Protein AF-K9FTN6-F1 (afdb_monomer_lite)

Organism: Penicillium digitatum (strain PHI26 / CECT 20796) (NCBI:txid1170229)

Foldseek 3Di:
DDDADEFEDEQADDALVVLLVRLVVLLVCVVVRNAAYEYDHDLLHHDCLRNLVSLVSSVVSQHAYEYAACLAPNNADPVNRVSVVSSVHQAYEACFNHDPVSVVVCLVSLHEYEHAQQCCAVVVSDPDHSLRRCCLVCLPGNHQYDHDNFPCVVSVADSVNSLVSCCVNNVDDPLSSVVSVVSNVVSDSDDPVVPQDADDVVVLVVLLVVLLVQLVPDPDLLSNLVSCCVRLVDVLCPPQVPDDQQNPLVSLVNSVVSSVVSQCVNQVPDPPPDDPPDDRCGPLNVSLVVCCVPPVDNDDDPCQACPDVVVNHSNRHDSNVVSVVVSVVRPDHPVRVSVVSVVVVVVVVVVVVVCCVVPNDCPPPCPVVPCPPDDDDDDDDDDDDDDDDDDDDTDTDGDD

Secondary structure (DSSP, 8-state):
----EEEEEETTT--HHHHHHHHHHHHHTGGGTEEEEEEES-TTSS-GGGGHHHHHHHHHTT-EEEEEE--SGGG--HHHHHHHHHT--SEEEE--S--HHHHHHHHHHT-EEEE-HHHHHHTTSSSSSGGGSTHHHHTTSSS-EEE--SSHHHH---HHHHHHHHHHHHT--HHHHHHHHHHHHTT-SS-GGG-S----HHHHHHHHHHHHHHHHT--SHHHHHHHHHHIIIIIIHHHT-S--GGGHHHHHHHHHHHHHHHHHHHH-SS-SS--TT-----HHHHHHHHHHHHH------HHHHHS-GGGTS-----THHHHHHHHHH--S-HHHHHHHHHHHHHHHHHHHHHHHHHH---TT-TTSTT----PPPP----------------------

pLDDT: mean 81.54, std 20.32, range [20.41, 98.19]

Radius of gyration: 27.64 Å; chains: 1; bounding box: 69×56×75 Å

InterPro domains:
  IPR001365 Adenosine deaminase domain [PF00962] (6-201)
  IPR032466 Metal-dependent hydrolase [SSF51556] (3-202)

Sequence (400 aa):
MSVFLILAIDRGSMTAAEADEIVNPAVKNKARGVVGVDICGNPTKGNISIYKESFAKAKANGLGITLHFAETAASASVSELSTLLSFQPDRLGHVIHVPDEIKKEIARRQLGLELCISCNVHSKLIDGGFMDHHFGYWRHDDCPIALCTDDVGFFCSPVSNEYLLAAQHFGLSRTDLLDMCNKSADTIFANAEEERFIIDQTQIDEHIEELSRQLLSCESVFAWVQAWNSYFGRFFANNFAKPAICFGRDHIDMANSTLSRIERTLFNKASDSASPSDEISGVTDHLRTVIADRFDIQDLPDGFFYYPIELGGMGLLNPFIRLLAIRESIKQTPRKLLHKASLKDEKEYEAAKERFKKRGADVSSQFWSKWNGESMPFIHVSGRVHPLSGNIQSLSCGCV

Structure (mmCIF, N/CA/C/O backbone):
data_AF-K9FTN6-F1
#
_entry.id   AF-K9FTN6-F1
#
loop_
_atom_site.group_PDB
_atom_site.id
_atom_site.type_symbol
_atom_site.label_atom_id
_atom_site.label_alt_id
_atom_site.label_comp_id
_atom_site.label_asym_id
_atom_site.label_entity_id
_atom_site.label_seq_id
_atom_site.pdbx_PDB_ins_code
_atom_site.Cartn_x
_atom_site.Cartn_y
_atom_site.Cartn_z
_atom_site.occupancy
_atom_site.B_iso_or_equiv
_atom_site.auth_seq_id
_atom_site.auth_comp_id
_atom_site.auth_asym_id
_atom_site.auth_atom_id
_atom_site.pdbx_PDB_model_num
ATOM 1 N N . MET A 1 1 ? 0.176 -3.685 -9.129 1.00 51.28 1 MET A N 1
ATOM 2 C CA . MET A 1 1 ? -0.034 -2.971 -7.868 1.00 51.28 1 MET A CA 1
ATOM 3 C C . MET A 1 1 ? -0.375 -1.541 -8.213 1.00 51.28 1 MET A C 1
ATOM 5 O O . MET A 1 1 ? 0.474 -0.858 -8.768 1.00 51.28 1 MET A O 1
ATOM 9 N N . SER A 1 2 ? -1.630 -1.153 -8.009 1.00 63.19 2 SER A N 1
ATOM 10 C CA . SER A 1 2 ? -1.982 0.266 -7.979 1.00 63.19 2 SER A CA 1
ATOM 11 C C . SER A 1 2 ? -1.418 0.840 -6.682 1.00 63.19 2 SER A C 1
ATOM 13 O O . SER A 1 2 ? -1.405 0.143 -5.667 1.00 63.19 2 SER A O 1
ATOM 15 N N . VAL A 1 3 ? -0.874 2.049 -6.742 1.00 74.56 3 VAL A N 1
ATOM 16 C CA . VAL A 1 3 ? -0.285 2.727 -5.587 1.00 74.56 3 VAL A CA 1
ATOM 17 C C . VAL A 1 3 ? -0.956 4.077 -5.480 1.00 74.56 3 VAL A C 1
ATOM 19 O O . VAL A 1 3 ? -1.026 4.816 -6.460 1.00 74.56 3 VAL A O 1
ATOM 22 N N . PHE A 1 4 ? -1.425 4.381 -4.281 1.00 85.44 4 PHE A N 1
ATOM 23 C CA . PHE A 1 4 ? -2.006 5.664 -3.945 1.00 85.44 4 PHE A CA 1
ATOM 24 C C . PHE A 1 4 ? -1.250 6.262 -2.770 1.00 85.44 4 PHE A C 1
ATOM 26 O O . PHE A 1 4 ? -0.547 5.571 -2.032 1.00 85.44 4 PHE A O 1
ATOM 33 N N . LEU A 1 5 ? -1.363 7.574 -2.640 1.00 89.38 5 LEU A N 1
ATOM 34 C CA . LEU A 1 5 ? -0.628 8.359 -1.671 1.00 89.38 5 LEU A CA 1
ATOM 35 C C . LEU A 1 5 ? -1.596 8.966 -0.663 1.00 89.38 5 LEU A C 1
ATOM 37 O O . LEU A 1 5 ? -2.644 9.511 -1.022 1.00 89.38 5 LEU A O 1
ATOM 41 N N . ILE A 1 6 ? -1.197 8.904 0.599 1.00 95.38 6 ILE A N 1
ATOM 42 C CA . ILE A 1 6 ? -1.797 9.646 1.701 1.00 95.38 6 ILE A CA 1
ATOM 43 C C . ILE A 1 6 ? -0.724 10.622 2.175 1.00 95.38 6 ILE A C 1
ATOM 45 O O . ILE A 1 6 ? 0.410 10.215 2.424 1.00 95.38 6 ILE A O 1
ATOM 49 N N . LEU A 1 7 ? -1.047 11.914 2.229 1.00 94.19 7 LEU A N 1
ATOM 50 C CA . LEU A 1 7 ? -0.100 12.920 2.712 1.00 94.19 7 LEU A CA 1
ATOM 51 C C . LEU A 1 7 ? -0.317 13.163 4.205 1.00 94.19 7 LEU A C 1
ATOM 53 O O . LEU A 1 7 ? -1.430 13.473 4.626 1.00 94.19 7 LEU A O 1
ATOM 57 N N . ALA A 1 8 ? 0.744 13.031 4.994 1.00 95.19 8 ALA A N 1
ATOM 58 C CA . ALA A 1 8 ? 0.667 13.118 6.445 1.00 95.19 8 ALA A CA 1
ATOM 59 C C . ALA A 1 8 ? 1.061 14.505 6.969 1.00 95.19 8 ALA A C 1
ATOM 61 O O . ALA A 1 8 ? 2.037 15.108 6.519 1.00 95.19 8 ALA A O 1
ATOM 62 N N . ILE A 1 9 ? 0.299 14.989 7.948 1.00 95.38 9 ILE A N 1
ATOM 63 C CA . ILE A 1 9 ? 0.619 16.156 8.770 1.00 95.38 9 ILE A CA 1
ATOM 64 C C . ILE A 1 9 ? 1.370 15.659 10.009 1.00 95.38 9 ILE A C 1
ATOM 66 O O . ILE A 1 9 ? 0.854 14.823 10.752 1.00 95.38 9 ILE A O 1
ATOM 70 N N . ASP A 1 10 ? 2.563 16.196 10.268 1.00 94.19 10 ASP A N 1
ATOM 71 C CA . ASP A 1 10 ? 3.301 15.917 11.504 1.00 94.19 10 ASP A CA 1
ATOM 72 C C . ASP A 1 10 ? 2.796 16.824 12.629 1.00 94.19 10 ASP A C 1
ATOM 74 O O . ASP A 1 10 ? 3.107 18.019 12.698 1.00 94.19 10 ASP A O 1
ATOM 78 N N . ARG A 1 11 ? 2.048 16.234 13.566 1.00 92.38 11 ARG A N 1
ATOM 79 C CA . ARG A 1 11 ? 1.480 16.967 14.702 1.00 92.38 11 ARG A CA 1
ATOM 80 C C . ARG A 1 11 ? 2.534 17.593 15.614 1.00 92.38 11 ARG A C 1
ATOM 82 O O . ARG A 1 11 ? 2.215 18.537 16.333 1.00 92.38 11 ARG A O 1
ATOM 89 N N . GLY A 1 12 ? 3.749 17.047 15.642 1.00 88.88 12 GLY A N 1
ATOM 90 C CA . GLY A 1 12 ? 4.794 17.417 16.589 1.00 88.88 12 GLY A CA 1
ATOM 91 C C . GLY A 1 12 ? 5.606 18.646 16.191 1.00 88.88 12 GLY A C 1
ATOM 92 O O . GLY A 1 12 ? 6.279 19.209 17.060 1.00 88.88 12 GLY A O 1
ATOM 93 N N . SER A 1 13 ? 5.557 19.046 14.919 1.00 88.12 13 SER A N 1
ATOM 94 C CA . SER A 1 13 ? 6.405 20.107 14.366 1.00 88.12 13 SER A CA 1
ATOM 95 C C . SER A 1 13 ? 5.655 21.158 13.545 1.00 88.12 13 SER A C 1
ATOM 97 O O . SER A 1 13 ? 6.119 22.295 13.497 1.00 88.12 13 SER A O 1
ATOM 99 N N . MET A 1 14 ? 4.505 20.819 12.952 1.00 93.69 14 MET A N 1
ATOM 100 C CA . MET A 1 14 ? 3.803 21.706 12.024 1.00 93.69 14 MET A CA 1
ATOM 101 C C . MET A 1 14 ? 2.863 22.702 12.719 1.00 93.69 14 MET A C 1
ATOM 103 O O . MET A 1 14 ? 2.289 22.465 13.780 1.00 93.69 14 MET A O 1
ATOM 107 N N . THR A 1 15 ? 2.679 23.846 12.077 1.00 95.44 15 THR A N 1
ATOM 108 C CA . THR A 1 15 ? 1.639 24.836 12.361 1.00 95.44 15 THR A CA 1
ATOM 109 C C . THR A 1 15 ? 0.389 24.567 11.518 1.00 95.44 15 THR A C 1
ATOM 111 O O . THR A 1 15 ? 0.406 23.779 10.574 1.00 95.44 15 THR A O 1
ATOM 114 N N . ALA A 1 16 ? -0.717 25.262 11.809 1.00 94.31 16 ALA A N 1
ATOM 115 C CA . ALA A 1 16 ? -1.930 25.169 10.989 1.00 94.31 16 ALA A CA 1
ATOM 116 C C . ALA A 1 16 ? -1.698 25.595 9.524 1.00 94.31 16 ALA A C 1
ATOM 118 O O . ALA A 1 16 ? -2.276 25.013 8.612 1.00 94.31 16 ALA A O 1
ATOM 119 N N . ALA A 1 17 ? -0.829 26.586 9.289 1.00 95.31 17 ALA A N 1
ATOM 120 C CA . ALA A 1 17 ? -0.497 27.030 7.937 1.00 95.31 17 ALA A CA 1
ATOM 121 C C . ALA A 1 17 ? 0.311 25.968 7.170 1.00 95.31 17 ALA A C 1
ATOM 123 O O . ALA A 1 17 ? 0.010 25.695 6.014 1.00 95.31 17 ALA A O 1
ATOM 124 N N . GLU A 1 18 ? 1.278 25.320 7.824 1.00 94.31 18 GLU A N 1
ATOM 125 C CA . GLU A 1 18 ? 2.057 24.227 7.221 1.00 94.31 18 GLU A CA 1
ATOM 126 C C . GLU A 1 18 ? 1.191 22.985 6.958 1.00 94.31 18 GLU A C 1
ATOM 128 O O . GLU A 1 18 ? 1.340 22.333 5.929 1.00 94.31 18 GLU A O 1
ATOM 133 N N . ALA A 1 19 ? 0.212 22.691 7.820 1.00 95.19 19 ALA A N 1
ATOM 134 C CA . ALA A 1 19 ? -0.772 21.643 7.548 1.00 95.19 19 ALA A CA 1
ATOM 135 C C . ALA A 1 19 ? -1.597 21.938 6.280 1.00 95.19 19 ALA A C 1
ATOM 137 O O . ALA A 1 19 ? -1.846 21.044 5.467 1.00 95.19 19 ALA A O 1
ATOM 138 N N . ASP A 1 20 ? -1.964 23.199 6.047 1.00 94.69 20 ASP A N 1
ATOM 139 C CA . ASP A 1 20 ? -2.604 23.623 4.800 1.00 94.69 20 ASP A CA 1
ATOM 140 C C . ASP A 1 20 ? -1.671 23.486 3.584 1.00 94.69 20 ASP A C 1
ATOM 142 O O . ASP A 1 20 ? -2.143 23.183 2.484 1.00 94.69 20 ASP A O 1
ATOM 146 N N . GLU A 1 21 ? -0.357 23.647 3.758 1.00 93.62 21 GLU A N 1
ATOM 147 C CA . GLU A 1 21 ? 0.644 23.352 2.723 1.00 93.62 21 GLU A CA 1
ATOM 148 C C . GLU A 1 21 ? 0.759 21.855 2.398 1.00 93.62 21 GLU A C 1
ATOM 150 O O . GLU A 1 21 ? 1.258 21.521 1.327 1.00 93.62 21 GLU A O 1
ATOM 155 N N . ILE A 1 22 ? 0.227 20.960 3.237 1.00 94.56 22 ILE A N 1
ATOM 156 C CA . ILE A 1 22 ? 0.065 19.530 2.931 1.00 94.56 22 ILE A CA 1
ATOM 157 C C . ILE A 1 22 ? -1.286 19.258 2.254 1.00 94.56 22 ILE A C 1
ATOM 159 O O . ILE A 1 22 ? -1.354 18.607 1.205 1.00 94.56 22 ILE A O 1
ATOM 163 N N . VAL A 1 23 ? -2.375 19.803 2.804 1.00 96.19 23 VAL A N 1
ATOM 164 C CA . VAL A 1 23 ? -3.737 19.567 2.293 1.00 96.19 23 VAL A CA 1
ATOM 165 C C . VAL A 1 23 ? -3.938 20.170 0.900 1.00 96.19 23 VAL A C 1
ATOM 167 O O . VAL A 1 23 ? -4.566 19.549 0.041 1.00 96.19 23 VAL A O 1
ATOM 170 N N . ASN A 1 24 ? -3.395 21.360 0.627 1.00 93.81 24 ASN A N 1
ATOM 171 C CA . ASN A 1 24 ? -3.546 22.022 -0.672 1.00 93.81 24 ASN A CA 1
ATOM 172 C C . ASN A 1 24 ? -2.962 21.186 -1.831 1.00 93.81 24 ASN A C 1
ATOM 174 O O . ASN A 1 24 ? -3.680 20.934 -2.807 1.00 93.81 24 ASN A O 1
ATOM 178 N N . PRO A 1 25 ? -1.704 20.703 -1.759 1.00 88.94 25 PRO A N 1
ATOM 179 C CA . PRO A 1 25 ? -1.186 19.731 -2.711 1.00 88.94 25 PRO A CA 1
ATOM 180 C C . PRO A 1 25 ? -1.985 18.434 -2.758 1.00 88.94 25 PRO A C 1
ATOM 182 O O . PRO A 1 25 ? -2.166 17.924 -3.863 1.00 88.94 25 PRO A O 1
ATOM 185 N N . ALA A 1 26 ? -2.479 17.915 -1.628 1.00 93.12 26 ALA A N 1
ATOM 186 C CA . ALA A 1 26 ? -3.271 16.685 -1.628 1.00 93.12 26 ALA A CA 1
ATOM 187 C C . ALA A 1 26 ? -4.508 16.822 -2.528 1.00 93.12 26 ALA A C 1
ATOM 189 O O . ALA A 1 26 ? -4.722 16.018 -3.435 1.00 93.12 26 ALA A O 1
ATOM 190 N N . VAL A 1 27 ? -5.257 17.916 -2.357 1.00 94.00 27 VAL A N 1
ATOM 191 C CA . VAL A 1 27 ? -6.435 18.234 -3.178 1.00 94.00 27 VAL A CA 1
ATOM 192 C C . VAL A 1 27 ? -6.052 18.416 -4.648 1.00 94.00 27 VAL A C 1
ATOM 194 O O . VAL A 1 27 ? -6.706 17.872 -5.537 1.00 94.00 27 VAL A O 1
ATOM 197 N N . LYS A 1 28 ? -4.966 19.147 -4.925 1.00 93.25 28 LYS A N 1
ATOM 198 C CA . LYS A 1 28 ? -4.510 19.410 -6.299 1.00 93.25 28 LYS A CA 1
ATOM 199 C C . LYS A 1 28 ? -4.055 18.143 -7.033 1.00 93.25 28 LYS A C 1
ATOM 201 O O . LYS A 1 28 ? -4.175 18.074 -8.253 1.00 93.25 28 LYS A O 1
ATOM 206 N N . ASN A 1 29 ? -3.516 17.157 -6.316 1.00 88.81 29 ASN A N 1
ATOM 207 C CA . ASN A 1 29 ? -2.906 15.960 -6.899 1.00 88.81 29 ASN A CA 1
ATOM 208 C C . ASN A 1 29 ? -3.794 14.706 -6.802 1.00 88.81 29 ASN A C 1
ATOM 210 O O . ASN A 1 29 ? -3.292 13.604 -7.014 1.00 88.81 29 ASN A O 1
ATOM 214 N N . LYS A 1 30 ? -5.109 14.845 -6.571 1.00 88.00 30 LYS A N 1
ATOM 215 C CA . LYS A 1 30 ? -6.045 13.703 -6.576 1.00 88.00 30 LYS A CA 1
ATOM 216 C C . LYS A 1 30 ? -5.959 12.854 -7.845 1.00 88.00 30 LYS A C 1
ATOM 218 O O . LYS A 1 30 ? -5.815 11.641 -7.774 1.00 88.00 30 LYS A O 1
ATOM 223 N N . ALA A 1 31 ? -5.927 13.505 -9.008 1.00 81.19 31 ALA A N 1
ATOM 224 C CA . ALA A 1 31 ? -5.791 12.836 -10.306 1.00 81.19 31 ALA A CA 1
ATOM 225 C C . ALA A 1 31 ? -4.431 12.133 -10.514 1.00 81.19 31 ALA A C 1
ATOM 227 O O . ALA A 1 31 ? -4.246 11.431 -11.501 1.00 81.19 31 ALA A O 1
ATOM 228 N N . ARG A 1 32 ? -3.465 12.337 -9.611 1.00 79.56 32 ARG A N 1
ATOM 229 C CA . ARG A 1 32 ? -2.140 11.696 -9.618 1.00 79.56 32 ARG A CA 1
ATOM 230 C C . ARG A 1 32 ? -2.011 10.633 -8.523 1.00 79.56 32 ARG A C 1
ATOM 232 O O . ARG A 1 32 ? -0.898 10.266 -8.164 1.00 79.56 32 ARG A O 1
ATOM 239 N N . GLY A 1 33 ? -3.139 10.171 -7.982 1.00 82.12 33 GLY A N 1
ATOM 240 C CA . GLY A 1 33 ? -3.191 9.089 -7.006 1.00 82.12 33 GLY A CA 1
ATOM 241 C C . GLY A 1 33 ? -3.122 9.530 -5.544 1.00 82.12 33 GLY A C 1
ATOM 242 O O . GLY A 1 33 ? -2.939 8.673 -4.688 1.00 82.12 33 GLY A O 1
ATOM 243 N N . VAL A 1 34 ? -3.268 10.822 -5.216 1.00 89.44 34 VAL A N 1
ATOM 244 C CA . VAL A 1 34 ? -3.444 11.233 -3.809 1.00 89.44 34 VAL A CA 1
ATOM 245 C C . VAL A 1 34 ? -4.895 11.013 -3.389 1.00 89.44 34 VAL A C 1
ATOM 247 O O . VAL A 1 34 ? -5.805 11.629 -3.940 1.00 89.44 34 VAL A O 1
ATOM 250 N N . VAL A 1 35 ? -5.113 10.147 -2.404 1.00 94.50 35 VAL A N 1
ATOM 251 C CA . VAL A 1 35 ? -6.460 9.693 -2.010 1.00 94.50 35 VAL A CA 1
ATOM 252 C C . VAL A 1 35 ? -6.869 10.142 -0.616 1.00 94.50 35 VAL A C 1
ATOM 254 O O . VAL A 1 35 ? -8.056 10.142 -0.296 1.00 94.50 35 VAL A O 1
ATOM 257 N N . GLY A 1 36 ? -5.919 10.576 0.210 1.00 96.12 36 GLY A N 1
ATOM 258 C CA . GLY A 1 36 ? -6.229 10.967 1.575 1.00 96.12 36 GLY A CA 1
ATOM 259 C C . GLY A 1 36 ? -5.170 11.813 2.255 1.00 96.12 36 GLY A C 1
ATOM 260 O O . GLY A 1 36 ? -4.120 12.129 1.688 1.00 96.12 36 GLY A O 1
ATOM 261 N N . VAL A 1 37 ? -5.481 12.161 3.497 1.00 97.69 37 VAL A N 1
ATOM 262 C CA . VAL A 1 37 ? -4.580 12.831 4.433 1.00 97.69 37 VAL A CA 1
ATOM 263 C C . VAL A 1 37 ? -4.549 12.092 5.767 1.00 97.69 37 VAL A C 1
ATOM 265 O O . VAL A 1 37 ? -5.541 11.475 6.161 1.00 97.69 37 VAL A O 1
ATOM 268 N N . ASP A 1 38 ? -3.406 12.169 6.439 1.00 97.88 38 ASP A N 1
ATOM 269 C CA . ASP A 1 38 ? -3.154 11.562 7.749 1.00 97.88 38 ASP A CA 1
ATOM 270 C C . ASP A 1 38 ? -2.677 12.613 8.762 1.00 97.88 38 ASP A C 1
ATOM 272 O O . ASP A 1 38 ? -2.173 13.673 8.381 1.00 97.88 38 ASP A O 1
ATOM 276 N N . ILE A 1 39 ? -2.814 12.315 10.054 1.00 94.62 39 ILE A N 1
ATOM 277 C CA . ILE A 1 39 ? -2.031 12.950 11.115 1.00 94.62 39 ILE A CA 1
ATOM 278 C C . ILE A 1 39 ? -1.146 11.896 11.781 1.00 94.62 39 ILE A C 1
ATOM 280 O O . ILE A 1 39 ? -1.644 10.911 12.323 1.00 94.62 39 ILE A O 1
ATOM 284 N N . CYS A 1 40 ? 0.161 12.135 11.776 1.00 90.69 40 CYS A N 1
ATOM 285 C CA . CYS A 1 40 ? 1.160 11.268 12.394 1.00 90.69 40 CYS A CA 1
ATOM 286 C C . CYS A 1 40 ? 2.133 12.102 13.246 1.00 90.69 40 CYS A C 1
ATOM 288 O O . CYS A 1 40 ? 1.850 13.255 13.588 1.00 90.69 40 CYS A O 1
ATOM 290 N N . GLY A 1 41 ? 3.285 11.530 13.597 1.00 87.62 41 GLY A N 1
ATOM 291 C CA . GLY A 1 41 ? 4.322 12.180 14.398 1.00 87.62 41 GLY A CA 1
ATOM 292 C C . GLY A 1 41 ? 4.186 11.866 15.885 1.00 87.62 41 GLY A C 1
ATOM 293 O O . GLY A 1 41 ? 3.449 10.973 16.281 1.00 87.62 41 GLY A O 1
ATOM 294 N N . ASN A 1 42 ? 4.921 12.578 16.745 1.00 88.12 42 ASN A N 1
ATOM 295 C CA . ASN A 1 42 ? 4.949 12.241 18.173 1.00 88.12 42 ASN A CA 1
ATOM 296 C C . ASN A 1 42 ? 3.578 12.515 18.838 1.00 88.12 42 ASN A C 1
ATOM 298 O O . ASN A 1 42 ? 3.214 13.688 18.988 1.00 88.12 42 ASN A O 1
ATOM 302 N N . PRO A 1 43 ? 2.863 11.483 19.331 1.00 87.50 43 PRO A N 1
ATOM 303 C CA . PRO A 1 43 ? 1.494 11.622 19.830 1.00 87.50 43 PRO A CA 1
ATOM 304 C C . PRO A 1 43 ? 1.401 12.400 21.152 1.00 87.50 43 PRO A C 1
ATOM 306 O O . PRO A 1 43 ? 0.317 12.789 21.569 1.00 87.50 43 PRO A O 1
ATOM 309 N N . THR A 1 44 ? 2.533 12.682 21.806 1.00 87.44 44 THR A N 1
ATOM 310 C CA . THR A 1 44 ? 2.606 13.506 23.028 1.00 87.44 44 THR A CA 1
ATOM 311 C C . THR A 1 44 ? 2.857 14.991 22.751 1.00 87.44 44 THR A C 1
ATOM 313 O O . THR A 1 44 ? 2.956 15.790 23.684 1.00 87.44 44 THR A O 1
ATOM 316 N N . LYS A 1 45 ? 2.997 15.376 21.476 1.00 87.94 45 LYS A N 1
ATOM 317 C CA . LYS A 1 45 ? 3.290 16.748 21.053 1.00 87.94 45 LYS A CA 1
ATOM 318 C C . LYS A 1 45 ? 2.169 17.343 20.206 1.00 87.94 45 LYS A C 1
ATOM 320 O O . LYS A 1 45 ? 1.360 16.638 19.600 1.00 87.94 45 LYS A O 1
ATOM 325 N N . GLY A 1 46 ? 2.192 18.673 20.146 1.00 85.94 46 GLY A N 1
ATOM 326 C CA . GLY A 1 46 ? 1.298 19.475 19.320 1.00 85.94 46 GLY A CA 1
ATOM 327 C C . GLY A 1 46 ? -0.092 19.659 19.915 1.00 85.94 46 GLY A C 1
ATOM 328 O O . GLY A 1 46 ? -0.578 18.845 20.696 1.00 85.94 46 GLY A O 1
ATOM 329 N N . ASN A 1 47 ? -0.747 20.747 19.517 1.00 91.62 47 ASN A N 1
ATOM 330 C CA . ASN A 1 47 ? -2.168 20.944 19.766 1.00 91.62 47 ASN A CA 1
ATOM 331 C C . ASN A 1 47 ? -2.937 20.569 18.499 1.00 91.62 47 ASN A C 1
ATOM 333 O O . ASN A 1 47 ? -3.035 21.376 17.580 1.00 91.62 47 ASN A O 1
ATOM 337 N N . ILE A 1 48 ? -3.518 19.372 18.465 1.00 94.50 48 ILE A N 1
ATOM 338 C CA . ILE A 1 48 ? -4.223 18.869 17.279 1.00 94.50 48 ILE A CA 1
ATOM 339 C C . ILE A 1 48 ? -5.412 19.736 16.844 1.00 94.50 48 ILE A C 1
ATOM 341 O O . ILE A 1 48 ? -5.775 19.724 15.671 1.00 94.50 48 ILE A O 1
ATOM 345 N N . SER A 1 49 ? -6.015 20.512 17.756 1.00 95.62 49 SER A N 1
ATOM 346 C CA . SER A 1 49 ? -7.205 21.318 17.447 1.00 95.62 49 SER A CA 1
ATOM 347 C C . SER A 1 49 ? -6.944 22.379 16.376 1.00 95.62 49 SER A C 1
ATOM 349 O O . SER A 1 49 ? -7.880 22.798 15.698 1.00 95.62 49 SER A O 1
ATOM 351 N N . ILE A 1 50 ? -5.678 22.763 16.173 1.00 96.62 50 ILE A N 1
ATOM 352 C CA . ILE A 1 50 ? -5.283 23.738 15.153 1.00 96.62 50 ILE A CA 1
ATOM 353 C C . ILE A 1 50 ? -5.464 23.203 13.725 1.00 96.62 50 ILE A C 1
ATOM 355 O O . ILE A 1 50 ? -5.598 23.997 12.802 1.00 96.62 50 ILE A O 1
ATOM 359 N N . TYR A 1 51 ? -5.508 21.878 13.537 1.00 96.94 51 TYR A N 1
ATOM 360 C CA . TYR A 1 51 ? -5.633 21.241 12.219 1.00 96.94 51 TYR A CA 1
ATOM 361 C C . TYR A 1 51 ? -7.086 21.023 11.782 1.00 96.94 51 TYR A C 1
ATOM 363 O O . TYR A 1 51 ? -7.333 20.505 10.693 1.00 96.94 51 TYR A O 1
ATOM 371 N N . LYS A 1 52 ? -8.063 21.411 12.614 1.00 96.44 52 LYS A N 1
ATOM 372 C CA . LYS A 1 52 ? -9.491 21.176 12.360 1.00 96.44 52 LYS A CA 1
ATOM 373 C C . LYS A 1 52 ? -9.939 21.695 10.994 1.00 96.44 52 LYS A C 1
ATOM 375 O O . LYS A 1 52 ? -10.624 20.984 10.265 1.00 96.44 52 LYS A O 1
ATOM 380 N N . GLU A 1 53 ? -9.539 22.916 10.649 1.00 97.56 53 GLU A N 1
ATOM 381 C CA . GLU A 1 53 ? -9.918 23.542 9.379 1.00 97.56 53 GLU A CA 1
ATOM 382 C C . GLU A 1 53 ? -9.233 22.862 8.185 1.00 97.56 53 GLU A C 1
ATOM 384 O O . GLU A 1 53 ? -9.864 22.653 7.148 1.00 97.56 53 GLU A O 1
ATOM 389 N N . SER A 1 54 ? -7.981 22.425 8.346 1.00 97.62 54 SER A N 1
ATOM 390 C CA . SER A 1 54 ? -7.236 21.692 7.317 1.00 97.62 54 SER A CA 1
ATOM 391 C C . SER A 1 54 ? -7.888 20.336 7.009 1.00 97.62 54 SER A C 1
ATOM 393 O O . SER A 1 54 ? -8.108 20.006 5.842 1.00 97.62 54 SER A O 1
ATOM 395 N N . PHE A 1 55 ? -8.303 19.578 8.030 1.00 98.06 55 PHE A N 1
ATOM 396 C CA . PHE A 1 55 ? -9.050 18.327 7.831 1.00 98.06 55 PHE A CA 1
ATOM 397 C C . PHE A 1 55 ? -10.469 18.558 7.294 1.00 98.06 55 PHE A C 1
ATOM 399 O O . PHE A 1 55 ? -10.912 17.828 6.405 1.00 98.06 55 PHE A O 1
ATOM 406 N N . ALA A 1 56 ? -11.169 19.604 7.748 1.00 97.88 56 ALA A N 1
ATOM 407 C CA . ALA A 1 56 ? -12.472 19.977 7.194 1.00 97.88 56 ALA A CA 1
ATOM 408 C C . ALA A 1 56 ? -12.376 20.293 5.692 1.00 97.88 56 ALA A C 1
ATOM 410 O O . ALA A 1 56 ? -13.201 19.839 4.896 1.00 97.88 56 ALA A O 1
ATOM 411 N N . LYS A 1 57 ? -11.323 21.008 5.285 1.00 98.00 57 LYS A N 1
ATOM 412 C CA . LYS A 1 57 ? -11.009 21.295 3.884 1.00 98.00 57 LYS A CA 1
ATOM 413 C C . LYS A 1 57 ? -10.697 20.032 3.086 1.00 98.00 57 LYS A C 1
ATOM 415 O O . LYS A 1 57 ? -11.197 19.900 1.968 1.00 98.00 57 LYS A O 1
ATOM 420 N N . ALA A 1 58 ? -9.913 19.104 3.638 1.00 97.44 58 ALA A N 1
ATOM 421 C CA . ALA A 1 58 ? -9.632 17.821 2.994 1.00 97.44 58 ALA A CA 1
ATOM 422 C C . ALA A 1 58 ? -10.929 17.033 2.736 1.00 97.44 58 ALA A C 1
ATOM 424 O O . ALA A 1 58 ? -11.192 16.637 1.596 1.00 97.44 58 ALA A O 1
ATOM 425 N N . LYS A 1 59 ? -11.797 16.917 3.753 1.00 96.44 59 LYS A N 1
ATOM 426 C CA . LYS A 1 59 ? -13.100 16.242 3.638 1.00 96.44 59 LYS A CA 1
ATOM 427 C C . LYS A 1 59 ? -14.007 16.909 2.605 1.00 96.44 59 LYS A C 1
ATOM 429 O O . LYS A 1 59 ? -14.587 16.228 1.765 1.00 96.44 59 LYS A O 1
ATOM 434 N N . ALA A 1 60 ? -14.090 18.242 2.617 1.00 97.50 60 ALA A N 1
ATOM 435 C CA . ALA A 1 60 ? -14.904 19.008 1.670 1.00 97.50 60 ALA A CA 1
ATOM 436 C C . ALA A 1 60 ? -14.473 18.814 0.203 1.00 97.50 60 ALA A C 1
ATOM 438 O O . ALA A 1 60 ? -15.282 18.990 -0.704 1.00 97.50 60 ALA A O 1
ATOM 439 N N . ASN A 1 61 ? -13.218 18.419 -0.034 1.00 96.75 61 ASN A N 1
ATOM 440 C CA . ASN A 1 61 ? -12.682 18.101 -1.360 1.00 96.75 61 ASN A CA 1
ATOM 441 C C . ASN A 1 61 ? -12.665 16.588 -1.661 1.00 96.75 61 ASN A C 1
ATOM 443 O O . ASN A 1 61 ? -12.073 16.148 -2.654 1.00 96.75 61 ASN A O 1
ATOM 447 N N . GLY A 1 62 ? -13.322 15.779 -0.824 1.00 94.88 62 GLY A N 1
ATOM 448 C CA . GLY A 1 62 ? -13.473 14.338 -1.011 1.00 94.88 62 GLY A CA 1
ATOM 449 C C . GLY A 1 62 ? -12.155 13.571 -0.932 1.00 94.88 62 GLY A C 1
ATOM 450 O O . GLY A 1 62 ? -11.935 12.690 -1.760 1.00 94.88 62 GLY A O 1
ATOM 451 N N . LEU A 1 63 ? -11.252 13.971 -0.033 1.00 96.00 63 LEU A N 1
ATOM 452 C CA . LEU A 1 63 ? -10.115 13.152 0.396 1.00 96.00 63 LEU A CA 1
ATOM 453 C C . LEU A 1 63 ? -10.537 12.288 1.590 1.00 96.00 63 LEU A C 1
ATOM 455 O O . LEU A 1 63 ? -11.268 12.767 2.461 1.00 96.00 63 LEU A O 1
ATOM 459 N N . GLY A 1 64 ? -10.051 11.047 1.637 1.00 96.94 64 GLY A N 1
ATOM 460 C CA . GLY A 1 64 ? -10.172 10.197 2.818 1.00 96.94 64 GLY A CA 1
ATOM 461 C C . GLY A 1 64 ? -9.318 10.722 3.972 1.00 96.94 64 GLY A C 1
ATOM 462 O O . GLY A 1 64 ? -8.275 11.347 3.757 1.00 96.94 64 GLY A O 1
ATOM 463 N N . ILE A 1 65 ? -9.765 10.487 5.201 1.00 98.12 65 ILE A N 1
ATOM 464 C CA . ILE A 1 65 ? -9.052 10.892 6.414 1.00 98.12 65 ILE A CA 1
ATOM 465 C C . ILE A 1 65 ? -8.735 9.647 7.235 1.00 98.12 65 ILE A C 1
ATOM 467 O O . ILE A 1 65 ? -9.644 8.946 7.682 1.00 98.12 65 ILE A O 1
ATOM 471 N N . THR A 1 66 ? -7.450 9.402 7.470 1.00 98.19 66 THR A N 1
ATOM 472 C CA . THR A 1 66 ? -6.980 8.474 8.507 1.00 98.19 66 THR A CA 1
ATOM 473 C C . THR A 1 66 ? -6.269 9.270 9.597 1.00 98.19 66 THR A C 1
ATOM 475 O O . THR A 1 66 ? -5.818 10.381 9.333 1.00 98.19 66 THR A O 1
ATOM 478 N N . LEU A 1 67 ? -6.261 8.790 10.838 1.00 97.62 67 LEU A N 1
ATOM 479 C CA . LEU A 1 67 ? -5.618 9.493 11.952 1.00 97.62 67 LEU A CA 1
ATOM 480 C C . LEU A 1 67 ? -4.920 8.488 12.865 1.00 97.62 67 LEU A C 1
ATOM 482 O O . LEU A 1 67 ? -5.567 7.544 13.325 1.00 97.62 67 LEU A O 1
ATOM 486 N N . HIS A 1 68 ? -3.660 8.735 13.224 1.00 95.94 68 HIS A N 1
ATOM 487 C CA . HIS A 1 68 ? -3.039 8.026 14.342 1.00 95.94 68 HIS A CA 1
ATOM 488 C C . HIS A 1 68 ? -3.789 8.347 15.643 1.00 95.94 68 HIS A C 1
ATOM 490 O O . HIS A 1 68 ? -4.030 9.514 15.976 1.00 95.94 68 HIS A O 1
ATOM 496 N N . PHE A 1 69 ? -4.212 7.308 16.368 1.00 95.81 69 PHE A N 1
ATOM 497 C CA . PHE A 1 69 ? -5.220 7.448 17.414 1.00 95.81 69 PHE A CA 1
ATOM 498 C C . PHE A 1 69 ? -4.895 6.594 18.643 1.00 95.81 69 PHE A C 1
ATOM 500 O O . PHE A 1 69 ? -4.843 5.368 18.574 1.00 95.81 69 PHE A O 1
ATOM 507 N N . ALA A 1 70 ? -4.729 7.248 19.798 1.00 95.06 70 ALA A N 1
ATOM 508 C CA . ALA A 1 70 ? -4.465 6.600 21.088 1.00 95.06 70 ALA A CA 1
ATOM 509 C C . ALA A 1 70 ? -3.286 5.595 21.071 1.00 95.06 70 ALA A C 1
ATOM 511 O O . ALA A 1 70 ? -3.366 4.529 21.683 1.00 95.06 70 ALA A O 1
ATOM 512 N N . GLU A 1 71 ? -2.187 5.927 20.386 1.00 91.88 71 GLU A N 1
ATOM 513 C CA . GLU A 1 71 ? -0.977 5.086 20.298 1.00 91.88 71 GLU A CA 1
ATOM 514 C C . GLU A 1 71 ? -0.334 4.820 21.662 1.00 91.88 71 GLU A C 1
ATOM 516 O O . GLU A 1 71 ? 0.181 3.740 21.933 1.00 91.88 71 GLU A O 1
ATOM 521 N N . THR A 1 72 ? -0.374 5.817 22.545 1.00 90.69 72 THR A N 1
ATOM 522 C CA . THR A 1 72 ? 0.198 5.748 23.891 1.00 90.69 72 THR A CA 1
ATOM 523 C C . THR A 1 72 ? -0.836 6.148 24.934 1.00 90.69 72 THR A C 1
ATOM 525 O O . THR A 1 72 ? -1.750 6.931 24.652 1.00 90.69 72 THR A O 1
ATOM 528 N N . ALA A 1 73 ? -0.645 5.700 26.176 1.00 90.12 73 ALA A N 1
ATOM 529 C CA . ALA A 1 73 ? -1.472 6.128 27.304 1.00 90.12 73 ALA A CA 1
ATOM 530 C C . ALA A 1 73 ? -1.485 7.662 27.488 1.00 90.12 73 ALA A C 1
ATOM 532 O O . ALA A 1 73 ? -2.494 8.230 27.896 1.00 90.12 73 ALA A O 1
ATOM 533 N N . ALA A 1 74 ? -0.394 8.356 27.141 1.00 88.06 74 ALA A N 1
ATOM 534 C CA . ALA A 1 74 ? -0.315 9.817 27.224 1.00 88.06 74 ALA A CA 1
ATOM 535 C C . ALA A 1 74 ? -1.199 10.530 26.182 1.00 88.06 74 ALA A C 1
ATOM 537 O O . ALA A 1 74 ? -1.718 11.609 26.455 1.00 88.06 74 ALA A O 1
ATOM 538 N N . SER A 1 75 ? -1.411 9.914 25.017 1.00 87.00 75 SER A N 1
ATOM 539 C CA . SER A 1 75 ? -2.288 10.420 23.946 1.00 87.00 75 SER A CA 1
ATOM 540 C C . SER A 1 75 ? -3.748 9.961 24.059 1.00 87.00 75 SER A C 1
ATOM 542 O O . SER A 1 75 ? -4.575 10.281 23.212 1.00 87.00 75 SER A O 1
ATOM 544 N N . ALA A 1 76 ? -4.093 9.203 25.103 1.00 91.25 76 ALA A N 1
ATOM 545 C CA . ALA A 1 76 ? -5.409 8.586 25.280 1.00 91.25 76 ALA A CA 1
ATOM 546 C C . ALA A 1 76 ? -6.447 9.485 25.984 1.00 91.25 76 ALA A C 1
ATOM 548 O O . ALA A 1 76 ? -7.454 8.998 26.501 1.00 91.25 76 ALA A O 1
ATOM 549 N N . SER A 1 77 ? -6.216 10.801 26.057 1.00 94.06 77 SER A N 1
ATOM 550 C CA . SER A 1 77 ? -7.142 11.693 26.762 1.00 94.06 77 SER A CA 1
ATOM 551 C C . SER A 1 77 ? -8.468 11.835 26.004 1.00 94.06 77 SER A C 1
ATOM 553 O O . SER A 1 77 ? -8.487 12.097 24.803 1.00 94.06 77 SER A O 1
ATOM 555 N N . VAL A 1 78 ? -9.598 11.733 26.711 1.00 93.94 78 VAL A N 1
ATOM 556 C CA . VAL A 1 78 ? -10.945 11.837 26.111 1.00 93.94 78 VAL A CA 1
ATOM 557 C C . VAL A 1 78 ? -11.125 13.138 25.320 1.00 93.94 78 VAL A C 1
ATOM 559 O O . VAL A 1 78 ? -11.752 13.127 24.264 1.00 93.94 78 VAL A O 1
ATOM 562 N N . SER A 1 79 ? -10.550 14.249 25.792 1.00 93.94 79 SER A N 1
ATOM 563 C CA . SER A 1 79 ? -10.598 15.550 25.108 1.00 93.94 79 SER A CA 1
ATOM 564 C C . SER A 1 79 ? -9.882 15.523 23.752 1.00 93.94 79 SER A C 1
ATOM 566 O O . SER A 1 79 ? -10.432 15.971 22.741 1.00 93.94 79 SER A O 1
ATOM 568 N N . GLU A 1 80 ? -8.674 14.955 23.709 1.00 93.94 80 GLU A N 1
ATOM 569 C CA . GLU A 1 80 ? -7.898 14.833 22.475 1.00 93.94 80 GLU A CA 1
ATOM 570 C C . GLU A 1 80 ? -8.583 13.886 21.487 1.00 93.94 80 GLU A C 1
ATOM 572 O O . GLU A 1 80 ? -8.831 14.256 20.341 1.00 93.94 80 GLU A O 1
ATOM 577 N N . LEU A 1 81 ? -8.988 12.703 21.951 1.00 96.50 81 LEU A N 1
ATOM 578 C CA . LEU A 1 81 ? -9.658 11.708 21.116 1.00 96.50 81 LEU A CA 1
ATOM 579 C C .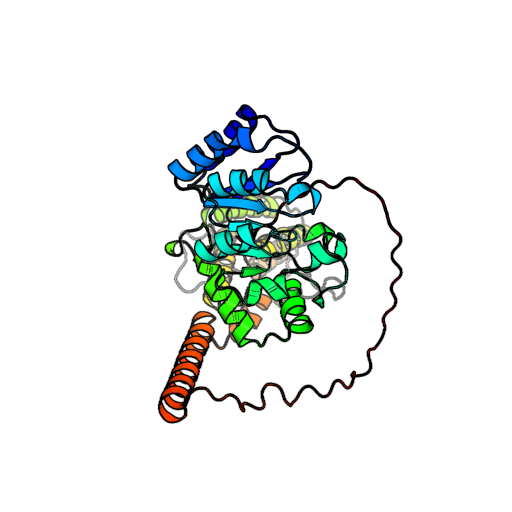 LEU A 1 81 ? -11.002 12.221 20.577 1.00 96.50 81 LEU A C 1
ATOM 581 O O . LEU A 1 81 ? -11.316 12.020 19.407 1.00 96.50 81 LEU A O 1
ATOM 585 N N . SER A 1 82 ? -11.765 12.964 21.385 1.00 96.50 82 SER A N 1
ATOM 586 C CA . SER A 1 82 ? -12.994 13.629 20.925 1.00 96.50 82 SER A CA 1
ATOM 587 C C . SER A 1 82 ? -12.707 14.697 19.869 1.00 96.50 82 SER A C 1
ATOM 589 O O . SER A 1 82 ? -13.482 14.858 18.926 1.00 96.50 82 SER A O 1
ATOM 591 N N . THR A 1 83 ? -11.584 15.410 19.994 1.00 96.56 83 THR A N 1
ATOM 592 C CA . THR A 1 83 ? -11.148 16.395 18.998 1.00 96.56 83 THR A CA 1
ATOM 593 C C . THR A 1 83 ? -10.775 15.710 17.682 1.00 96.56 83 THR A C 1
ATOM 595 O O . THR A 1 83 ? -11.286 16.121 16.643 1.00 96.56 83 THR A O 1
ATOM 598 N N . LEU A 1 84 ? -9.993 14.625 17.710 1.00 97.12 84 LEU A N 1
ATOM 599 C CA . LEU A 1 84 ? -9.679 13.822 16.517 1.00 97.12 84 LEU A CA 1
ATOM 600 C C . LEU A 1 84 ? -10.949 13.270 15.856 1.00 97.12 84 LEU A C 1
ATOM 602 O O . LEU A 1 84 ? -11.151 13.434 14.656 1.00 97.12 84 LEU A O 1
ATOM 606 N N . LEU A 1 85 ? -11.870 12.697 16.638 1.00 97.56 85 LEU A N 1
ATOM 607 C CA . LEU A 1 85 ? -13.153 12.209 16.119 1.00 97.56 85 LEU A CA 1
ATOM 608 C C . LEU A 1 85 ? -14.033 13.329 15.542 1.00 97.56 85 LEU A C 1
ATOM 610 O O . LEU A 1 85 ? -14.897 13.052 14.704 1.00 97.56 85 LEU A O 1
ATOM 614 N N . SER A 1 86 ? -13.841 14.585 15.959 1.00 97.12 86 SER A N 1
ATOM 615 C CA . SER A 1 86 ? -14.550 15.737 15.387 1.00 97.12 86 SER A CA 1
ATOM 616 C C . SER A 1 86 ? -14.104 16.070 13.959 1.00 97.12 86 SER A C 1
ATOM 618 O O . SER A 1 86 ? -14.850 16.726 13.234 1.00 97.12 86 SER A O 1
ATOM 620 N N . PHE A 1 87 ? -12.938 15.575 13.527 1.00 97.50 87 PHE A N 1
ATOM 621 C CA . PHE A 1 87 ? -12.446 15.724 12.152 1.00 97.50 87 PHE A CA 1
ATOM 622 C C . PHE A 1 87 ? -13.145 14.776 11.169 1.00 97.50 87 PHE A C 1
ATOM 624 O O . PHE A 1 87 ? -12.907 14.861 9.970 1.00 97.50 87 PHE A O 1
ATOM 631 N N . GLN A 1 88 ? -14.045 13.917 11.665 1.00 97.06 88 GLN A N 1
ATOM 632 C CA . GLN A 1 88 ? -14.791 12.931 10.877 1.00 97.06 88 GLN A CA 1
ATOM 633 C C . GLN A 1 88 ? -13.866 11.988 10.079 1.00 97.06 88 GLN A C 1
ATOM 635 O O . GLN A 1 88 ? -13.993 11.906 8.849 1.00 97.06 88 GLN A O 1
ATOM 640 N N . PRO A 1 89 ? -12.933 11.292 10.765 1.00 97.88 89 PRO A N 1
ATOM 641 C CA . PRO A 1 89 ? -12.065 10.315 10.120 1.00 97.88 89 PRO A CA 1
ATOM 642 C C . PRO A 1 89 ? -12.871 9.166 9.516 1.00 97.88 89 PRO A C 1
ATOM 644 O O . PRO A 1 89 ? -13.945 8.829 10.011 1.00 97.88 89 PRO A O 1
ATOM 647 N N . ASP A 1 90 ? -12.320 8.570 8.466 1.00 97.38 90 ASP A N 1
ATOM 648 C CA . ASP A 1 90 ? -12.814 7.348 7.830 1.00 97.38 90 ASP A CA 1
ATOM 649 C C . ASP A 1 90 ? -12.105 6.112 8.410 1.00 97.38 90 ASP A C 1
ATOM 651 O O . ASP A 1 90 ? -12.712 5.050 8.568 1.00 97.38 90 ASP A O 1
ATOM 655 N N . ARG A 1 91 ? -10.825 6.268 8.781 1.00 98.19 91 ARG A N 1
ATOM 656 C CA . ARG A 1 91 ? -10.007 5.231 9.419 1.00 98.19 91 ARG A CA 1
ATOM 657 C C . ARG A 1 91 ? -9.226 5.758 10.621 1.00 98.19 91 ARG A C 1
ATOM 659 O O . ARG A 1 91 ? -9.017 6.963 10.754 1.00 98.19 91 ARG A O 1
ATOM 666 N N . LEU A 1 92 ? -8.813 4.852 11.501 1.00 98.06 92 LEU A N 1
ATOM 667 C CA . LEU A 1 92 ? -7.992 5.132 12.676 1.00 98.06 92 LEU A CA 1
ATOM 668 C C . LEU A 1 92 ? -6.799 4.174 12.741 1.00 98.06 92 LEU A C 1
ATOM 670 O O . LEU A 1 92 ? -6.969 2.957 12.663 1.00 98.06 92 LEU A O 1
ATOM 674 N N . GLY A 1 93 ? -5.613 4.741 12.945 1.00 96.75 93 GLY A N 1
ATOM 675 C CA . GLY A 1 93 ? -4.357 4.026 13.139 1.00 96.75 93 GLY A CA 1
ATOM 676 C C . GLY A 1 93 ? -4.107 3.648 14.594 1.00 96.75 93 GLY A C 1
ATOM 677 O O . GLY A 1 93 ? -4.355 4.440 15.508 1.00 96.75 93 GLY A O 1
ATOM 678 N N . HIS A 1 94 ? -3.565 2.448 14.793 1.00 94.88 94 HIS A N 1
ATOM 679 C CA . HIS A 1 94 ? -3.166 1.841 16.065 1.00 94.88 94 HIS A CA 1
ATOM 680 C C . HIS A 1 94 ? -4.298 1.542 17.053 1.00 94.88 94 HIS A C 1
ATOM 682 O O . HIS A 1 94 ? -4.476 0.384 17.395 1.00 94.88 94 HIS A O 1
ATOM 688 N N . VAL A 1 95 ? -5.042 2.539 17.548 1.00 96.00 95 VAL A N 1
ATOM 689 C CA . VAL A 1 95 ? -6.162 2.373 18.506 1.00 96.00 95 VAL A CA 1
ATOM 690 C C . VAL A 1 95 ? -5.844 1.482 19.722 1.00 96.00 95 VAL A C 1
ATOM 692 O O . VAL A 1 95 ? -6.631 0.615 20.118 1.00 96.00 95 VAL A O 1
ATOM 695 N N . ILE A 1 96 ? -4.689 1.735 20.347 1.00 95.31 96 ILE A N 1
ATOM 696 C CA . ILE A 1 96 ? -4.125 0.905 21.424 1.00 95.31 96 ILE A CA 1
ATOM 697 C C . ILE A 1 96 ? -4.777 1.205 22.775 1.00 95.31 96 ILE A C 1
ATOM 699 O O . ILE A 1 96 ? -5.397 0.339 23.391 1.00 95.31 96 ILE A O 1
ATOM 703 N N . HIS A 1 97 ? -4.646 2.448 23.239 1.00 95.44 97 HIS A N 1
ATOM 704 C CA . HIS A 1 97 ? -5.033 2.885 24.582 1.00 95.44 97 HIS A CA 1
ATOM 705 C C . HIS A 1 97 ? -6.387 3.603 24.562 1.00 95.44 97 HIS A C 1
ATOM 707 O O . HIS A 1 97 ? -6.534 4.687 25.110 1.00 95.44 97 HIS A O 1
ATOM 713 N N . VAL A 1 98 ? -7.390 3.044 23.881 1.00 95.88 98 VAL A N 1
ATOM 714 C CA . VAL A 1 98 ? -8.695 3.710 23.717 1.00 95.88 98 VAL A CA 1
ATOM 715 C C . VAL A 1 98 ? -9.574 3.529 24.972 1.00 95.88 98 VAL A C 1
ATOM 717 O O . VAL A 1 98 ? -9.805 2.389 25.379 1.00 95.88 98 VAL A O 1
ATOM 720 N N . PRO A 1 99 ? -10.123 4.603 25.574 1.00 94.81 99 PRO A N 1
ATOM 721 C CA . PRO A 1 99 ? -11.118 4.501 26.650 1.00 94.81 99 PRO A CA 1
ATOM 722 C C . PRO A 1 99 ? -12.437 3.864 26.182 1.00 94.81 99 PRO A C 1
ATOM 724 O O . PRO A 1 99 ? -12.837 4.030 25.029 1.00 94.81 99 PRO A O 1
ATOM 727 N N . ASP A 1 100 ? -13.158 3.176 27.067 1.00 92.44 100 ASP A N 1
ATOM 728 C CA . ASP A 1 100 ? -14.348 2.390 26.697 1.00 92.44 100 ASP A CA 1
ATOM 729 C C . ASP A 1 100 ? -15.493 3.227 26.103 1.00 92.44 100 ASP A C 1
ATOM 731 O O . ASP A 1 100 ? -16.202 2.774 25.201 1.00 92.44 100 ASP A O 1
ATOM 735 N N . GLU A 1 101 ? -15.677 4.461 26.563 1.00 93.19 101 GLU A N 1
ATOM 736 C CA . GLU A 1 101 ? -16.644 5.398 25.992 1.00 93.19 101 GLU A CA 1
ATOM 737 C C . GLU A 1 101 ? -16.291 5.799 24.554 1.00 93.19 101 GLU A C 1
ATOM 739 O O . GLU A 1 101 ? -17.185 5.934 23.718 1.00 93.19 101 GLU A O 1
ATOM 744 N N . ILE A 1 102 ? -14.998 5.915 24.239 1.00 96.56 102 ILE A N 1
ATOM 745 C CA . ILE A 1 102 ? -14.517 6.224 22.891 1.00 96.56 102 ILE A CA 1
ATOM 746 C C . ILE A 1 102 ? -14.611 4.983 21.999 1.00 96.56 102 ILE A C 1
ATOM 748 O O . ILE A 1 102 ? -15.019 5.104 20.846 1.00 96.56 102 ILE A O 1
ATOM 752 N N . LYS A 1 103 ? -14.335 3.781 22.528 1.00 95.31 103 LYS A N 1
ATOM 753 C CA . LYS A 1 103 ? -14.504 2.523 21.778 1.00 95.31 103 LYS A CA 1
ATOM 754 C C . LYS A 1 103 ? -15.927 2.355 21.253 1.00 95.31 103 LYS A C 1
ATOM 756 O O . LYS A 1 103 ? -16.119 2.048 20.079 1.00 95.31 103 LYS A O 1
ATOM 761 N N . LYS A 1 104 ? -16.926 2.627 22.099 1.00 93.38 104 LYS A N 1
ATOM 762 C CA . LYS A 1 104 ? -18.345 2.582 21.708 1.00 93.38 104 LYS A CA 1
ATOM 763 C C . LYS A 1 104 ? -18.655 3.545 20.568 1.00 93.38 104 LYS A C 1
ATOM 765 O O . LYS A 1 104 ? -19.428 3.201 19.681 1.00 93.38 104 LYS A O 1
ATOM 770 N N . GLU A 1 105 ? -18.058 4.733 20.581 1.00 95.12 105 GLU A N 1
ATOM 771 C CA . GLU A 1 105 ? -18.256 5.718 19.520 1.00 95.12 105 GLU A CA 1
ATOM 772 C C . GLU A 1 105 ? -17.584 5.300 18.205 1.00 95.12 105 GLU A C 1
ATOM 774 O O . GLU A 1 105 ? -18.186 5.461 17.144 1.00 95.12 105 GLU A O 1
ATOM 779 N N . ILE A 1 106 ? -16.385 4.714 18.267 1.00 96.69 106 ILE A N 1
ATOM 780 C CA . ILE A 1 106 ? -15.690 4.140 17.103 1.00 96.69 106 ILE A CA 1
ATOM 781 C C . ILE A 1 106 ? -16.542 3.030 16.473 1.00 96.69 106 ILE A C 1
ATOM 783 O O . ILE A 1 106 ? -16.826 3.085 15.277 1.00 96.69 106 ILE A O 1
ATOM 787 N N . ALA A 1 107 ? -17.019 2.081 17.286 1.00 94.31 107 ALA A N 1
ATOM 788 C CA . ALA A 1 107 ? -17.868 0.981 16.830 1.00 94.31 107 ALA A CA 1
ATOM 789 C C . ALA A 1 107 ? -19.202 1.472 16.253 1.00 94.31 107 ALA A C 1
ATOM 791 O O . ALA A 1 107 ? -19.622 1.025 15.190 1.00 94.31 107 ALA A O 1
ATOM 792 N N . ARG A 1 108 ? -19.847 2.457 16.896 1.00 94.62 108 ARG A N 1
ATOM 793 C CA . ARG A 1 108 ? -21.094 3.069 16.402 1.00 94.62 108 ARG A CA 1
ATOM 794 C C . ARG A 1 108 ? -20.924 3.707 15.021 1.00 94.62 108 ARG A C 1
ATOM 796 O O . ARG A 1 108 ? -21.878 3.738 14.248 1.00 94.62 108 ARG A O 1
ATOM 803 N N . ARG A 1 109 ? -19.744 4.260 14.734 1.00 94.38 109 ARG A N 1
ATOM 804 C CA . ARG A 1 109 ? -19.408 4.870 13.439 1.00 94.38 109 ARG A CA 1
ATOM 805 C C . ARG A 1 109 ? -18.883 3.866 12.410 1.00 94.38 109 ARG A C 1
ATOM 807 O O . ARG A 1 109 ? -18.741 4.263 11.261 1.00 94.38 109 ARG A O 1
ATOM 814 N N . GLN A 1 110 ? -18.598 2.624 12.814 1.00 93.56 110 GLN A N 1
ATOM 815 C CA . GLN A 1 110 ? -17.983 1.584 11.980 1.00 93.56 110 GLN A CA 1
ATOM 816 C C . GLN A 1 110 ? -16.708 2.072 11.268 1.00 93.56 110 GLN A C 1
ATOM 818 O O . GLN A 1 110 ? -16.522 1.850 10.074 1.00 93.56 110 GLN A O 1
ATOM 823 N N . LEU A 1 111 ? -15.834 2.773 12.000 1.00 95.94 111 LEU A N 1
ATOM 824 C CA . LEU A 1 111 ? -14.574 3.273 11.438 1.00 95.94 111 LEU A CA 1
ATOM 825 C C . LEU A 1 111 ? -13.633 2.115 11.086 1.00 95.94 111 LEU A C 1
ATOM 827 O O . LEU A 1 111 ? -13.549 1.136 11.831 1.00 95.94 111 LEU A O 1
ATOM 831 N N . GLY A 1 112 ? -12.888 2.257 9.987 1.00 97.19 112 GLY A N 1
ATOM 832 C CA . GLY A 1 112 ? -11.833 1.308 9.636 1.00 97.19 112 GLY A CA 1
ATOM 833 C C . GLY A 1 112 ? -10.662 1.391 10.614 1.00 97.19 112 GLY A C 1
ATOM 834 O O . GLY A 1 112 ? -10.230 2.486 10.967 1.00 97.19 112 GLY A O 1
ATOM 835 N N . LEU A 1 113 ? -10.142 0.250 11.056 1.00 97.88 113 LEU A N 1
ATOM 836 C CA . LEU A 1 113 ? -9.046 0.176 12.022 1.00 97.88 113 LEU A CA 1
ATOM 837 C C . LEU A 1 113 ? -7.790 -0.390 11.363 1.00 97.88 113 LEU A C 1
ATOM 839 O O . LEU A 1 113 ? -7.785 -1.527 10.893 1.00 97.88 113 LEU A O 1
ATOM 843 N N . GLU A 1 114 ? -6.721 0.396 11.362 1.00 97.69 114 GLU A N 1
ATOM 844 C CA . GLU A 1 114 ? -5.402 0.014 10.861 1.00 97.69 114 GLU A CA 1
ATOM 845 C C . GLU A 1 114 ? -4.564 -0.500 12.045 1.00 97.69 114 GLU A C 1
ATOM 847 O O . GLU A 1 114 ? -4.093 0.280 12.877 1.00 97.69 114 GLU A O 1
ATOM 852 N N . LEU A 1 115 ? -4.426 -1.825 12.169 1.00 96.81 115 LEU A N 1
ATOM 853 C CA . LEU A 1 115 ? -3.781 -2.467 13.320 1.00 96.81 115 LEU A CA 1
ATOM 854 C C . LEU A 1 115 ? -2.411 -3.049 12.954 1.00 96.81 115 LEU A C 1
ATOM 856 O O . LEU A 1 115 ? -2.295 -3.855 12.032 1.00 96.81 115 LEU A O 1
ATOM 860 N N . CYS A 1 116 ? -1.390 -2.696 13.736 1.00 94.50 116 CYS A N 1
ATOM 861 C CA . CYS A 1 116 ? 0.015 -3.007 13.453 1.00 94.50 116 CYS A CA 1
ATOM 862 C C . CYS A 1 116 ? 0.598 -3.950 14.521 1.00 94.50 116 CYS A C 1
ATOM 864 O O . CYS A 1 116 ? 1.225 -3.503 15.483 1.00 94.50 116 CYS A O 1
ATOM 866 N N . ILE A 1 117 ? 0.372 -5.263 14.389 1.00 94.75 117 ILE A N 1
ATOM 867 C CA . ILE A 1 117 ? 0.639 -6.241 15.461 1.00 94.75 117 ILE A CA 1
ATOM 868 C C . ILE A 1 117 ? 2.118 -6.272 15.850 1.00 94.75 117 ILE A C 1
ATOM 870 O O . ILE A 1 117 ? 2.454 -6.115 17.028 1.00 94.75 117 ILE A O 1
ATOM 874 N N . SER A 1 118 ? 3.009 -6.491 14.880 1.00 92.00 118 SER A N 1
ATOM 875 C CA . SER A 1 118 ? 4.439 -6.627 15.169 1.00 92.00 118 SER A CA 1
ATOM 876 C C . SER A 1 118 ? 5.065 -5.322 15.653 1.00 92.00 118 SER A C 1
ATOM 878 O O . SER A 1 118 ? 5.811 -5.348 16.634 1.00 92.00 118 SER A O 1
ATOM 880 N N . CYS A 1 119 ? 4.714 -4.190 15.033 1.00 90.06 119 CYS A N 1
ATOM 881 C CA . CYS A 1 119 ? 5.151 -2.858 15.454 1.00 90.06 119 CYS A CA 1
ATOM 882 C C . CYS A 1 119 ? 4.796 -2.606 16.924 1.00 90.06 119 CYS A C 1
ATOM 884 O O . CYS A 1 119 ? 5.677 -2.322 17.737 1.00 90.06 119 CYS A O 1
ATOM 886 N N . ASN A 1 120 ? 3.527 -2.797 17.295 1.00 92.50 120 ASN A N 1
ATOM 887 C CA . ASN A 1 120 ? 3.039 -2.477 18.634 1.00 92.50 120 ASN A CA 1
ATOM 888 C C . ASN A 1 120 ? 3.739 -3.306 19.726 1.00 92.50 120 ASN A C 1
ATOM 890 O O . ASN A 1 120 ? 4.072 -2.777 20.790 1.00 92.50 120 ASN A O 1
ATOM 894 N N . VAL A 1 121 ? 4.008 -4.588 19.453 1.00 91.31 121 VAL A N 1
ATOM 895 C CA . VAL A 1 121 ? 4.719 -5.488 20.377 1.00 91.31 121 VAL A CA 1
ATOM 896 C C . VAL A 1 121 ? 6.208 -5.147 20.452 1.00 91.31 121 VAL A C 1
ATOM 898 O O . VAL A 1 121 ? 6.754 -4.980 21.542 1.00 91.31 121 VAL A O 1
ATOM 901 N N . HIS A 1 122 ? 6.887 -5.020 19.311 1.00 88.88 122 HIS A N 1
ATOM 902 C CA . HIS A 1 122 ? 8.334 -4.790 19.278 1.00 88.88 122 HIS A CA 1
ATOM 903 C C . HIS A 1 122 ? 8.723 -3.403 19.809 1.00 88.88 122 HIS A C 1
ATOM 905 O O . HIS A 1 122 ? 9.742 -3.274 20.491 1.00 88.88 122 HIS A O 1
ATOM 911 N N . SER A 1 123 ? 7.889 -2.392 19.564 1.00 85.50 123 SER A N 1
ATOM 912 C CA . SER A 1 123 ? 8.059 -1.026 20.076 1.00 85.50 123 SER A CA 1
ATOM 913 C C . SER A 1 123 ? 7.612 -0.852 21.525 1.00 85.50 123 SER A C 1
ATOM 915 O O . SER A 1 123 ? 7.784 0.232 22.079 1.00 85.50 123 SER A O 1
ATOM 917 N N . LYS A 1 124 ? 7.062 -1.900 22.158 1.00 89.50 124 LYS A N 1
ATOM 918 C CA . LYS A 1 124 ? 6.524 -1.858 23.528 1.00 89.50 124 LYS A CA 1
ATOM 919 C C . LYS A 1 124 ? 5.451 -0.778 23.712 1.00 89.50 124 LYS A C 1
ATOM 921 O O . LYS A 1 124 ? 5.405 -0.109 24.741 1.00 89.50 124 LYS A O 1
ATOM 926 N N . LEU A 1 125 ? 4.605 -0.597 22.697 1.00 86.94 125 LEU A N 1
ATOM 927 C CA . LEU A 1 125 ? 3.427 0.271 22.793 1.00 86.94 125 LEU A CA 1
ATOM 928 C C . LEU A 1 125 ? 2.295 -0.397 23.586 1.00 86.94 125 LEU A C 1
ATOM 930 O O . LEU A 1 125 ? 1.414 0.285 24.113 1.00 86.94 125 LEU A O 1
ATOM 934 N N . ILE A 1 126 ? 2.345 -1.726 23.694 1.00 91.25 126 ILE A N 1
ATOM 935 C CA . ILE A 1 126 ? 1.528 -2.529 24.600 1.00 91.25 126 ILE A CA 1
ATOM 936 C C . ILE A 1 126 ? 2.395 -3.192 25.669 1.00 91.25 126 ILE A C 1
ATOM 938 O O . ILE A 1 126 ? 3.586 -3.439 25.459 1.00 91.25 126 ILE A O 1
ATOM 942 N N . ASP A 1 127 ? 1.762 -3.543 26.782 1.0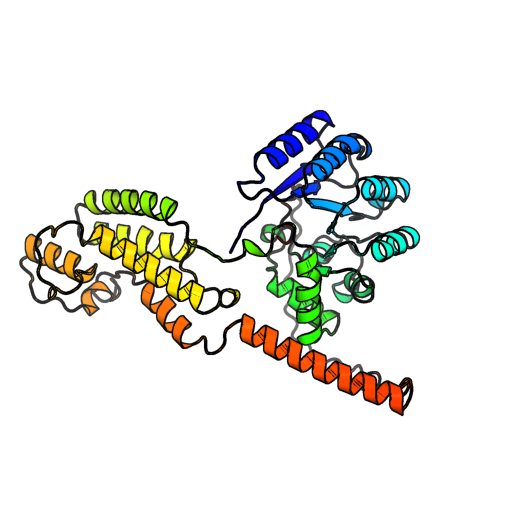0 88.44 127 ASP A N 1
ATOM 943 C CA . ASP A 1 127 ? 2.333 -4.463 27.755 1.00 88.44 127 ASP A CA 1
ATOM 944 C C . ASP A 1 127 ? 2.101 -5.910 27.295 1.00 88.44 127 ASP A C 1
ATOM 946 O O . ASP A 1 127 ? 1.012 -6.258 26.841 1.00 88.44 127 ASP A O 1
ATOM 950 N N . GLY A 1 128 ? 3.116 -6.765 27.435 1.00 92.00 128 GLY A N 1
ATOM 951 C CA . GLY A 1 128 ? 3.010 -8.191 27.118 1.00 92.00 128 GLY A CA 1
ATOM 952 C C . GLY A 1 128 ? 3.488 -8.571 25.713 1.00 92.00 128 GLY A C 1
ATOM 953 O O . GLY A 1 128 ? 4.425 -7.980 25.174 1.00 92.00 128 GLY A O 1
ATOM 954 N N . GLY A 1 129 ? 2.915 -9.646 25.172 1.00 93.94 129 GLY A N 1
ATOM 955 C CA . GLY A 1 129 ? 3.283 -10.236 23.884 1.00 93.94 129 GLY A CA 1
ATOM 956 C C . GLY A 1 129 ? 2.168 -10.153 22.841 1.00 93.94 129 GLY A C 1
ATOM 957 O O . GLY A 1 129 ? 1.187 -9.433 22.991 1.00 93.94 129 GLY A O 1
ATOM 958 N N . PHE A 1 130 ? 2.290 -10.936 21.766 1.00 94.38 130 PHE A N 1
ATOM 959 C CA . PHE A 1 130 ? 1.327 -10.916 20.657 1.00 94.38 130 PHE A CA 1
ATOM 960 C C . PHE A 1 130 ? -0.120 -11.224 21.069 1.00 94.38 130 PHE A C 1
ATOM 962 O O . PHE A 1 130 ? -1.038 -10.669 20.476 1.00 94.38 130 PHE A O 1
ATOM 969 N N . MET A 1 131 ? -0.335 -12.080 22.074 1.00 95.12 131 MET A N 1
ATOM 970 C CA . MET A 1 131 ? -1.682 -12.427 22.557 1.00 95.12 131 MET A CA 1
ATOM 971 C C . MET A 1 131 ? -2.347 -11.304 23.362 1.00 95.12 131 MET A C 1
ATOM 973 O O . MET A 1 131 ? -3.571 -11.288 23.468 1.00 95.12 131 MET A O 1
ATOM 977 N N . ASP A 1 132 ? -1.562 -10.361 23.885 1.00 95.19 132 ASP A N 1
ATOM 978 C CA . ASP A 1 132 ? -2.046 -9.207 24.651 1.00 95.19 132 ASP A CA 1
ATOM 979 C C . ASP A 1 132 ? -2.416 -8.024 23.736 1.00 95.19 132 ASP A C 1
ATOM 981 O O . ASP A 1 132 ? -2.889 -6.980 24.186 1.00 95.19 132 ASP A O 1
ATOM 985 N N . HIS A 1 133 ? -2.218 -8.173 22.423 1.00 97.19 133 HIS A N 1
ATOM 986 C CA . HIS A 1 133 ? -2.504 -7.131 21.449 1.00 97.19 133 HIS A CA 1
ATOM 987 C C . HIS A 1 133 ? -4.010 -6.819 21.371 1.00 97.19 133 HIS A C 1
ATOM 989 O O . HIS A 1 133 ? -4.849 -7.719 21.281 1.00 97.19 133 HIS A O 1
ATOM 995 N N . HIS A 1 134 ? -4.363 -5.530 21.293 1.00 95.69 134 HIS A N 1
ATOM 996 C CA . HIS A 1 134 ? -5.751 -5.031 21.239 1.00 95.69 134 HIS A CA 1
ATOM 997 C C . HI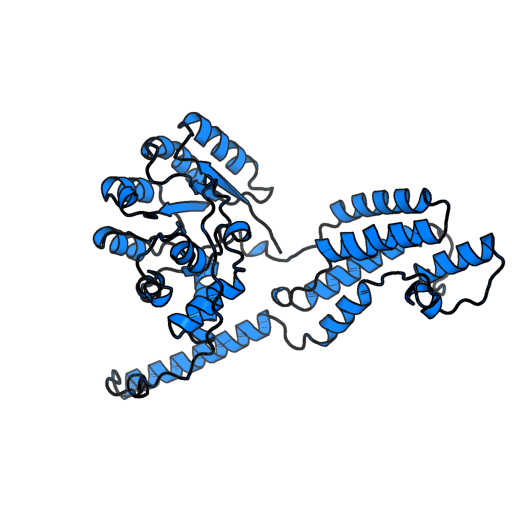S A 1 134 ? -6.551 -5.524 20.020 1.00 95.69 134 HIS A C 1
ATOM 999 O O . HIS A 1 134 ? -7.773 -5.404 20.005 1.00 95.69 134 HIS A O 1
ATOM 1005 N N . PHE A 1 135 ? -5.898 -6.145 19.032 1.00 96.56 135 PHE A N 1
ATOM 1006 C CA . PHE A 1 135 ? -6.567 -6.937 17.989 1.00 96.56 135 PHE A CA 1
ATOM 1007 C C . PHE A 1 135 ? -7.524 -7.973 18.596 1.00 96.56 135 PHE A C 1
ATOM 1009 O O . PHE A 1 135 ? -8.634 -8.146 18.099 1.00 96.56 135 PHE A O 1
ATOM 1016 N N . GLY A 1 136 ? -7.128 -8.629 19.693 1.00 93.50 136 GLY A N 1
ATOM 1017 C CA . GLY A 1 136 ? -7.960 -9.621 20.374 1.00 93.50 136 GLY A CA 1
ATOM 1018 C C . GLY A 1 136 ? -9.293 -9.060 20.861 1.00 93.50 136 GLY A C 1
ATOM 1019 O O . GLY A 1 136 ? -10.283 -9.783 20.869 1.00 93.50 136 GLY A O 1
ATOM 1020 N N . TYR A 1 137 ? -9.322 -7.773 21.208 1.00 92.31 137 TYR A N 1
ATOM 1021 C CA . TYR A 1 137 ? -10.537 -7.040 21.541 1.00 92.31 137 TYR A CA 1
ATOM 1022 C C . TYR A 1 137 ? -11.284 -6.609 20.268 1.00 92.31 137 TYR A C 1
ATOM 1024 O O . TYR A 1 137 ? -12.417 -7.031 20.048 1.00 92.31 137 TYR A O 1
ATOM 1032 N N . TRP A 1 138 ? -10.630 -5.837 19.392 1.00 95.00 138 TRP A N 1
ATOM 1033 C CA . TRP A 1 138 ? -11.283 -5.196 18.245 1.00 95.00 138 TRP A CA 1
ATOM 1034 C C . TRP A 1 138 ? -11.860 -6.176 17.226 1.00 95.00 138 TRP A C 1
ATOM 1036 O O . TRP A 1 138 ? -12.870 -5.872 16.605 1.00 95.00 138 TRP A O 1
ATOM 1046 N N . ARG A 1 139 ? -11.279 -7.374 17.073 1.00 91.25 139 ARG A N 1
ATOM 1047 C CA . ARG A 1 139 ? -11.780 -8.394 16.132 1.00 91.25 139 ARG A CA 1
ATOM 1048 C C . ARG A 1 139 ? -13.200 -8.884 16.436 1.00 91.25 139 ARG A C 1
ATOM 1050 O O . ARG A 1 139 ? -13.787 -9.586 15.617 1.00 91.25 139 ARG A O 1
ATOM 1057 N N . HIS A 1 140 ? -13.691 -8.630 17.648 1.00 86.31 140 HIS A N 1
ATOM 1058 C CA . HIS A 1 140 ? -15.031 -9.007 18.085 1.00 86.31 140 HIS A CA 1
ATOM 1059 C C . HIS A 1 140 ? -16.049 -7.873 17.926 1.00 86.31 140 HIS A C 1
ATOM 1061 O O . HIS A 1 140 ? -17.248 -8.139 18.003 1.00 86.31 140 HIS A O 1
ATOM 1067 N N . ASP A 1 141 ? -15.583 -6.648 17.683 1.00 83.44 141 ASP A N 1
ATOM 1068 C CA . ASP A 1 141 ? -16.426 -5.521 17.307 1.00 83.44 141 ASP A CA 1
ATOM 1069 C C . ASP A 1 141 ? -16.716 -5.549 15.795 1.00 83.44 141 ASP A C 1
ATOM 1071 O O . ASP A 1 141 ? -16.037 -6.215 15.014 1.00 83.44 141 ASP A O 1
ATOM 1075 N N . ASP A 1 142 ? -17.742 -4.812 15.366 1.00 82.56 142 ASP A N 1
ATOM 1076 C CA . ASP A 1 142 ? -18.173 -4.764 13.958 1.00 82.56 142 ASP A CA 1
ATOM 1077 C C . ASP A 1 142 ? -17.366 -3.765 13.103 1.00 82.56 142 ASP A C 1
ATOM 1079 O O . ASP A 1 142 ? -17.763 -3.403 11.997 1.00 82.56 142 ASP A O 1
ATOM 1083 N N . CYS A 1 143 ? -16.227 -3.292 13.613 1.00 92.56 143 CYS A N 1
ATOM 1084 C CA . CYS A 1 143 ? -15.331 -2.420 12.863 1.00 92.56 143 CYS A CA 1
ATOM 1085 C C . CYS A 1 143 ? -14.556 -3.225 11.805 1.00 92.56 143 CYS A C 1
ATOM 1087 O O . CYS A 1 143 ? -13.999 -4.281 12.126 1.00 92.56 143 CYS A O 1
ATOM 1089 N N . PRO A 1 144 ? -14.432 -2.728 10.564 1.00 94.69 144 PRO A N 1
ATOM 1090 C CA . PRO A 1 144 ? -13.499 -3.300 9.603 1.00 94.69 144 PRO A CA 1
ATOM 1091 C C . PRO A 1 144 ? -12.052 -3.151 10.094 1.00 94.69 144 PRO A C 1
ATOM 1093 O O . PRO A 1 144 ? -11.649 -2.070 10.515 1.00 94.69 144 PRO A O 1
ATOM 1096 N N . ILE A 1 145 ? -11.258 -4.221 10.019 1.00 96.44 145 ILE A N 1
ATOM 1097 C CA . ILE A 1 145 ? -9.853 -4.226 10.455 1.00 96.44 145 ILE A CA 1
ATOM 1098 C C . ILE A 1 145 ? -8.946 -4.533 9.268 1.00 96.44 145 ILE A C 1
ATOM 1100 O O . ILE A 1 145 ? -9.081 -5.584 8.643 1.00 96.44 145 ILE A O 1
ATOM 1104 N N . ALA A 1 146 ? -7.980 -3.655 9.019 1.00 96.06 146 ALA A N 1
ATOM 1105 C CA . ALA A 1 146 ? -6.848 -3.893 8.135 1.00 96.06 146 ALA A CA 1
ATOM 1106 C C . ALA A 1 146 ? -5.589 -4.130 8.982 1.00 96.06 146 ALA A C 1
ATOM 1108 O O . ALA A 1 146 ? -5.241 -3.308 9.829 1.00 96.06 146 ALA A O 1
ATOM 1109 N N . LEU A 1 147 ? -4.897 -5.253 8.765 1.00 95.94 147 LEU A N 1
ATOM 1110 C CA . LEU A 1 147 ? -3.587 -5.478 9.381 1.00 95.94 147 LEU A CA 1
ATOM 1111 C C . LEU A 1 147 ? -2.496 -4.812 8.540 1.00 95.94 147 LEU A C 1
ATOM 1113 O O . LEU A 1 147 ? -2.293 -5.187 7.382 1.00 95.94 147 LEU A O 1
ATOM 1117 N N . CYS A 1 148 ? -1.793 -3.861 9.148 1.00 93.75 148 CYS A N 1
ATOM 1118 C CA . CYS A 1 148 ? -0.789 -3.016 8.511 1.00 93.75 148 CYS A CA 1
ATOM 1119 C C . CYS A 1 148 ? 0.611 -3.335 9.049 1.00 93.75 148 CYS A C 1
ATOM 1121 O O . CYS A 1 148 ? 0.772 -3.768 10.188 1.00 93.75 148 CYS A O 1
ATOM 1123 N N . THR A 1 149 ? 1.644 -3.103 8.238 1.00 88.81 149 THR A N 1
ATOM 1124 C CA . THR A 1 149 ? 3.041 -3.280 8.676 1.00 88.81 149 THR A CA 1
ATOM 1125 C C . THR A 1 149 ? 3.570 -2.109 9.483 1.00 88.81 149 THR A C 1
ATOM 1127 O O . THR A 1 149 ? 4.581 -2.268 10.162 1.00 88.81 149 THR A O 1
ATOM 1130 N N . ASP A 1 150 ? 2.936 -0.942 9.344 1.00 88.69 150 ASP A N 1
ATOM 1131 C CA . ASP A 1 150 ? 3.508 0.337 9.753 1.00 88.69 150 ASP A CA 1
ATOM 1132 C C . ASP A 1 150 ? 4.881 0.526 9.072 1.00 88.69 150 ASP A C 1
ATOM 1134 O O . ASP A 1 150 ? 4.980 0.390 7.847 1.00 88.69 150 ASP A O 1
ATOM 1138 N N . ASP A 1 151 ? 5.968 0.703 9.823 1.00 80.94 151 ASP A N 1
ATOM 1139 C CA . ASP A 1 151 ? 7.327 0.812 9.289 1.00 80.94 151 ASP A CA 1
ATOM 1140 C C . ASP A 1 151 ? 7.982 -0.554 8.966 1.00 80.94 151 ASP A C 1
ATOM 1142 O O . ASP A 1 151 ? 8.848 -1.059 9.695 1.00 80.94 151 ASP A O 1
ATOM 1146 N N . VAL A 1 152 ? 7.653 -1.153 7.812 1.00 73.56 152 VAL A N 1
ATOM 1147 C CA . VAL A 1 152 ? 8.221 -2.457 7.386 1.00 73.56 152 VAL A CA 1
ATOM 1148 C C . VAL A 1 152 ? 9.758 -2.484 7.353 1.00 73.56 152 VAL A C 1
ATOM 1150 O O . VAL A 1 152 ? 10.363 -3.521 7.623 1.00 73.56 152 VAL A O 1
ATOM 1153 N N . GLY A 1 153 ? 10.404 -1.355 7.043 1.00 64.06 153 GLY A N 1
ATOM 1154 C CA . GLY A 1 153 ? 11.865 -1.248 6.996 1.00 64.06 153 GLY A CA 1
ATOM 1155 C C . GLY A 1 153 ? 12.535 -1.326 8.370 1.00 64.06 153 GLY A C 1
ATOM 1156 O O . GLY A 1 153 ? 13.680 -1.764 8.458 1.00 64.06 153 GLY A O 1
ATOM 1157 N N . PHE A 1 154 ? 11.827 -0.936 9.432 1.00 66.88 154 PHE A N 1
ATOM 1158 C CA . PHE A 1 154 ? 12.340 -0.954 10.801 1.00 66.88 154 PHE A CA 1
ATOM 1159 C C . PHE A 1 154 ? 11.982 -2.259 11.519 1.00 66.88 154 PHE A C 1
ATOM 1161 O O . PHE A 1 154 ? 12.835 -2.873 12.160 1.00 66.88 154 PHE A O 1
ATOM 1168 N N . PHE A 1 155 ? 10.740 -2.728 11.365 1.00 70.50 155 PHE A N 1
ATOM 1169 C CA . PHE A 1 155 ? 10.260 -3.942 12.034 1.00 70.50 155 PHE A CA 1
ATOM 1170 C C . PHE A 1 155 ? 10.551 -5.230 11.264 1.00 70.50 155 PHE A C 1
ATOM 1172 O O . PHE A 1 155 ? 10.392 -6.319 11.818 1.00 70.50 155 PHE A O 1
ATOM 1179 N N . CYS A 1 156 ? 10.978 -5.124 10.000 1.00 75.56 156 CYS A N 1
ATOM 1180 C CA . CYS A 1 156 ? 11.280 -6.252 9.116 1.00 75.56 156 CYS A CA 1
ATOM 1181 C C . CYS A 1 156 ? 10.133 -7.277 9.025 1.00 75.56 156 CYS A C 1
ATOM 1183 O O . CYS A 1 156 ? 10.372 -8.469 8.821 1.00 75.56 156 CYS A O 1
ATOM 1185 N N . SER A 1 157 ? 8.887 -6.815 9.174 1.00 74.50 157 SER A N 1
ATOM 1186 C CA . SER A 1 157 ? 7.694 -7.657 9.176 1.00 74.50 157 SER A CA 1
ATOM 1187 C C . SER A 1 157 ? 6.835 -7.358 7.944 1.00 74.50 157 SER A C 1
ATOM 1189 O O . SER A 1 157 ? 6.204 -6.304 7.882 1.00 74.50 157 SER A O 1
ATOM 1191 N N . PRO A 1 158 ? 6.825 -8.228 6.916 1.00 80.19 158 PRO A N 1
ATOM 1192 C CA . PRO A 1 158 ? 5.963 -8.031 5.754 1.00 80.19 158 PRO A CA 1
ATOM 1193 C C . PRO A 1 158 ? 4.491 -8.237 6.134 1.00 80.19 158 PRO A C 1
ATOM 1195 O O . PRO A 1 158 ? 4.190 -8.987 7.058 1.00 80.19 158 PRO A O 1
ATOM 1198 N N . VAL A 1 159 ? 3.556 -7.681 5.355 1.00 85.81 159 VAL A N 1
ATOM 1199 C CA . VAL A 1 159 ? 2.107 -7.799 5.631 1.00 85.81 159 VAL A CA 1
ATOM 1200 C C . VAL A 1 159 ? 1.643 -9.252 5.805 1.00 85.81 159 VAL A C 1
ATOM 1202 O O . VAL A 1 159 ? 0.824 -9.552 6.664 1.00 85.81 159 VAL A O 1
ATOM 1205 N N . SER A 1 160 ? 2.227 -10.200 5.064 1.00 83.69 160 SER A N 1
ATOM 1206 C CA . SER A 1 160 ? 1.930 -11.629 5.225 1.00 83.69 160 SER A CA 1
ATOM 1207 C C . SER A 1 160 ? 2.250 -12.158 6.627 1.00 83.69 160 SER A C 1
ATOM 1209 O O . SER A 1 160 ? 1.586 -13.080 7.093 1.00 83.69 160 SER A O 1
ATOM 1211 N N . ASN A 1 161 ? 3.266 -11.596 7.286 1.00 88.38 161 ASN A N 1
ATOM 1212 C CA . ASN A 1 161 ? 3.629 -11.942 8.652 1.00 88.38 161 ASN A CA 1
ATOM 1213 C C . ASN A 1 161 ? 2.641 -11.350 9.666 1.00 88.38 161 ASN A C 1
ATOM 1215 O O . ASN A 1 161 ? 2.288 -12.045 10.607 1.00 88.38 161 ASN A O 1
ATOM 1219 N N . GLU A 1 162 ? 2.106 -10.145 9.445 1.00 92.69 162 GLU A N 1
ATOM 1220 C CA . GLU A 1 162 ? 1.059 -9.575 10.316 1.00 92.69 162 GLU A CA 1
ATOM 1221 C C . GLU A 1 162 ? -0.185 -10.473 10.362 1.00 92.69 162 GLU A C 1
ATOM 1223 O O . GLU A 1 162 ? -0.678 -10.825 11.435 1.00 92.69 162 GLU A O 1
ATOM 1228 N N . TYR A 1 163 ? -0.638 -10.941 9.196 1.00 92.50 163 TYR A N 1
ATOM 1229 C CA . TYR A 1 163 ? -1.748 -11.895 9.098 1.00 92.50 163 TYR A CA 1
ATOM 1230 C C . TYR A 1 163 ? -1.408 -13.263 9.705 1.00 92.50 163 TYR A C 1
ATOM 1232 O O . TYR A 1 163 ? -2.274 -13.903 10.304 1.00 92.50 163 TYR A O 1
ATOM 1240 N N . LEU A 1 164 ? -0.156 -13.720 9.578 1.00 89.69 164 LEU A N 1
ATOM 1241 C CA . LEU A 1 164 ? 0.305 -14.954 10.214 1.00 89.69 164 LEU A CA 1
ATOM 1242 C C . LEU A 1 164 ? 0.278 -14.839 11.743 1.00 89.69 164 LEU A C 1
ATOM 1244 O O . LEU A 1 164 ? -0.240 -15.740 12.399 1.00 89.69 164 LEU A O 1
ATOM 1248 N N . LEU A 1 165 ? 0.785 -13.735 12.297 1.00 92.56 165 LEU A N 1
ATOM 1249 C CA . LEU A 1 165 ? 0.772 -13.453 13.733 1.00 92.56 165 LEU A CA 1
ATOM 1250 C C . LEU A 1 165 ? -0.664 -13.408 14.260 1.00 92.56 165 LEU A C 1
ATOM 1252 O O . LEU A 1 165 ? -0.968 -14.054 15.263 1.00 92.56 165 LEU A O 1
ATOM 1256 N N . ALA A 1 166 ? -1.567 -12.727 13.549 1.00 94.75 166 ALA A N 1
ATOM 1257 C CA . ALA A 1 166 ? -2.982 -12.704 13.902 1.00 94.75 166 ALA A CA 1
ATOM 1258 C C . ALA A 1 166 ? -3.581 -14.122 13.938 1.00 94.75 166 ALA A C 1
ATOM 1260 O O . ALA A 1 166 ? -4.227 -14.511 14.912 1.00 94.75 166 ALA A O 1
ATOM 1261 N N . ALA A 1 167 ? -3.320 -14.931 12.909 1.00 93.88 167 ALA A N 1
ATOM 1262 C CA . ALA A 1 167 ? -3.831 -16.294 12.833 1.00 93.88 167 ALA A CA 1
ATOM 1263 C C . ALA A 1 167 ? -3.287 -17.203 13.940 1.00 93.88 167 ALA A C 1
ATOM 1265 O O . ALA A 1 167 ? -4.052 -17.934 14.569 1.00 93.88 167 ALA A O 1
ATOM 1266 N N . GLN A 1 168 ? -1.981 -17.136 14.201 1.00 92.62 168 GLN A N 1
ATOM 1267 C CA . GLN A 1 168 ? -1.305 -17.971 15.192 1.00 92.62 168 GLN A CA 1
ATOM 1268 C C . GLN A 1 168 ? -1.708 -17.619 16.624 1.00 92.62 168 GLN A C 1
ATOM 1270 O O . GLN A 1 168 ? -1.982 -18.518 17.416 1.00 92.62 168 GLN A O 1
ATOM 1275 N N . HIS A 1 169 ? -1.755 -16.328 16.957 1.00 94.62 169 HIS A N 1
ATOM 1276 C CA . HIS A 1 169 ? -1.946 -15.880 18.337 1.00 94.62 169 HIS A CA 1
ATOM 1277 C C . HIS A 1 169 ? -3.417 -15.704 18.730 1.00 94.62 169 HIS A C 1
ATOM 1279 O O . HIS A 1 169 ? -3.732 -15.794 19.914 1.00 94.62 169 HIS A O 1
ATOM 1285 N N . PHE A 1 170 ? -4.324 -15.532 17.762 1.00 95.25 170 PHE A N 1
ATOM 1286 C CA . PHE A 1 170 ? -5.764 -15.365 18.014 1.00 95.25 170 PHE A CA 1
ATOM 1287 C C . PHE A 1 170 ? -6.628 -16.499 17.446 1.00 95.25 170 PHE A C 1
ATOM 1289 O O . PHE A 1 170 ? -7.859 -16.417 17.477 1.00 95.25 170 PHE A O 1
ATOM 1296 N N . GLY A 1 171 ? -5.997 -17.566 16.944 1.00 92.81 171 GLY A N 1
ATOM 1297 C CA . GLY A 1 171 ? -6.676 -18.776 16.480 1.00 92.81 171 GLY A CA 1
ATOM 1298 C C . GLY A 1 171 ? -7.581 -18.550 15.269 1.00 92.81 171 GLY A C 1
ATOM 1299 O O . GLY A 1 171 ? -8.639 -19.172 15.185 1.00 92.81 171 GLY A O 1
ATOM 1300 N N . LEU A 1 172 ? -7.201 -17.645 14.361 1.00 91.19 172 LEU A N 1
ATOM 1301 C CA . LEU A 1 172 ? -7.999 -17.341 13.170 1.00 91.19 172 LEU A CA 1
ATOM 1302 C C . LEU A 1 172 ? -7.848 -18.445 12.127 1.00 91.19 172 LEU A C 1
ATOM 1304 O O . LEU A 1 172 ? -6.743 -18.872 11.783 1.00 91.19 172 LEU A O 1
ATOM 1308 N N . SER A 1 173 ? -8.976 -18.878 11.581 1.00 88.88 173 SER A N 1
ATOM 1309 C CA . SER A 1 173 ? -9.014 -19.745 10.417 1.00 88.88 173 SER A CA 1
ATOM 1310 C C . SER A 1 173 ? -8.726 -18.957 9.138 1.00 88.88 173 SER A C 1
ATOM 1312 O O . SER A 1 173 ? -8.783 -17.730 9.083 1.00 88.88 173 SER A O 1
ATOM 1314 N N . ARG A 1 174 ? -8.473 -19.681 8.044 1.00 83.19 174 ARG A N 1
ATOM 1315 C CA . ARG A 1 174 ? -8.339 -19.066 6.717 1.00 83.19 174 ARG A CA 1
ATOM 1316 C C . ARG A 1 174 ? -9.598 -18.297 6.297 1.00 83.19 174 ARG A C 1
ATOM 1318 O O . ARG A 1 174 ? -9.466 -17.340 5.547 1.00 83.19 174 ARG A O 1
ATOM 1325 N N . THR A 1 175 ? -10.784 -18.741 6.715 1.00 84.44 175 THR A N 1
ATOM 1326 C CA . THR A 1 175 ? -12.040 -18.047 6.401 1.00 84.44 175 THR A CA 1
ATOM 1327 C C . THR A 1 175 ? -12.091 -16.709 7.131 1.00 84.44 175 THR A C 1
ATOM 1329 O O . THR A 1 175 ? -12.244 -15.692 6.470 1.00 84.44 175 THR A O 1
ATOM 1332 N N . ASP A 1 176 ? -11.785 -16.693 8.432 1.00 88.19 176 ASP A N 1
ATOM 1333 C CA . ASP A 1 176 ? -11.768 -15.459 9.235 1.00 88.19 176 ASP A CA 1
ATOM 1334 C C . ASP A 1 176 ? -10.826 -14.399 8.641 1.00 88.19 176 ASP A C 1
ATOM 1336 O O . ASP A 1 176 ? -11.174 -13.224 8.553 1.00 88.19 176 ASP A O 1
ATOM 1340 N N . LEU A 1 177 ? -9.637 -14.815 8.181 1.00 88.00 177 LEU A N 1
ATOM 1341 C CA . LEU A 1 177 ? -8.690 -13.905 7.530 1.00 88.00 177 LEU A CA 1
ATOM 1342 C C . LEU A 1 177 ? -9.238 -13.331 6.216 1.00 88.00 177 LEU A C 1
ATOM 1344 O O . LEU A 1 177 ? -9.019 -12.159 5.930 1.00 88.00 177 LEU A O 1
ATOM 1348 N N . LEU A 1 178 ? -9.921 -14.147 5.406 1.00 84.38 178 LEU A N 1
ATOM 1349 C CA . LEU A 1 178 ? -10.500 -13.694 4.139 1.00 84.38 178 LEU A CA 1
ATOM 1350 C C . LEU A 1 178 ? -11.665 -12.734 4.372 1.00 84.38 178 LEU A C 1
ATOM 1352 O O . LEU A 1 178 ? -11.760 -11.731 3.671 1.00 84.38 178 LEU A O 1
ATOM 1356 N N . ASP A 1 179 ? -12.513 -13.015 5.357 1.00 84.88 179 ASP A N 1
ATOM 1357 C CA . ASP A 1 179 ? -13.641 -12.153 5.705 1.00 84.88 179 ASP A CA 1
ATOM 1358 C C . ASP A 1 179 ? -13.155 -10.814 6.246 1.00 84.88 179 ASP A C 1
ATOM 1360 O O . ASP A 1 179 ? -13.668 -9.769 5.853 1.00 84.88 179 ASP A O 1
ATOM 1364 N N . MET A 1 180 ? -12.108 -10.826 7.074 1.00 91.00 180 MET A N 1
ATOM 1365 C CA . MET A 1 180 ? -11.444 -9.610 7.532 1.00 91.00 180 MET A CA 1
ATOM 1366 C C . MET A 1 180 ? -10.889 -8.795 6.354 1.00 91.00 180 MET A C 1
ATOM 1368 O O . MET A 1 180 ? -11.175 -7.603 6.264 1.00 91.00 180 MET A O 1
ATOM 1372 N N . CYS A 1 181 ? -10.180 -9.429 5.406 1.00 87.75 181 CYS A N 1
ATOM 1373 C CA . CYS A 1 181 ? -9.710 -8.745 4.196 1.00 87.75 181 CYS A CA 1
ATOM 1374 C C . CYS A 1 181 ? -10.869 -8.140 3.390 1.00 87.75 181 CYS A C 1
ATOM 1376 O O . CYS A 1 181 ? -10.790 -6.981 2.990 1.00 87.75 181 CYS A O 1
ATOM 1378 N N . ASN A 1 182 ? -11.945 -8.900 3.167 1.00 83.88 182 ASN A N 1
ATOM 1379 C CA . ASN A 1 182 ? -13.102 -8.431 2.404 1.00 83.88 182 ASN A CA 1
ATOM 1380 C C . ASN A 1 182 ? -13.774 -7.233 3.084 1.00 83.88 182 ASN A C 1
ATOM 1382 O O . ASN A 1 182 ? -14.053 -6.249 2.414 1.00 83.88 182 ASN A O 1
ATOM 1386 N N . LYS A 1 183 ? -13.971 -7.281 4.408 1.00 87.12 183 LYS A N 1
ATOM 1387 C CA . LYS A 1 183 ? -14.519 -6.152 5.175 1.00 87.12 183 LYS A CA 1
ATOM 1388 C C . LYS A 1 183 ? -13.619 -4.922 5.098 1.00 87.12 183 LYS A C 1
ATOM 1390 O O . LYS A 1 183 ? -14.108 -3.809 4.962 1.00 87.12 183 LYS A O 1
ATOM 1395 N N . SER A 1 184 ? -12.301 -5.108 5.180 1.00 89.94 184 SER A N 1
ATOM 1396 C CA . SER A 1 184 ? -11.358 -3.986 5.109 1.00 89.94 184 SER A CA 1
ATOM 1397 C C . SER A 1 184 ? -11.331 -3.296 3.742 1.00 89.94 184 SER A C 1
ATOM 1399 O O . SER A 1 184 ? -10.987 -2.117 3.678 1.00 89.94 184 SER A O 1
ATOM 1401 N N . ALA A 1 185 ? -11.740 -3.980 2.666 1.00 85.94 185 ALA A N 1
ATOM 1402 C CA . ALA A 1 185 ? -11.781 -3.402 1.324 1.00 85.94 185 ALA A CA 1
ATOM 1403 C C . ALA A 1 185 ? -12.724 -2.190 1.235 1.00 85.94 185 ALA A C 1
ATOM 1405 O O . ALA A 1 185 ? -12.408 -1.227 0.546 1.00 85.94 185 ALA A O 1
ATOM 1406 N N . ASP A 1 186 ? -13.813 -2.180 2.011 1.00 83.56 186 ASP A N 1
ATOM 1407 C CA . ASP A 1 186 ? -14.760 -1.057 2.065 1.00 83.56 186 ASP A CA 1
ATOM 1408 C C . ASP A 1 186 ? -14.153 0.215 2.692 1.00 83.56 186 ASP A C 1
ATOM 1410 O O . ASP A 1 186 ? -14.751 1.287 2.643 1.00 83.56 186 ASP A O 1
ATOM 1414 N N . THR A 1 187 ? -12.958 0.111 3.284 1.00 90.06 187 THR A N 1
ATOM 1415 C CA . THR A 1 187 ? -12.250 1.235 3.916 1.00 90.06 187 THR A CA 1
ATOM 1416 C C . THR A 1 187 ? -11.152 1.840 3.036 1.00 90.06 187 THR A C 1
ATOM 1418 O O . THR A 1 187 ? -10.514 2.820 3.431 1.00 90.06 187 THR A O 1
ATOM 1421 N N . ILE A 1 188 ? -10.923 1.282 1.844 1.00 90.69 188 ILE A N 1
ATOM 1422 C CA . ILE A 1 188 ? -9.953 1.785 0.865 1.00 90.69 188 ILE A CA 1
ATOM 1423 C C . ILE A 1 188 ? -10.402 3.162 0.353 1.00 90.69 188 ILE A C 1
ATOM 1425 O O . ILE A 1 188 ? -11.578 3.394 0.085 1.00 90.69 188 ILE A O 1
ATOM 1429 N N . PHE A 1 189 ? -9.463 4.106 0.225 1.00 91.81 189 PHE A N 1
ATOM 1430 C CA . PHE A 1 189 ? -9.771 5.468 -0.251 1.00 91.81 189 PHE A CA 1
ATOM 1431 C C . PHE A 1 189 ? -9.767 5.597 -1.781 1.00 91.81 189 PHE A C 1
ATOM 1433 O O . PHE A 1 189 ? -10.206 6.617 -2.314 1.00 91.81 189 PHE A O 1
ATOM 1440 N N . ALA A 1 190 ? -9.246 4.596 -2.490 1.00 82.25 190 ALA A N 1
ATOM 1441 C CA . ALA A 1 190 ? -9.272 4.531 -3.944 1.00 82.25 190 ALA A CA 1
ATOM 1442 C C . ALA A 1 190 ? -10.632 4.038 -4.469 1.00 82.25 190 ALA A C 1
ATOM 1444 O O . ALA A 1 190 ? -11.328 3.268 -3.813 1.00 82.25 190 ALA A O 1
ATOM 1445 N N . ASN A 1 191 ? -11.006 4.461 -5.679 1.00 67.25 191 ASN A N 1
ATOM 1446 C CA . ASN A 1 191 ? -12.217 3.967 -6.332 1.00 67.25 191 ASN A CA 1
ATOM 1447 C C . ASN A 1 191 ? -11.981 2.570 -6.921 1.00 67.25 191 ASN A C 1
ATOM 1449 O O . ASN A 1 191 ? -11.109 2.394 -7.773 1.00 67.25 191 ASN A O 1
ATOM 1453 N N . ALA A 1 192 ? -12.848 1.619 -6.560 1.00 52.78 192 ALA A N 1
ATOM 1454 C CA . ALA A 1 192 ? -12.778 0.225 -7.004 1.00 52.78 192 ALA A CA 1
ATOM 1455 C C . ALA A 1 192 ? -12.800 0.028 -8.537 1.00 52.78 192 ALA A C 1
ATOM 1457 O O . ALA A 1 192 ? -12.339 -0.991 -9.054 1.00 52.78 192 ALA A O 1
ATOM 1458 N N . GLU A 1 193 ? -13.323 0.997 -9.297 1.00 49.91 193 GLU A N 1
ATOM 1459 C CA . GLU A 1 193 ? -13.382 0.918 -10.764 1.00 49.91 193 GLU A CA 1
ATOM 1460 C C . GLU A 1 193 ? -12.017 1.124 -11.451 1.00 49.91 193 GLU A C 1
ATOM 1462 O O . GLU A 1 193 ? -11.841 0.696 -12.592 1.00 49.91 193 GLU A O 1
ATOM 1467 N N . GLU A 1 194 ? -11.027 1.705 -10.764 1.00 51.03 194 GLU A N 1
ATOM 1468 C CA . GLU A 1 194 ? -9.676 1.947 -11.302 1.00 51.03 194 GLU A CA 1
ATOM 1469 C C . GLU A 1 194 ? -8.705 0.765 -11.056 1.00 51.03 194 GLU A C 1
ATOM 1471 O O . GLU A 1 194 ? -7.539 0.794 -11.453 1.00 51.03 194 GLU A O 1
ATOM 1476 N N . GLU A 1 195 ? -9.168 -0.320 -10.425 1.00 57.22 195 GLU A N 1
ATOM 1477 C CA . GLU A 1 195 ? -8.331 -1.360 -9.804 1.00 57.22 195 GLU A CA 1
ATOM 1478 C C . GLU A 1 195 ? -7.854 -2.484 -10.738 1.00 57.22 195 GLU A C 1
ATOM 1480 O O . GLU A 1 195 ? -7.794 -3.664 -10.373 1.00 57.22 195 GLU A O 1
ATOM 1485 N N . ARG A 1 196 ? -7.448 -2.153 -11.965 1.00 61.84 196 ARG A N 1
ATOM 1486 C CA . ARG A 1 196 ? -6.639 -3.085 -12.758 1.00 61.84 196 ARG A CA 1
ATOM 1487 C C . ARG A 1 196 ? -5.201 -2.606 -12.736 1.00 61.84 196 ARG A C 1
ATOM 1489 O O . ARG A 1 196 ? -4.911 -1.497 -13.164 1.00 61.84 196 ARG A O 1
ATOM 1496 N N . PHE A 1 197 ? -4.277 -3.465 -12.299 1.00 71.00 197 PHE A N 1
ATOM 1497 C CA . PHE A 1 197 ? -2.869 -3.204 -12.574 1.00 71.00 197 PHE A CA 1
ATOM 1498 C C . PHE A 1 197 ? -2.683 -3.124 -14.087 1.00 71.00 197 PHE A C 1
ATOM 1500 O O . PHE A 1 197 ? -2.933 -4.107 -14.786 1.00 71.00 197 PHE A O 1
ATOM 1507 N N . ILE A 1 198 ? -2.263 -1.959 -14.563 1.00 80.38 198 ILE A N 1
ATOM 1508 C CA . ILE A 1 198 ? -1.963 -1.691 -15.962 1.00 80.38 198 ILE A CA 1
ATOM 1509 C C . ILE A 1 198 ? -0.519 -1.209 -16.018 1.00 80.38 198 ILE A C 1
ATOM 1511 O O . ILE A 1 198 ? -0.110 -0.348 -15.242 1.00 80.38 198 ILE A O 1
ATOM 1515 N N . ILE A 1 199 ? 0.262 -1.785 -16.926 1.00 83.44 199 ILE A N 1
ATOM 1516 C CA . ILE A 1 199 ? 1.611 -1.304 -17.204 1.00 83.44 199 ILE A CA 1
ATOM 1517 C C . ILE A 1 199 ? 1.478 -0.029 -18.037 1.00 83.44 199 ILE A C 1
ATOM 1519 O O . ILE A 1 199 ? 0.947 -0.085 -19.150 1.00 83.44 199 ILE A O 1
ATOM 1523 N N . ASP A 1 200 ? 1.957 1.094 -17.505 1.00 85.12 200 ASP A N 1
ATOM 1524 C CA . ASP A 1 200 ? 1.949 2.389 -18.188 1.00 85.12 200 ASP A CA 1
ATOM 1525 C C . ASP A 1 200 ? 2.822 2.333 -19.444 1.00 85.12 200 ASP A C 1
ATOM 1527 O O . ASP A 1 200 ? 4.049 2.312 -19.373 1.00 85.12 200 ASP A O 1
ATOM 1531 N N . GLN A 1 201 ? 2.183 2.288 -20.612 1.00 88.25 201 GLN A N 1
ATOM 1532 C CA . GLN A 1 201 ? 2.899 2.145 -21.876 1.00 88.25 201 GLN A CA 1
ATOM 1533 C C . GLN A 1 201 ? 3.698 3.399 -22.247 1.00 88.25 201 GLN A C 1
ATOM 1535 O O . GLN A 1 201 ? 4.710 3.252 -22.924 1.00 88.25 201 GLN A O 1
ATOM 1540 N N . THR A 1 202 ? 3.308 4.580 -21.758 1.00 87.06 202 THR A N 1
ATOM 1541 C CA . THR A 1 202 ? 4.007 5.845 -22.037 1.00 87.06 202 THR A CA 1
ATOM 1542 C C . THR A 1 202 ? 5.371 5.857 -21.356 1.00 87.06 202 THR A C 1
ATOM 1544 O O . THR A 1 202 ? 6.382 6.118 -21.999 1.00 87.06 202 THR A O 1
ATOM 1547 N N . GLN A 1 203 ? 5.425 5.468 -20.077 1.00 88.38 203 GLN A N 1
ATOM 1548 C CA . GLN A 1 203 ? 6.698 5.313 -19.359 1.00 88.38 203 GLN A CA 1
ATOM 1549 C C . GLN A 1 203 ? 7.578 4.222 -19.985 1.00 88.38 203 GLN A C 1
ATOM 1551 O O . GLN A 1 203 ? 8.800 4.345 -20.031 1.00 88.38 203 GLN A O 1
ATOM 1556 N N . ILE A 1 204 ? 6.972 3.145 -20.498 1.00 92.44 204 ILE A N 1
ATOM 1557 C CA . ILE A 1 204 ? 7.727 2.116 -21.220 1.00 92.44 204 ILE A CA 1
ATOM 1558 C C . ILE A 1 204 ? 8.368 2.687 -22.488 1.00 92.44 204 ILE A C 1
ATOM 1560 O O . ILE A 1 204 ? 9.503 2.324 -22.780 1.00 92.44 204 ILE A O 1
ATOM 1564 N N . ASP A 1 205 ? 7.694 3.576 -23.216 1.00 91.44 205 ASP A N 1
ATOM 1565 C CA . ASP A 1 205 ? 8.246 4.181 -24.432 1.00 91.44 205 ASP A CA 1
ATOM 1566 C C . ASP A 1 205 ? 9.509 5.005 -24.132 1.00 91.44 205 ASP A C 1
ATOM 1568 O O . ASP A 1 205 ? 10.533 4.814 -24.792 1.00 91.44 205 ASP A O 1
ATOM 1572 N N . GLU A 1 206 ? 9.494 5.815 -23.068 1.00 92.69 206 GLU A N 1
ATOM 1573 C CA . GLU A 1 206 ? 10.669 6.569 -22.600 1.00 92.69 206 GLU A CA 1
ATOM 1574 C C . GLU A 1 206 ? 11.853 5.639 -22.272 1.00 92.69 206 GLU A C 1
ATOM 1576 O O . GLU A 1 206 ? 12.998 5.874 -22.677 1.00 92.69 206 GLU A O 1
ATOM 1581 N N . HIS A 1 207 ? 11.577 4.525 -21.592 1.00 94.00 207 HIS A N 1
ATOM 1582 C CA . HIS A 1 207 ? 12.596 3.541 -21.236 1.00 94.00 207 HIS A CA 1
ATOM 1583 C C . HIS A 1 207 ? 13.081 2.696 -22.425 1.00 94.00 207 HIS A C 1
ATOM 1585 O O . HIS A 1 207 ? 14.231 2.253 -22.429 1.00 94.00 207 HIS A O 1
ATOM 1591 N N . ILE A 1 208 ? 12.256 2.478 -23.457 1.00 93.31 208 ILE A N 1
ATOM 1592 C CA . ILE A 1 208 ? 12.697 1.851 -24.714 1.00 93.31 208 ILE A CA 1
ATOM 1593 C C . ILE A 1 208 ? 13.737 2.742 -25.400 1.00 93.31 208 ILE A C 1
ATOM 1595 O O . ILE A 1 208 ? 14.758 2.238 -25.876 1.00 93.31 208 ILE A O 1
ATOM 1599 N N . GLU A 1 209 ? 13.511 4.056 -25.452 1.00 92.94 209 GLU A N 1
ATOM 1600 C CA . GLU A 1 209 ? 14.466 5.000 -26.041 1.00 92.94 209 GLU A CA 1
ATOM 1601 C C . GLU A 1 209 ? 15.780 5.063 -25.260 1.00 92.94 209 GLU A C 1
ATOM 1603 O O . GLU A 1 209 ? 16.860 5.146 -25.852 1.00 92.94 209 GLU A O 1
ATOM 1608 N N . GLU A 1 210 ? 15.712 5.013 -23.930 1.00 94.12 210 GLU A N 1
ATOM 1609 C CA . GLU A 1 210 ? 16.901 4.938 -23.085 1.00 94.12 210 GLU A CA 1
ATOM 1610 C C . GLU A 1 210 ? 17.685 3.643 -23.327 1.00 94.12 210 GLU A C 1
ATOM 1612 O O . GLU A 1 210 ? 18.884 3.701 -23.613 1.00 94.12 210 GLU A O 1
ATOM 1617 N N . LEU A 1 211 ? 17.011 2.489 -23.290 1.00 94.25 211 LEU A N 1
ATOM 1618 C CA . LEU A 1 211 ? 17.634 1.196 -23.561 1.00 94.25 211 LEU A CA 1
ATOM 1619 C C . LEU A 1 211 ? 18.276 1.176 -24.952 1.00 94.25 211 LEU A C 1
ATOM 1621 O O . LEU A 1 211 ? 19.436 0.797 -25.092 1.00 94.25 211 LEU A O 1
ATOM 1625 N N . SER A 1 212 ? 17.566 1.659 -25.974 1.00 93.88 212 SER A N 1
ATOM 1626 C CA . SER A 1 212 ? 18.093 1.754 -27.337 1.00 93.88 212 SER A CA 1
ATOM 1627 C C . SER A 1 212 ? 19.394 2.562 -27.394 1.00 93.88 212 SER A C 1
ATOM 1629 O O . SER A 1 212 ? 20.329 2.147 -28.077 1.00 93.88 212 SER A O 1
ATOM 1631 N N . ARG A 1 213 ? 19.488 3.687 -26.673 1.00 94.06 213 ARG A N 1
ATOM 1632 C CA . ARG A 1 213 ? 20.715 4.501 -26.611 1.00 94.06 213 ARG A CA 1
ATOM 1633 C C . ARG A 1 213 ? 21.863 3.766 -25.919 1.00 94.06 213 ARG A C 1
ATOM 1635 O O . ARG A 1 213 ? 22.980 3.797 -26.427 1.00 94.06 213 ARG A O 1
ATOM 1642 N N . GLN A 1 214 ? 21.593 3.082 -24.807 1.00 94.62 214 GLN A N 1
ATOM 1643 C CA . GLN A 1 214 ? 22.613 2.315 -24.081 1.00 94.62 214 GLN A CA 1
ATOM 1644 C C . GLN A 1 214 ? 23.178 1.169 -24.931 1.00 94.62 214 GLN A C 1
ATOM 1646 O O . GLN A 1 214 ? 24.395 0.977 -24.986 1.00 94.62 214 GLN A O 1
ATOM 1651 N N . LEU A 1 215 ? 22.311 0.444 -25.646 1.00 94.00 215 LEU A N 1
ATOM 1652 C CA . LEU A 1 215 ? 22.729 -0.642 -26.535 1.00 94.00 215 LEU A CA 1
ATOM 1653 C C . LEU A 1 215 ? 23.588 -0.123 -27.698 1.00 94.00 215 LEU A C 1
ATOM 1655 O O . LEU A 1 215 ? 24.613 -0.726 -28.006 1.00 94.00 215 LEU A O 1
ATOM 1659 N N . LEU A 1 216 ? 23.229 1.021 -28.296 1.00 92.19 216 LEU A N 1
ATOM 1660 C CA . LEU A 1 216 ? 23.997 1.642 -29.385 1.00 92.19 216 LEU A CA 1
ATOM 1661 C C . LEU A 1 216 ? 25.376 2.161 -28.949 1.00 92.19 216 LEU A C 1
ATOM 1663 O O . LEU A 1 216 ? 26.287 2.213 -29.770 1.00 92.19 216 LEU A O 1
ATOM 1667 N N . SER A 1 217 ? 25.552 2.530 -27.677 1.00 93.94 217 SER A N 1
ATOM 1668 C CA . SER A 1 217 ? 26.857 2.965 -27.154 1.00 93.94 217 SER A CA 1
ATOM 1669 C C . SER A 1 217 ? 27.819 1.819 -26.823 1.00 93.94 217 SER A C 1
ATOM 1671 O O . SER A 1 217 ? 28.963 2.068 -26.449 1.00 93.94 217 SER A O 1
ATOM 1673 N N . CYS A 1 218 ? 27.377 0.563 -26.913 1.00 94.38 218 CYS A N 1
ATOM 1674 C CA . CYS A 1 218 ? 28.207 -0.578 -26.547 1.00 94.38 218 CYS A CA 1
ATOM 1675 C C . CYS A 1 218 ? 29.225 -0.908 -27.648 1.00 94.38 218 CYS A C 1
ATOM 1677 O O . CYS A 1 218 ? 28.869 -1.308 -28.753 1.00 94.38 218 CYS A O 1
ATOM 1679 N N . GLU A 1 219 ? 30.514 -0.831 -27.321 1.00 92.38 219 GLU A N 1
ATOM 1680 C CA . GLU A 1 219 ? 31.592 -1.126 -28.276 1.00 92.38 219 GLU A CA 1
ATOM 1681 C C . GLU A 1 219 ? 31.897 -2.628 -28.405 1.00 92.38 219 GLU A C 1
ATOM 1683 O O . GLU A 1 219 ? 32.491 -3.067 -29.394 1.00 92.38 219 GLU A O 1
ATOM 1688 N N . SER A 1 220 ? 31.469 -3.446 -27.437 1.00 94.31 220 SER A N 1
ATOM 1689 C CA . SER A 1 220 ? 31.703 -4.894 -27.407 1.00 94.31 220 SER A CA 1
ATOM 1690 C C . SER A 1 220 ? 30.416 -5.689 -27.196 1.00 94.31 220 SER A C 1
ATOM 1692 O O . SER A 1 220 ? 29.469 -5.211 -26.574 1.00 94.31 220 SER A O 1
ATOM 1694 N N . VAL A 1 221 ? 30.417 -6.941 -27.667 1.00 93.19 221 VAL A N 1
ATOM 1695 C CA . VAL A 1 221 ? 29.291 -7.875 -27.492 1.00 93.19 221 VAL A CA 1
ATOM 1696 C C . VAL A 1 221 ? 29.018 -8.130 -26.006 1.00 93.19 221 VAL A C 1
ATOM 1698 O O . VAL A 1 221 ? 27.870 -8.119 -25.580 1.00 93.19 221 VAL A O 1
ATOM 1701 N N . PHE A 1 222 ? 30.059 -8.272 -25.180 1.00 93.69 222 PHE A N 1
ATOM 1702 C CA . PHE A 1 222 ? 29.889 -8.462 -23.737 1.00 93.69 222 PHE A CA 1
ATOM 1703 C C . PHE A 1 222 ? 29.323 -7.223 -23.036 1.00 93.69 222 PHE A C 1
ATOM 1705 O O . PHE A 1 222 ? 28.454 -7.367 -22.179 1.00 93.69 222 PHE A O 1
ATOM 1712 N N . ALA A 1 223 ? 29.761 -6.014 -23.411 1.00 95.12 223 ALA A N 1
ATOM 1713 C CA . ALA A 1 223 ? 29.172 -4.780 -22.885 1.00 95.12 223 ALA A CA 1
ATOM 1714 C C . ALA A 1 223 ? 27.689 -4.671 -23.270 1.00 95.12 223 ALA A C 1
ATOM 1716 O O . ALA A 1 223 ? 26.858 -4.334 -22.427 1.00 95.12 223 ALA A O 1
ATOM 1717 N N . TRP A 1 224 ? 27.349 -5.054 -24.504 1.00 95.94 224 TRP A N 1
ATOM 1718 C CA . TRP A 1 224 ? 25.969 -5.108 -24.980 1.00 95.94 224 TRP A CA 1
ATOM 1719 C C . TRP A 1 224 ? 25.123 -6.081 -24.147 1.00 95.94 224 TRP A C 1
ATOM 1721 O O . TRP A 1 224 ? 24.067 -5.706 -23.638 1.00 95.94 224 TRP A O 1
ATOM 1731 N N . VAL A 1 225 ? 25.610 -7.310 -23.922 1.00 96.12 225 VAL A N 1
ATOM 1732 C CA . VAL A 1 225 ? 24.912 -8.319 -23.103 1.00 96.12 225 VAL A CA 1
ATOM 1733 C C . VAL A 1 225 ? 24.758 -7.8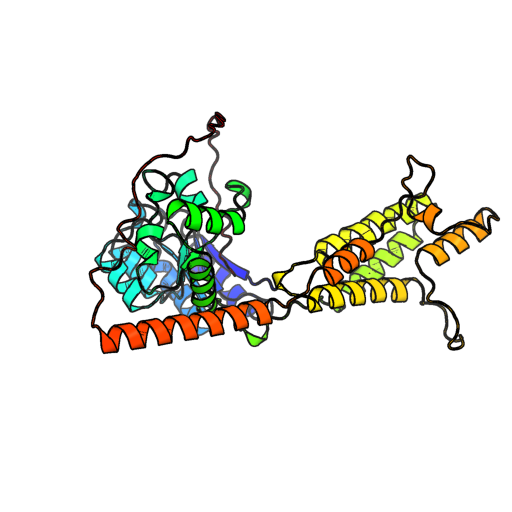48 -21.655 1.00 96.12 225 VAL A C 1
ATOM 1735 O O . VAL A 1 225 ? 23.711 -8.055 -21.043 1.00 96.12 225 VAL A O 1
ATOM 1738 N N . GLN A 1 226 ? 25.757 -7.163 -21.095 1.00 95.19 226 GLN A N 1
ATOM 1739 C CA . GLN A 1 226 ? 25.657 -6.578 -19.757 1.00 95.19 226 GLN A CA 1
ATOM 1740 C C . GLN A 1 226 ? 24.603 -5.468 -19.680 1.00 95.19 226 GLN A C 1
ATOM 1742 O O . GLN A 1 226 ? 23.812 -5.467 -18.733 1.00 95.19 226 GLN A O 1
ATOM 1747 N N . ALA A 1 227 ? 24.552 -4.567 -20.665 1.00 95.31 227 ALA A N 1
ATOM 1748 C CA . ALA A 1 227 ? 23.536 -3.520 -20.749 1.00 95.31 227 ALA A CA 1
ATOM 1749 C C . ALA A 1 227 ? 22.128 -4.126 -20.862 1.00 95.31 227 ALA A C 1
ATOM 1751 O O . ALA A 1 227 ? 21.243 -3.788 -20.072 1.00 95.31 227 ALA A O 1
ATOM 1752 N N . TRP A 1 228 ? 21.949 -5.112 -21.748 1.00 95.62 228 TRP A N 1
ATOM 1753 C CA . TRP A 1 228 ? 20.709 -5.878 -21.871 1.00 95.62 228 TRP A CA 1
ATOM 1754 C C . TRP A 1 228 ? 20.297 -6.530 -20.547 1.00 95.62 228 TRP A C 1
ATOM 1756 O O . TRP A 1 228 ? 19.171 -6.368 -20.078 1.00 95.62 228 TRP A O 1
ATOM 1766 N N . ASN A 1 229 ? 21.218 -7.238 -19.895 1.00 95.56 229 ASN A N 1
ATOM 1767 C CA . ASN A 1 229 ? 20.952 -7.926 -18.637 1.00 95.56 229 ASN A CA 1
ATOM 1768 C C . ASN A 1 229 ? 20.599 -6.959 -17.506 1.00 95.56 229 ASN A C 1
ATOM 1770 O O . ASN A 1 229 ? 19.737 -7.265 -16.682 1.00 95.56 229 ASN A O 1
ATOM 1774 N N . SER A 1 230 ? 21.267 -5.808 -17.445 1.00 93.62 230 SER A N 1
ATOM 1775 C CA . SER A 1 230 ? 20.992 -4.769 -16.454 1.00 93.62 230 SER A CA 1
ATOM 1776 C C . SER A 1 230 ? 19.605 -4.164 -16.658 1.00 93.62 230 SER A C 1
ATOM 1778 O O . SER A 1 230 ? 18.814 -4.067 -15.719 1.00 93.62 230 SER A O 1
ATOM 1780 N N . TYR A 1 231 ? 19.275 -3.819 -17.898 1.00 92.38 231 TYR A N 1
ATOM 1781 C CA . TYR A 1 231 ? 18.082 -3.044 -18.189 1.00 92.38 231 TYR A CA 1
ATOM 1782 C C . TYR A 1 231 ? 16.879 -3.942 -18.518 1.00 92.38 231 TYR A C 1
ATOM 1784 O O . TYR A 1 231 ? 15.906 -4.010 -17.768 1.00 92.38 231 TYR A O 1
ATOM 1792 N N . PHE A 1 232 ? 16.955 -4.721 -19.595 1.00 91.44 232 PHE A N 1
ATOM 1793 C CA . PHE A 1 232 ? 15.867 -5.611 -19.995 1.00 91.44 232 PHE A CA 1
ATOM 1794 C C . PHE A 1 232 ? 15.686 -6.772 -19.010 1.00 91.44 232 PHE A C 1
ATOM 1796 O O . PHE A 1 232 ? 14.587 -7.022 -18.513 1.00 91.44 232 PHE A O 1
ATOM 1803 N N . GLY A 1 233 ? 16.787 -7.446 -18.665 1.00 88.31 233 GLY A N 1
ATOM 1804 C CA . GLY A 1 233 ? 16.766 -8.621 -17.793 1.00 88.31 233 GLY A CA 1
ATOM 1805 C C . GLY A 1 233 ? 16.428 -8.324 -16.329 1.00 88.31 233 GLY A C 1
ATOM 1806 O O . GLY A 1 233 ? 15.846 -9.178 -15.660 1.00 88.31 233 GLY A O 1
ATOM 1807 N N . ARG A 1 234 ? 16.780 -7.136 -15.811 1.00 90.19 234 ARG A N 1
ATOM 1808 C CA . ARG A 1 234 ? 16.589 -6.783 -14.392 1.00 90.19 234 ARG A CA 1
ATOM 1809 C C . ARG A 1 234 ? 15.709 -5.559 -14.188 1.00 90.19 234 ARG A C 1
ATOM 1811 O O . ARG A 1 234 ? 14.763 -5.681 -13.421 1.00 90.19 234 ARG A O 1
ATOM 1818 N N . PHE A 1 235 ? 15.969 -4.411 -14.816 1.00 91.88 235 PHE A N 1
ATOM 1819 C CA . PHE A 1 235 ? 15.159 -3.204 -14.590 1.00 91.88 235 PHE A CA 1
ATOM 1820 C C . PHE A 1 235 ? 13.685 -3.423 -14.969 1.00 91.88 235 PHE A C 1
ATOM 1822 O O . PHE A 1 235 ? 12.820 -3.327 -14.098 1.00 91.88 235 PHE A O 1
ATOM 1829 N N . PHE A 1 236 ? 13.376 -3.816 -16.206 1.00 90.44 236 PHE A N 1
ATOM 1830 C CA . PHE A 1 236 ? 11.984 -4.079 -16.601 1.00 90.44 236 PHE A CA 1
ATOM 1831 C C . PHE A 1 236 ? 11.368 -5.246 -15.822 1.00 90.44 236 PHE A C 1
ATOM 1833 O O . PHE A 1 236 ? 10.255 -5.143 -15.293 1.00 90.44 236 PHE A O 1
ATOM 1840 N N . ALA A 1 237 ? 12.130 -6.332 -15.666 1.00 86.19 237 ALA A N 1
ATOM 1841 C CA . ALA A 1 237 ? 11.681 -7.502 -14.924 1.00 86.19 237 ALA A CA 1
ATOM 1842 C C . ALA A 1 237 ? 11.333 -7.186 -13.460 1.00 86.19 237 ALA A C 1
ATOM 1844 O O . ALA A 1 237 ? 10.355 -7.712 -12.933 1.00 86.19 237 ALA A O 1
ATOM 1845 N N . ASN A 1 238 ? 12.105 -6.320 -12.799 1.00 85.19 238 ASN A N 1
ATOM 1846 C CA . ASN A 1 238 ? 11.894 -5.968 -11.399 1.00 85.19 238 ASN A CA 1
ATOM 1847 C C . ASN A 1 238 ? 10.774 -4.957 -11.182 1.00 85.19 238 ASN A C 1
ATOM 1849 O O . ASN A 1 238 ? 10.140 -5.031 -10.129 1.00 85.19 238 ASN A O 1
ATOM 1853 N N . ASN A 1 239 ? 10.552 -4.047 -12.133 1.00 84.00 239 ASN A N 1
ATOM 1854 C CA . ASN A 1 239 ? 9.582 -2.965 -11.984 1.00 84.00 239 ASN A CA 1
ATOM 1855 C C . ASN A 1 239 ? 8.155 -3.397 -12.334 1.00 84.00 239 ASN A C 1
ATOM 1857 O O . ASN A 1 239 ? 7.235 -3.091 -11.583 1.00 84.00 239 ASN A O 1
ATOM 1861 N N . PHE A 1 240 ? 7.952 -4.148 -13.423 1.00 82.50 240 PHE A N 1
ATOM 1862 C CA . PHE A 1 240 ? 6.595 -4.540 -13.833 1.00 82.50 240 PHE A CA 1
ATOM 1863 C C . PHE A 1 240 ? 6.416 -6.034 -14.117 1.00 82.50 240 PHE A C 1
ATOM 1865 O O . PHE A 1 240 ? 5.292 -6.531 -14.053 1.00 82.50 240 PHE A O 1
ATOM 1872 N N . ALA A 1 241 ? 7.493 -6.776 -14.399 1.00 80.75 241 ALA A N 1
ATOM 1873 C CA . ALA A 1 241 ? 7.411 -8.180 -14.813 1.00 80.75 241 ALA A CA 1
ATOM 1874 C C . ALA A 1 241 ? 7.634 -9.190 -13.669 1.00 80.75 241 ALA A C 1
ATOM 1876 O O . ALA A 1 241 ? 7.927 -10.360 -13.913 1.00 80.75 241 ALA A O 1
ATOM 1877 N N . LYS A 1 242 ? 7.472 -8.781 -12.403 1.00 81.50 242 LYS A N 1
ATOM 1878 C CA . LYS A 1 242 ? 7.411 -9.718 -11.269 1.00 81.50 242 LYS A CA 1
ATOM 1879 C C . LYS A 1 242 ? 6.005 -10.318 -11.182 1.00 81.50 242 LYS A C 1
ATOM 1881 O O . LYS A 1 242 ? 5.043 -9.574 -10.976 1.00 81.50 242 LYS A O 1
ATOM 1886 N N . PRO A 1 243 ? 5.846 -11.648 -11.308 1.00 76.00 243 PRO A N 1
ATOM 1887 C CA . PRO A 1 243 ? 4.536 -12.268 -11.182 1.00 76.00 243 PRO A CA 1
ATOM 1888 C C . PRO A 1 243 ? 3.972 -12.081 -9.781 1.00 76.00 243 PRO A C 1
ATOM 1890 O O . PRO A 1 243 ? 4.613 -12.434 -8.792 1.00 76.00 243 PRO A O 1
ATOM 1893 N N . ALA A 1 244 ? 2.749 -11.575 -9.715 1.00 71.88 244 ALA A N 1
ATOM 1894 C CA . ALA A 1 244 ? 1.971 -11.491 -8.495 1.00 71.88 244 ALA A CA 1
ATOM 1895 C C . ALA A 1 244 ? 0.679 -12.289 -8.692 1.00 71.88 244 ALA A C 1
ATOM 1897 O O . ALA A 1 244 ? -0.148 -11.963 -9.543 1.00 71.88 244 ALA A O 1
ATOM 1898 N N . ILE A 1 245 ? 0.521 -13.359 -7.907 1.00 69.19 245 ILE A N 1
ATOM 1899 C CA . ILE A 1 245 ? -0.606 -14.299 -8.029 1.00 69.19 245 ILE A CA 1
ATOM 1900 C C . ILE A 1 245 ? -1.945 -13.585 -7.798 1.00 69.19 245 ILE A C 1
ATOM 1902 O O . ILE A 1 245 ? -2.942 -13.952 -8.417 1.00 69.19 245 ILE A O 1
ATOM 1906 N N . CYS A 1 246 ? -1.965 -12.540 -6.963 1.00 66.38 246 CYS A N 1
ATOM 1907 C CA . CYS A 1 246 ? -3.157 -11.746 -6.660 1.00 66.38 246 CYS A CA 1
ATOM 1908 C C . CYS A 1 246 ? -3.760 -11.030 -7.880 1.00 66.38 246 CYS A C 1
ATOM 1910 O O . CYS A 1 246 ? -4.972 -10.849 -7.913 1.00 66.38 246 CYS A O 1
ATOM 1912 N N . PHE A 1 247 ? -2.970 -10.708 -8.912 1.00 72.69 247 PHE A N 1
ATOM 1913 C CA . PHE A 1 247 ? -3.486 -10.132 -10.165 1.00 72.69 247 PHE A CA 1
ATOM 1914 C C . PHE A 1 247 ? -3.860 -11.198 -11.209 1.00 72.69 247 PHE A C 1
ATOM 1916 O O . PHE A 1 247 ? -4.360 -10.885 -12.288 1.00 72.69 247 PHE A O 1
ATOM 1923 N N . GLY A 1 248 ? -3.648 -12.477 -10.888 1.00 77.12 248 GLY A N 1
ATOM 1924 C CA . GLY A 1 248 ? -4.001 -13.600 -11.744 1.00 77.12 248 GLY A CA 1
ATOM 1925 C C . GLY A 1 248 ? -3.173 -13.691 -13.028 1.00 77.12 248 GLY A C 1
ATOM 1926 O O . GLY A 1 248 ? -2.060 -13.178 -13.132 1.00 77.12 248 GLY A O 1
ATOM 1927 N N . ARG A 1 249 ? -3.727 -14.410 -14.011 1.00 83.69 249 ARG A N 1
ATOM 1928 C CA . ARG A 1 249 ? -3.060 -14.697 -15.290 1.00 83.69 249 ARG A CA 1
ATOM 1929 C C . ARG A 1 249 ? -2.903 -13.448 -16.158 1.00 83.69 249 ARG A C 1
ATOM 1931 O O . ARG A 1 249 ? -1.866 -13.289 -16.789 1.00 83.69 249 ARG A O 1
ATOM 1938 N N . ASP A 1 250 ? -3.888 -12.557 -16.120 1.00 81.81 250 ASP A N 1
ATOM 1939 C CA . ASP A 1 250 ? -3.935 -11.322 -16.904 1.00 81.81 250 ASP A CA 1
ATOM 1940 C C . ASP A 1 250 ? -2.701 -10.434 -16.700 1.00 81.81 250 ASP A C 1
ATOM 1942 O O . ASP A 1 250 ? -2.199 -9.853 -17.656 1.00 81.81 250 ASP A O 1
ATOM 1946 N N . HIS A 1 251 ? -2.181 -10.356 -15.472 1.00 84.50 251 HIS A N 1
ATOM 1947 C CA . HIS A 1 251 ? -0.944 -9.626 -15.172 1.00 84.50 251 HIS A CA 1
ATOM 1948 C C . HIS A 1 251 ? 0.275 -10.233 -15.865 1.00 84.50 251 HIS A C 1
ATOM 1950 O O . HIS A 1 251 ? 1.096 -9.519 -16.435 1.00 84.50 251 HIS A O 1
ATOM 1956 N N . ILE A 1 252 ? 0.377 -11.562 -15.863 1.00 88.06 252 ILE A N 1
ATOM 1957 C CA . ILE A 1 252 ? 1.478 -12.270 -16.522 1.00 88.06 252 ILE A CA 1
ATOM 1958 C C . ILE A 1 252 ? 1.380 -12.118 -18.041 1.00 88.06 252 ILE A C 1
ATOM 1960 O O . ILE A 1 252 ? 2.391 -11.896 -18.702 1.00 88.06 252 ILE A O 1
ATOM 1964 N N . ASP A 1 253 ? 0.168 -12.210 -18.591 1.00 88.94 253 ASP A N 1
ATOM 1965 C CA . ASP A 1 253 ? -0.082 -11.985 -20.016 1.00 88.94 253 ASP A CA 1
ATOM 1966 C C . ASP A 1 253 ? 0.290 -10.550 -20.424 1.00 88.94 253 ASP A C 1
ATOM 1968 O O . ASP A 1 253 ? 0.942 -10.355 -21.449 1.00 88.94 253 ASP A O 1
ATOM 1972 N N . MET A 1 254 ? -0.034 -9.559 -19.590 1.00 89.81 254 MET A N 1
ATOM 1973 C CA . MET A 1 254 ? 0.337 -8.162 -19.811 1.00 89.81 254 MET A CA 1
ATOM 1974 C C . MET A 1 254 ? 1.852 -7.952 -19.763 1.00 89.81 254 MET A C 1
ATOM 1976 O O . MET A 1 254 ? 2.410 -7.365 -20.685 1.00 89.81 254 MET A O 1
ATOM 1980 N N . ALA A 1 255 ? 2.531 -8.486 -18.743 1.00 91.19 255 ALA A N 1
ATOM 1981 C CA . ALA A 1 255 ? 3.984 -8.407 -18.618 1.00 91.19 255 ALA A CA 1
ATOM 1982 C C . ALA A 1 255 ? 4.703 -9.060 -19.811 1.00 91.19 255 ALA A C 1
ATOM 1984 O O . ALA A 1 255 ? 5.610 -8.456 -20.381 1.00 91.19 255 ALA A O 1
ATOM 1985 N N . ASN A 1 256 ? 4.258 -10.251 -20.235 1.00 90.94 256 ASN A N 1
ATOM 1986 C CA . ASN A 1 256 ? 4.770 -10.914 -21.438 1.00 90.94 256 ASN A CA 1
ATOM 1987 C C . ASN A 1 256 ? 4.545 -10.050 -22.684 1.00 90.94 256 ASN A C 1
ATOM 1989 O O . ASN A 1 256 ? 5.481 -9.810 -23.439 1.00 90.94 256 ASN A O 1
ATOM 1993 N N . SER A 1 257 ? 3.325 -9.539 -22.880 1.00 91.38 257 SER A N 1
ATOM 1994 C CA . SER A 1 257 ? 3.001 -8.694 -24.032 1.00 91.38 257 SER A CA 1
ATOM 1995 C C . SER A 1 257 ? 3.838 -7.415 -24.066 1.00 91.38 257 SER A C 1
ATOM 1997 O O . SER A 1 257 ? 4.253 -6.994 -25.144 1.00 91.38 257 SER A O 1
ATOM 1999 N N . THR A 1 258 ? 4.099 -6.788 -22.915 1.00 93.12 258 THR A N 1
ATOM 2000 C CA . THR A 1 258 ? 4.937 -5.585 -22.836 1.00 93.12 258 THR A CA 1
ATOM 2001 C C . THR A 1 258 ? 6.407 -5.898 -23.109 1.00 93.12 258 THR A C 1
ATOM 2003 O O . THR A 1 258 ? 7.022 -5.183 -23.894 1.00 93.12 258 THR A O 1
ATOM 2006 N N . LEU A 1 259 ? 6.968 -6.979 -22.555 1.00 92.69 259 LEU A N 1
ATOM 2007 C CA . LEU A 1 259 ? 8.345 -7.391 -22.864 1.00 92.69 259 LEU A CA 1
ATOM 2008 C C . LEU A 1 259 ? 8.518 -7.729 -24.351 1.00 92.69 259 LEU A C 1
ATOM 2010 O O . LEU A 1 259 ? 9.464 -7.256 -24.976 1.00 92.69 259 LEU A O 1
ATOM 2014 N N . SER A 1 260 ? 7.566 -8.456 -24.946 1.00 90.75 260 SER A N 1
ATOM 2015 C CA . SER A 1 260 ? 7.575 -8.728 -26.388 1.00 90.75 260 SER A CA 1
ATOM 2016 C C . SER A 1 260 ? 7.437 -7.451 -27.219 1.00 90.75 260 SER A C 1
ATOM 2018 O O . SER A 1 260 ? 8.018 -7.361 -28.297 1.00 90.75 260 SER A O 1
ATOM 2020 N N . ARG A 1 261 ? 6.677 -6.452 -26.747 1.00 91.81 261 ARG A N 1
ATOM 2021 C CA . ARG A 1 261 ? 6.589 -5.140 -27.407 1.00 91.81 261 ARG A CA 1
ATOM 2022 C C . ARG A 1 261 ? 7.939 -4.430 -27.387 1.00 91.81 261 ARG A C 1
ATOM 2024 O O . ARG A 1 261 ? 8.355 -3.947 -28.430 1.00 91.81 261 ARG A O 1
ATOM 2031 N N . ILE A 1 262 ? 8.620 -4.404 -26.242 1.00 92.00 262 ILE A N 1
ATOM 2032 C CA . ILE A 1 262 ? 9.951 -3.795 -26.105 1.00 92.00 262 ILE A CA 1
ATOM 2033 C C . ILE A 1 262 ? 10.940 -4.444 -27.085 1.00 92.00 262 ILE A C 1
ATOM 2035 O O . ILE A 1 262 ? 11.586 -3.726 -27.842 1.00 92.00 262 ILE A O 1
ATOM 2039 N N . GLU A 1 263 ? 11.010 -5.780 -27.130 1.00 89.06 263 GLU A N 1
ATOM 2040 C CA . GLU A 1 263 ? 11.871 -6.508 -28.079 1.00 89.06 263 GLU A CA 1
ATOM 2041 C C . GLU A 1 263 ? 11.569 -6.145 -29.534 1.00 89.06 263 GLU A C 1
ATOM 2043 O O . GLU A 1 263 ? 12.475 -5.766 -30.273 1.00 89.06 263 GLU A O 1
ATOM 2048 N N . ARG A 1 264 ? 10.292 -6.170 -29.939 1.00 87.56 264 ARG A N 1
ATOM 2049 C CA . ARG A 1 264 ? 9.902 -5.788 -31.305 1.00 87.56 264 ARG A CA 1
ATOM 2050 C C . ARG A 1 264 ? 10.273 -4.343 -31.620 1.00 87.56 264 ARG A C 1
ATOM 2052 O O . ARG A 1 264 ? 10.771 -4.078 -32.705 1.00 87.56 264 ARG A O 1
ATOM 2059 N N . THR A 1 265 ? 10.058 -3.405 -30.702 1.00 89.62 265 THR A N 1
ATOM 2060 C CA . THR A 1 265 ? 10.399 -1.995 -30.939 1.00 89.62 265 THR A CA 1
ATOM 2061 C C . THR A 1 265 ? 11.910 -1.777 -31.058 1.00 89.62 265 THR A C 1
ATOM 2063 O O . THR A 1 265 ? 12.339 -0.858 -31.754 1.00 89.62 265 THR A O 1
ATOM 2066 N N . LEU A 1 266 ? 12.729 -2.600 -30.401 1.00 89.06 266 LEU A N 1
ATOM 2067 C CA . LEU A 1 266 ? 14.186 -2.521 -30.503 1.00 89.06 266 LEU A CA 1
ATOM 2068 C C . LEU A 1 266 ? 14.713 -3.163 -31.792 1.00 89.06 266 LEU A C 1
ATOM 2070 O O . LEU A 1 266 ? 15.574 -2.573 -32.441 1.00 89.06 266 LEU A O 1
ATOM 2074 N N . PHE A 1 267 ? 14.189 -4.332 -32.175 1.00 83.88 267 PHE A N 1
ATOM 2075 C CA . PHE A 1 267 ? 14.767 -5.151 -33.248 1.00 83.88 267 PHE A CA 1
ATOM 2076 C C . PHE A 1 267 ? 14.027 -5.074 -34.593 1.00 83.88 267 PHE A C 1
ATOM 2078 O O . PHE A 1 267 ? 14.644 -5.304 -35.627 1.00 83.88 267 PHE A O 1
ATOM 2085 N N . ASN A 1 268 ? 12.760 -4.642 -34.627 1.00 75.31 268 ASN A N 1
ATOM 2086 C CA . ASN A 1 268 ? 11.982 -4.492 -35.870 1.00 75.31 268 ASN A CA 1
ATOM 2087 C C . ASN A 1 268 ? 11.942 -3.048 -36.402 1.00 75.31 268 ASN A C 1
ATOM 2089 O O . ASN A 1 268 ? 11.091 -2.715 -37.223 1.00 75.31 268 ASN A O 1
ATOM 2093 N N . LYS A 1 269 ? 12.865 -2.171 -35.983 1.00 58.84 269 LYS A N 1
ATOM 2094 C CA . LYS A 1 269 ? 12.960 -0.779 -36.477 1.00 58.84 269 LYS A CA 1
ATOM 2095 C C . LYS A 1 269 ? 13.387 -0.646 -37.953 1.00 58.84 269 LYS A C 1
ATOM 2097 O O . LYS A 1 269 ? 13.541 0.473 -38.430 1.00 58.84 269 LYS A O 1
ATOM 2102 N N . ALA A 1 270 ? 13.560 -1.751 -38.680 1.00 47.31 270 ALA A N 1
ATOM 2103 C CA . ALA A 1 270 ? 13.987 -1.760 -40.076 1.00 47.31 270 ALA A CA 1
ATOM 2104 C C . ALA A 1 270 ? 13.261 -2.841 -40.901 1.00 47.31 270 ALA A C 1
ATOM 2106 O O . ALA A 1 270 ? 13.830 -3.881 -41.209 1.00 47.31 270 ALA A O 1
ATOM 2107 N N . SER A 1 271 ? 12.000 -2.606 -41.271 1.00 44.59 271 SER A N 1
ATOM 2108 C CA . SER A 1 271 ? 11.409 -3.210 -42.477 1.00 44.59 271 SER A CA 1
ATOM 2109 C C . SER A 1 271 ? 10.133 -2.473 -42.902 1.00 44.59 271 SER A C 1
ATOM 2111 O O . SER A 1 271 ? 9.019 -2.915 -42.651 1.00 44.59 271 SER A O 1
ATOM 2113 N N . ASP A 1 272 ? 10.289 -1.380 -43.652 1.00 44.69 272 ASP A N 1
ATOM 2114 C CA . ASP A 1 272 ? 9.200 -0.853 -44.499 1.00 44.69 272 ASP A CA 1
ATOM 2115 C C . ASP A 1 272 ? 8.979 -1.728 -45.758 1.00 44.69 272 ASP A C 1
ATOM 2117 O O . ASP A 1 272 ? 8.175 -1.413 -46.635 1.00 44.69 272 ASP A O 1
ATOM 2121 N N . SER A 1 273 ? 9.674 -2.867 -45.859 1.00 49.38 273 SER A N 1
ATOM 2122 C CA . SER A 1 273 ? 9.513 -3.847 -46.931 1.00 49.38 273 SER A CA 1
ATOM 2123 C C . SER A 1 273 ? 9.879 -5.257 -46.453 1.00 49.38 273 SER A C 1
ATOM 2125 O O . SER A 1 273 ? 11.023 -5.678 -46.603 1.00 49.38 273 SER A O 1
ATOM 2127 N N . ALA A 1 274 ? 8.932 -6.006 -45.889 1.00 42.34 274 ALA A N 1
ATOM 2128 C CA . ALA A 1 274 ? 9.101 -7.447 -45.701 1.00 42.34 274 ALA A CA 1
ATOM 2129 C C . ALA A 1 274 ? 7.761 -8.186 -45.792 1.00 42.34 274 ALA A C 1
ATOM 2131 O O . ALA A 1 274 ? 6.714 -7.700 -45.364 1.00 42.34 274 ALA A O 1
ATOM 2132 N N . SER A 1 275 ? 7.813 -9.352 -46.431 1.00 39.59 275 SER A N 1
ATOM 2133 C CA . SER A 1 275 ? 6.679 -10.246 -46.662 1.00 39.59 275 SER A CA 1
ATOM 2134 C C . SER A 1 275 ? 6.282 -10.978 -45.366 1.00 39.59 275 SER A C 1
ATOM 2136 O O . SER A 1 275 ? 7.061 -10.998 -44.417 1.00 39.59 275 SER A O 1
ATOM 2138 N N . PRO A 1 276 ? 5.100 -11.622 -45.290 1.00 41.19 276 PRO A N 1
ATOM 2139 C CA . PRO A 1 276 ? 4.535 -12.158 -44.041 1.00 41.19 276 PRO A CA 1
ATOM 2140 C C . PRO A 1 276 ? 5.230 -13.410 -43.464 1.00 41.19 276 PRO A C 1
ATOM 2142 O O . PRO A 1 276 ? 4.620 -14.110 -42.659 1.00 41.19 276 PRO A O 1
ATOM 2145 N N . SER A 1 277 ? 6.447 -13.745 -43.901 1.00 40.84 277 SER A N 1
ATOM 2146 C CA . SER A 1 277 ? 7.131 -15.009 -43.583 1.00 40.84 277 SER A CA 1
ATOM 2147 C C . SER A 1 277 ? 8.440 -14.867 -42.806 1.00 40.84 277 SER A C 1
ATOM 2149 O O . SER A 1 277 ? 9.040 -15.894 -42.505 1.00 40.84 277 SER A O 1
ATOM 2151 N N . ASP A 1 278 ? 8.882 -13.654 -42.476 1.00 42.19 278 ASP A N 1
ATOM 2152 C CA . ASP A 1 278 ? 10.154 -13.471 -41.772 1.00 42.19 278 ASP A CA 1
ATOM 2153 C C . ASP A 1 278 ? 9.959 -13.607 -40.256 1.00 42.19 278 ASP A C 1
ATOM 2155 O O . ASP A 1 278 ? 9.141 -12.919 -39.635 1.00 42.19 278 ASP A O 1
ATOM 2159 N N . GLU A 1 279 ? 10.685 -14.566 -39.679 1.00 49.62 279 GLU A N 1
ATOM 2160 C CA . GLU A 1 279 ? 10.744 -14.845 -38.249 1.00 49.62 279 GLU A CA 1
ATOM 2161 C C . GLU A 1 279 ? 11.039 -13.564 -37.460 1.00 49.62 279 GLU A C 1
ATOM 2163 O O . GLU A 1 279 ? 11.833 -12.713 -37.859 1.00 49.62 279 GLU A O 1
ATOM 2168 N N . ILE A 1 280 ? 10.359 -13.411 -36.325 1.00 52.34 280 ILE A N 1
ATOM 2169 C CA . ILE A 1 280 ? 10.551 -12.288 -35.408 1.00 52.34 280 ILE A CA 1
ATOM 2170 C C . ILE A 1 280 ? 12.024 -12.284 -34.979 1.00 52.34 280 ILE A C 1
ATOM 2172 O O . ILE A 1 280 ? 12.413 -13.147 -34.200 1.00 52.34 280 ILE A O 1
ATOM 2176 N N . SER A 1 281 ? 12.808 -11.315 -35.464 1.00 67.44 281 SER A N 1
ATOM 2177 C CA . SER A 1 281 ? 14.215 -11.130 -35.090 1.00 67.44 281 SER A CA 1
ATOM 2178 C C . SER A 1 281 ? 14.314 -10.862 -33.588 1.00 67.44 281 SER A C 1
ATOM 2180 O O . SER A 1 281 ? 13.948 -9.789 -33.098 1.00 67.44 281 SER A O 1
ATOM 2182 N N . GLY A 1 282 ? 14.720 -11.883 -32.836 1.00 83.88 282 GLY A N 1
ATOM 2183 C CA . GLY A 1 282 ? 14.894 -11.812 -31.393 1.00 83.88 282 GLY A CA 1
ATOM 2184 C C . GLY A 1 282 ? 16.254 -11.237 -31.000 1.00 83.88 282 GLY A C 1
ATOM 2185 O O . GLY A 1 282 ? 17.128 -10.972 -31.827 1.00 83.88 282 GLY A O 1
ATOM 2186 N N . VAL A 1 283 ? 16.483 -11.105 -29.692 1.00 90.31 283 VAL A N 1
ATOM 2187 C CA . VAL A 1 283 ? 17.793 -10.688 -29.161 1.00 90.31 283 VAL A CA 1
ATOM 2188 C C . VAL A 1 283 ? 18.931 -11.625 -29.588 1.00 90.31 283 VAL A C 1
ATOM 2190 O O . VAL A 1 283 ? 20.046 -11.173 -29.855 1.00 90.31 283 VAL A O 1
ATOM 2193 N N . THR A 1 284 ? 18.664 -12.928 -29.677 1.00 91.50 284 THR A N 1
ATOM 2194 C CA . THR A 1 284 ? 19.638 -13.932 -30.121 1.00 91.50 284 THR A CA 1
ATOM 2195 C C . THR A 1 284 ? 19.987 -13.772 -31.594 1.00 91.50 284 THR A C 1
ATOM 2197 O O . THR A 1 284 ? 21.157 -13.902 -31.939 1.00 91.50 284 THR A O 1
ATOM 2200 N N . ASP A 1 285 ? 19.026 -13.414 -32.446 1.00 89.31 285 ASP A N 1
ATOM 2201 C CA . ASP A 1 285 ? 19.257 -13.202 -33.881 1.00 89.31 285 ASP A CA 1
ATOM 2202 C C . ASP A 1 285 ? 20.061 -11.929 -34.133 1.00 89.31 285 ASP A C 1
ATOM 2204 O O . ASP A 1 285 ? 21.005 -11.926 -34.929 1.00 89.31 285 ASP A O 1
ATOM 2208 N N . HIS A 1 286 ? 19.768 -10.867 -33.376 1.00 89.94 286 HIS A N 1
ATOM 2209 C CA . HIS A 1 286 ? 20.587 -9.661 -33.377 1.00 89.94 286 HIS A CA 1
ATOM 2210 C C . HIS A 1 286 ? 22.036 -9.967 -32.972 1.00 89.94 286 HIS A C 1
ATOM 2212 O O . HIS A 1 286 ? 22.969 -9.622 -33.696 1.00 89.94 286 HIS A O 1
ATOM 2218 N N . LEU A 1 287 ? 22.243 -10.654 -31.843 1.00 92.00 287 LEU A N 1
ATOM 2219 C CA . LEU A 1 287 ? 23.586 -10.997 -31.368 1.00 92.00 287 LEU A CA 1
ATOM 2220 C C . LEU A 1 287 ? 24.323 -11.936 -32.325 1.00 92.00 287 LEU A C 1
ATOM 2222 O O . LEU A 1 287 ? 25.522 -11.765 -32.536 1.00 92.00 287 LEU A O 1
ATOM 2226 N N . ARG A 1 288 ? 23.617 -12.897 -32.926 1.00 92.94 288 ARG A N 1
ATOM 2227 C CA . ARG A 1 288 ? 24.157 -13.776 -33.965 1.00 92.94 288 ARG A CA 1
ATOM 2228 C C . ARG A 1 288 ? 24.664 -12.969 -35.151 1.00 92.94 288 ARG A C 1
ATOM 2230 O O . ARG A 1 288 ? 25.805 -13.169 -35.543 1.00 92.94 288 ARG A O 1
ATOM 2237 N N . THR A 1 289 ? 23.865 -12.022 -35.645 1.00 90.38 289 THR A N 1
ATOM 2238 C CA . THR A 1 289 ? 24.234 -11.129 -36.758 1.00 90.38 289 THR A CA 1
ATOM 2239 C C . THR A 1 289 ? 25.458 -10.281 -36.407 1.00 90.38 289 THR A C 1
ATOM 2241 O O . THR A 1 289 ? 26.427 -10.244 -37.154 1.00 90.38 289 THR A O 1
ATOM 2244 N N . VAL A 1 290 ? 25.483 -9.671 -35.217 1.00 90.44 290 VAL A N 1
ATOM 2245 C CA . VAL A 1 290 ? 26.624 -8.854 -34.769 1.00 90.44 290 VAL A CA 1
ATOM 2246 C C . VAL A 1 290 ? 27.909 -9.681 -34.641 1.00 90.44 290 VAL A C 1
ATOM 2248 O O . VAL A 1 290 ? 28.992 -9.192 -34.970 1.00 90.44 290 VAL A O 1
ATOM 2251 N N . ILE A 1 291 ? 27.821 -10.918 -34.141 1.00 92.75 291 ILE A N 1
ATOM 2252 C CA . ILE A 1 291 ? 28.985 -11.805 -34.006 1.00 92.75 291 ILE A CA 1
ATOM 2253 C C . ILE A 1 291 ? 29.459 -12.295 -35.377 1.00 92.75 291 ILE A C 1
ATOM 2255 O O . ILE A 1 291 ? 30.662 -12.288 -35.633 1.00 92.75 291 ILE A O 1
ATOM 2259 N N . ALA A 1 292 ? 28.526 -12.665 -36.251 1.00 93.31 292 ALA A N 1
ATOM 2260 C CA . ALA A 1 292 ? 28.783 -13.007 -37.641 1.00 93.31 292 ALA A CA 1
ATOM 2261 C C . ALA A 1 292 ? 29.551 -11.888 -38.362 1.00 93.31 292 ALA A C 1
ATOM 2263 O O . ALA A 1 292 ? 30.632 -12.136 -38.887 1.00 93.31 292 ALA A O 1
ATOM 2264 N N . ASP A 1 293 ? 29.062 -10.649 -38.298 1.00 91.12 293 ASP A N 1
ATOM 2265 C CA . ASP A 1 293 ? 29.673 -9.503 -38.982 1.00 91.12 293 ASP A CA 1
ATOM 2266 C C . ASP A 1 293 ? 31.062 -9.144 -38.435 1.00 91.12 293 ASP A C 1
ATOM 2268 O O . ASP A 1 293 ? 31.946 -8.712 -39.174 1.00 91.12 293 ASP A O 1
ATOM 2272 N N . ARG A 1 294 ? 31.267 -9.289 -37.120 1.00 93.00 294 ARG A N 1
ATOM 2273 C CA . ARG A 1 294 ? 32.520 -8.891 -36.458 1.00 93.00 294 ARG A CA 1
ATOM 2274 C C . ARG A 1 294 ? 33.602 -9.963 -36.482 1.00 93.00 294 ARG A C 1
ATOM 2276 O O . ARG A 1 294 ? 34.781 -9.614 -36.453 1.00 93.00 294 ARG A O 1
ATOM 2283 N N . PHE A 1 295 ? 33.214 -11.235 -36.453 1.00 93.50 295 PHE A N 1
ATOM 2284 C CA . PHE A 1 295 ? 34.129 -12.352 -36.203 1.00 93.50 295 PHE A CA 1
ATOM 2285 C C . PHE A 1 295 ? 34.031 -13.484 -37.234 1.00 93.50 295 PHE A C 1
ATOM 2287 O O . PHE A 1 295 ? 34.801 -14.433 -37.122 1.00 93.50 295 PHE A O 1
ATOM 2294 N N . ASP A 1 296 ? 33.128 -13.391 -38.217 1.00 92.31 296 ASP A N 1
ATOM 2295 C CA . ASP A 1 296 ? 32.905 -14.398 -39.268 1.00 92.31 296 ASP A CA 1
ATOM 2296 C C . ASP A 1 296 ? 32.495 -15.785 -38.724 1.00 92.31 296 ASP A C 1
ATOM 2298 O O . ASP A 1 296 ? 32.935 -16.836 -39.187 1.00 92.31 296 ASP A O 1
ATOM 2302 N N . ILE A 1 297 ? 31.645 -15.796 -37.688 1.00 91.75 297 ILE A N 1
ATOM 2303 C CA . ILE A 1 297 ? 31.121 -17.016 -37.049 1.00 91.75 297 ILE A CA 1
ATOM 2304 C C . ILE A 1 297 ? 29.615 -17.119 -37.315 1.00 91.75 297 ILE A C 1
ATOM 2306 O O . ILE A 1 297 ? 28.846 -16.302 -36.815 1.00 91.75 297 ILE A O 1
ATOM 2310 N N . GLN A 1 298 ? 29.188 -18.144 -38.061 1.00 82.81 298 GLN A N 1
ATOM 2311 C CA . GLN A 1 298 ? 27.821 -18.246 -38.607 1.00 82.81 298 GLN A CA 1
ATOM 2312 C C . GLN A 1 298 ? 26.961 -19.386 -38.015 1.00 82.81 298 GLN A C 1
ATOM 2314 O O . GLN A 1 298 ? 25.808 -19.539 -38.404 1.00 82.81 298 GLN A O 1
ATOM 2319 N N . ASP A 1 299 ? 27.475 -20.169 -37.057 1.00 87.31 299 ASP A N 1
ATOM 2320 C CA . ASP A 1 299 ? 26.796 -21.368 -36.521 1.00 87.31 299 ASP A CA 1
ATOM 2321 C C . ASP A 1 299 ? 26.812 -21.412 -34.982 1.00 87.31 299 ASP A C 1
ATOM 2323 O O . ASP A 1 299 ? 27.434 -22.266 -34.348 1.00 87.31 299 ASP A O 1
ATOM 2327 N N . LEU A 1 300 ? 26.182 -20.416 -34.353 1.00 91.19 300 LEU A N 1
ATOM 2328 C CA . LEU A 1 300 ? 26.032 -20.377 -32.895 1.00 91.19 300 LEU A CA 1
ATOM 2329 C C . LEU A 1 300 ? 24.682 -20.986 -32.481 1.00 91.19 300 LEU A C 1
ATOM 2331 O O . LEU A 1 300 ? 23.651 -20.588 -33.005 1.00 91.19 300 LEU A O 1
ATOM 2335 N N . PRO A 1 301 ? 24.601 -21.911 -31.520 1.00 91.81 301 PRO A N 1
ATOM 2336 C CA . PRO A 1 301 ? 23.310 -22.360 -31.002 1.00 91.81 301 PRO A CA 1
ATOM 2337 C C . PRO A 1 301 ? 22.722 -21.337 -30.019 1.00 91.81 301 PRO A C 1
ATOM 2339 O O . PRO A 1 301 ? 23.466 -20.648 -29.325 1.00 91.81 301 PRO A O 1
ATOM 2342 N N . ASP A 1 302 ? 21.396 -21.296 -29.853 1.00 88.44 302 ASP A N 1
ATOM 2343 C CA . ASP A 1 302 ? 20.748 -20.403 -28.870 1.00 88.44 302 ASP A CA 1
ATOM 2344 C C . ASP A 1 302 ? 21.265 -20.610 -27.442 1.00 88.44 302 ASP A C 1
ATOM 2346 O O . ASP A 1 302 ? 21.418 -19.663 -26.667 1.00 88.44 302 ASP A O 1
ATOM 2350 N N . GLY A 1 303 ? 21.609 -21.860 -27.119 1.00 90.62 303 GLY A N 1
ATOM 2351 C CA . GLY A 1 303 ? 22.213 -22.225 -25.844 1.00 90.62 303 GLY A CA 1
ATOM 2352 C C . GLY A 1 303 ? 23.470 -21.414 -25.529 1.00 90.62 303 GLY A C 1
ATOM 2353 O O . GLY A 1 303 ? 23.642 -21.030 -24.379 1.00 90.62 303 GLY A O 1
ATOM 2354 N N . PHE A 1 304 ? 24.296 -21.075 -26.525 1.00 93.81 304 PHE A N 1
ATOM 2355 C CA . PHE A 1 304 ? 25.515 -20.281 -26.327 1.00 93.81 304 PHE A CA 1
ATOM 2356 C C . PHE A 1 304 ? 25.225 -18.916 -25.687 1.00 93.81 304 PHE A C 1
ATOM 2358 O O . PHE A 1 304 ? 25.940 -18.488 -24.779 1.00 93.81 304 PHE A O 1
ATOM 2365 N N . PHE A 1 305 ? 24.147 -18.247 -26.106 1.00 95.12 305 PHE A N 1
ATOM 2366 C CA . PHE A 1 305 ? 23.797 -16.923 -25.593 1.00 95.12 305 PHE A CA 1
ATOM 2367 C C . PHE A 1 305 ? 23.363 -16.979 -24.127 1.00 95.12 305 PHE A C 1
ATOM 2369 O O . PHE A 1 305 ? 23.779 -16.141 -23.330 1.00 95.12 305 PHE A O 1
ATOM 2376 N N . TYR A 1 306 ? 22.558 -17.976 -23.759 1.00 94.62 306 TYR A N 1
ATOM 2377 C CA . TYR A 1 306 ? 21.960 -18.076 -22.425 1.00 94.62 306 TYR A CA 1
ATOM 2378 C C . TYR A 1 306 ? 22.825 -18.820 -21.398 1.00 94.62 306 TYR A C 1
ATOM 2380 O O . TYR A 1 306 ? 22.597 -18.677 -20.196 1.00 94.62 306 TYR A O 1
ATOM 2388 N N . TYR A 1 307 ? 23.804 -19.623 -21.830 1.00 94.25 307 TYR A N 1
ATOM 2389 C CA . TYR A 1 307 ? 24.642 -20.393 -20.909 1.00 94.25 307 TYR A CA 1
ATOM 2390 C C . TYR A 1 307 ? 25.528 -19.474 -20.047 1.00 94.25 307 TYR A C 1
ATOM 2392 O O . TYR A 1 307 ? 25.954 -18.422 -20.534 1.00 94.25 307 TYR A O 1
ATOM 2400 N N . PRO A 1 308 ? 25.826 -19.833 -18.783 1.00 93.31 308 PRO A N 1
ATOM 2401 C CA . PRO A 1 308 ? 26.659 -19.011 -17.908 1.00 93.31 308 PRO A CA 1
ATOM 2402 C C . PRO A 1 308 ? 28.048 -18.738 -18.492 1.00 93.31 308 PRO A C 1
ATOM 2404 O O . PRO A 1 308 ? 28.629 -19.591 -19.171 1.00 93.31 308 PRO A O 1
ATOM 2407 N N . ILE A 1 309 ? 28.600 -17.563 -18.181 1.00 92.25 309 ILE A N 1
ATOM 2408 C CA . ILE A 1 309 ? 29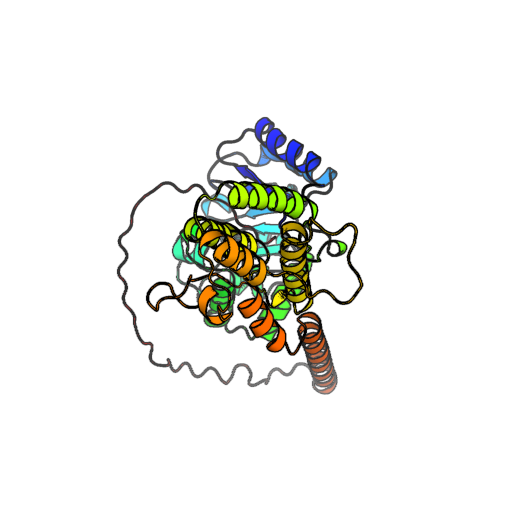.924 -17.141 -18.665 1.00 92.25 309 ILE A CA 1
ATOM 2409 C C . ILE A 1 309 ? 31.009 -18.090 -18.147 1.00 92.25 309 ILE A C 1
ATOM 2411 O O . ILE A 1 309 ? 31.929 -18.448 -18.878 1.00 92.25 309 ILE A O 1
ATOM 2415 N N . GLU A 1 310 ? 30.860 -18.578 -16.915 1.00 92.44 310 GLU A N 1
ATOM 2416 C CA . GLU A 1 310 ? 31.781 -19.520 -16.270 1.00 92.44 310 GLU A CA 1
ATOM 2417 C C . GLU A 1 310 ? 31.854 -20.866 -17.003 1.00 92.44 310 GLU A C 1
ATOM 2419 O O . GLU A 1 310 ? 32.818 -21.611 -16.844 1.00 92.44 310 GLU A O 1
ATOM 2424 N N . LEU A 1 311 ? 30.833 -21.175 -17.807 1.00 92.38 311 LEU A N 1
ATOM 2425 C CA . LEU A 1 311 ? 30.728 -22.399 -18.591 1.00 92.38 311 LEU A CA 1
ATOM 2426 C C . LEU A 1 311 ? 30.910 -22.153 -20.099 1.00 92.38 311 LEU A C 1
ATOM 2428 O O . LEU A 1 311 ? 30.616 -23.037 -20.902 1.00 92.38 311 LEU A O 1
ATOM 2432 N N . GLY A 1 312 ? 31.392 -20.967 -20.486 1.00 89.31 312 GLY A N 1
ATOM 2433 C CA . GLY A 1 312 ? 31.716 -20.621 -21.872 1.00 89.31 312 GLY A CA 1
ATOM 2434 C C . GLY A 1 312 ? 30.561 -20.052 -22.700 1.00 89.31 312 GLY A C 1
ATOM 2435 O O . GLY A 1 312 ? 30.696 -19.965 -23.918 1.00 89.31 312 GLY A O 1
ATOM 2436 N N . GLY A 1 313 ? 29.440 -19.673 -22.077 1.00 93.94 313 GLY A N 1
ATOM 2437 C CA . GLY A 1 313 ? 28.369 -18.923 -22.743 1.00 93.94 313 GLY A CA 1
ATOM 2438 C C . GLY A 1 313 ? 28.476 -17.409 -22.557 1.00 93.94 313 GLY A C 1
ATOM 2439 O O . GLY A 1 313 ? 29.478 -16.891 -22.063 1.00 93.94 313 GLY A O 1
ATOM 2440 N N . MET A 1 314 ? 27.422 -16.683 -22.936 1.00 94.25 314 MET A N 1
ATOM 2441 C CA . MET A 1 314 ? 27.357 -15.220 -22.781 1.00 94.25 314 MET A CA 1
ATOM 2442 C C . MET A 1 314 ? 26.543 -14.745 -21.571 1.00 94.25 314 MET A C 1
ATOM 2444 O O . MET A 1 314 ? 26.592 -13.566 -21.225 1.00 94.25 314 MET A O 1
ATOM 2448 N N . GLY A 1 315 ? 25.812 -15.637 -20.901 1.00 94.69 315 GLY A N 1
ATOM 2449 C CA . GLY A 1 315 ? 25.013 -15.308 -19.721 1.00 94.69 315 GLY A CA 1
ATOM 2450 C C . GLY A 1 315 ? 23.886 -14.307 -19.992 1.00 94.69 315 GLY A C 1
ATOM 2451 O O . GLY A 1 315 ? 23.545 -13.519 -19.108 1.00 94.69 315 GLY A O 1
ATOM 2452 N N . LEU A 1 316 ? 23.325 -14.289 -21.204 1.00 95.62 316 LEU A N 1
ATOM 2453 C CA . LEU A 1 316 ? 22.174 -13.461 -21.559 1.00 95.62 316 LEU A CA 1
ATOM 2454 C C . LEU A 1 316 ? 20.968 -13.833 -20.682 1.00 95.62 316 LEU A C 1
ATOM 2456 O O . LEU A 1 316 ? 20.670 -15.007 -20.478 1.00 95.62 316 LEU A O 1
ATOM 2460 N N . LEU A 1 317 ? 20.253 -12.845 -20.151 1.00 93.56 317 LEU A N 1
ATOM 2461 C CA . LEU A 1 317 ? 19.070 -13.064 -19.322 1.00 93.56 317 LEU A CA 1
ATOM 2462 C C . LEU A 1 317 ? 17.799 -13.083 -20.170 1.00 93.56 317 LEU A C 1
ATOM 2464 O O . LEU A 1 317 ? 17.553 -12.182 -20.972 1.00 93.56 317 LEU A O 1
ATOM 2468 N N . ASN A 1 318 ? 16.953 -14.085 -19.916 1.00 90.88 318 ASN A N 1
ATOM 2469 C CA . ASN A 1 318 ? 15.629 -14.218 -20.512 1.00 90.88 318 ASN A CA 1
ATOM 2470 C C . ASN A 1 318 ? 14.533 -14.061 -19.434 1.00 90.88 318 ASN A C 1
ATOM 2472 O O . ASN A 1 318 ? 14.268 -15.010 -18.686 1.00 90.88 318 ASN A O 1
ATOM 2476 N N . PRO A 1 319 ? 13.874 -12.891 -19.333 1.00 87.44 319 PRO A N 1
ATOM 2477 C CA . PRO A 1 319 ? 12.829 -12.670 -18.334 1.00 87.44 319 PRO A CA 1
ATOM 2478 C C . PRO A 1 319 ? 11.544 -13.481 -18.594 1.00 87.44 319 PRO A C 1
ATOM 2480 O O . PRO A 1 319 ? 10.789 -13.731 -17.650 1.00 87.44 319 PRO A O 1
ATOM 2483 N N . PHE A 1 320 ? 11.302 -13.957 -19.823 1.00 88.81 320 PHE A N 1
ATOM 2484 C CA . PHE A 1 320 ? 10.088 -14.704 -20.178 1.00 88.81 320 PHE A CA 1
ATOM 2485 C C . PHE A 1 320 ? 10.014 -16.079 -19.515 1.00 88.81 320 PHE A C 1
ATOM 2487 O O . PHE A 1 320 ? 8.919 -16.523 -19.173 1.00 88.81 320 PHE A O 1
ATOM 2494 N N . ILE A 1 321 ? 11.150 -16.746 -19.275 1.00 87.50 321 ILE A N 1
ATOM 2495 C CA . ILE A 1 321 ? 11.180 -18.103 -18.694 1.00 87.50 321 ILE A CA 1
ATOM 2496 C C . ILE A 1 321 ? 10.412 -18.139 -17.368 1.00 87.50 321 ILE A C 1
A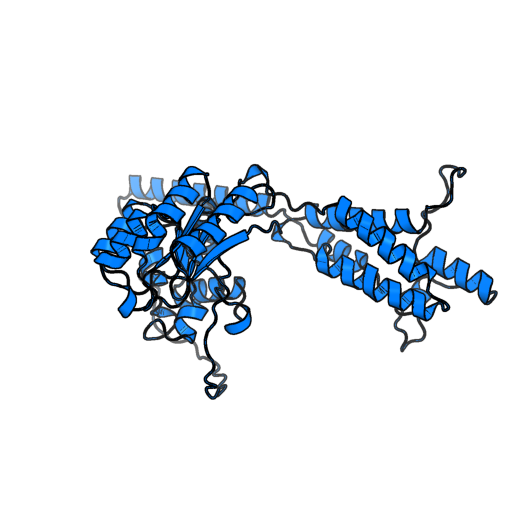TOM 2498 O O . ILE A 1 321 ? 9.552 -18.996 -17.150 1.00 87.50 321 ILE A O 1
ATOM 2502 N N . ARG A 1 322 ? 10.673 -17.163 -16.490 1.00 83.62 322 ARG A N 1
ATOM 2503 C CA . ARG A 1 322 ? 10.008 -17.071 -15.186 1.00 83.62 322 ARG A CA 1
ATOM 2504 C C . ARG A 1 322 ? 8.513 -16.780 -15.327 1.00 83.62 322 ARG A C 1
ATOM 2506 O O . ARG A 1 322 ? 7.710 -17.344 -14.582 1.00 83.62 322 ARG A O 1
ATOM 2513 N N . LEU A 1 323 ? 8.144 -15.904 -16.260 1.00 86.25 323 LEU A N 1
ATOM 2514 C CA . LEU A 1 323 ? 6.752 -15.540 -16.516 1.00 86.25 323 LEU A CA 1
ATOM 2515 C C . LEU A 1 323 ? 5.953 -16.742 -17.027 1.00 86.25 323 LEU A C 1
ATOM 2517 O O . LEU A 1 323 ? 4.887 -17.034 -16.491 1.00 86.25 323 LEU A O 1
ATOM 2521 N N . LEU A 1 324 ? 6.485 -17.469 -18.011 1.00 86.06 324 LEU A N 1
ATOM 2522 C CA . LEU A 1 324 ? 5.846 -18.640 -18.612 1.00 86.06 324 LEU A CA 1
ATOM 2523 C C . LEU A 1 324 ? 5.689 -19.787 -17.607 1.00 86.06 324 LEU A C 1
ATOM 2525 O O . LEU A 1 324 ? 4.588 -20.319 -17.470 1.00 86.06 324 LEU A O 1
ATOM 2529 N N . ALA A 1 325 ? 6.734 -20.091 -16.831 1.00 85.31 325 ALA A N 1
ATOM 2530 C CA . ALA A 1 325 ? 6.675 -21.129 -15.801 1.00 85.31 325 ALA A CA 1
ATOM 2531 C C . ALA A 1 325 ? 5.567 -20.857 -14.767 1.00 85.31 325 ALA A C 1
ATOM 2533 O O . ALA A 1 325 ? 4.819 -21.755 -14.376 1.00 85.31 325 ALA A O 1
ATOM 2534 N N . ILE A 1 326 ? 5.413 -19.599 -14.341 1.00 82.62 326 ILE A N 1
ATOM 2535 C CA . ILE A 1 326 ? 4.370 -19.229 -13.378 1.00 82.62 326 ILE A CA 1
ATOM 2536 C C . ILE A 1 326 ? 2.997 -19.193 -14.052 1.00 82.62 326 ILE A C 1
ATOM 2538 O O . ILE A 1 326 ? 2.024 -19.655 -13.457 1.00 82.62 326 ILE A O 1
ATOM 2542 N N . ARG A 1 327 ? 2.898 -18.718 -15.295 1.00 82.56 327 ARG A N 1
ATOM 2543 C CA . ARG A 1 327 ? 1.645 -18.681 -16.058 1.00 82.56 327 ARG A CA 1
ATOM 2544 C C . ARG A 1 327 ? 0.947 -20.038 -16.106 1.00 82.56 327 ARG A C 1
ATOM 2546 O O . ARG A 1 327 ? -0.261 -20.104 -15.897 1.00 82.56 327 ARG A O 1
ATOM 2553 N N . GLU A 1 328 ? 1.700 -21.105 -16.359 1.00 80.94 328 GLU A N 1
ATOM 2554 C CA . GLU A 1 328 ? 1.176 -22.475 -16.431 1.00 80.94 328 GLU A CA 1
ATOM 2555 C C . GLU A 1 328 ? 0.755 -23.026 -15.061 1.00 80.94 328 GLU A C 1
ATOM 2557 O O . GLU A 1 328 ? -0.155 -23.853 -14.962 1.00 80.94 328 GLU A O 1
ATOM 2562 N N . SER A 1 329 ? 1.366 -22.527 -13.984 1.00 77.69 329 SER A N 1
ATOM 2563 C CA . SER A 1 329 ? 1.031 -22.918 -12.612 1.00 77.69 329 SER A CA 1
ATOM 2564 C C . SER A 1 329 ? -0.308 -22.337 -12.122 1.00 77.69 329 SER A C 1
ATOM 2566 O O . SER A 1 329 ? -0.954 -22.918 -11.243 1.00 77.69 329 SER A O 1
ATOM 2568 N N . ILE A 1 330 ? -0.778 -21.226 -12.709 1.00 75.75 330 ILE A N 1
ATOM 2569 C CA . ILE A 1 330 ? -2.028 -20.562 -12.312 1.00 75.75 330 ILE A CA 1
ATOM 2570 C C . ILE A 1 330 ? -3.228 -21.282 -12.940 1.00 75.75 330 ILE A C 1
ATOM 2572 O O . ILE A 1 330 ? -3.703 -20.957 -14.026 1.00 75.75 330 ILE A O 1
ATOM 2576 N N . LYS A 1 331 ? -3.765 -22.263 -12.208 1.00 74.31 331 LYS A N 1
ATOM 2577 C CA . LYS A 1 331 ? -4.942 -23.050 -12.626 1.00 74.31 331 LYS A CA 1
ATOM 2578 C C . LYS A 1 331 ? -6.282 -22.375 -12.323 1.00 74.31 331 LYS A C 1
ATOM 2580 O O . LYS A 1 331 ? -7.312 -22.770 -12.869 1.00 74.31 331 LYS A O 1
ATOM 2585 N N . GLN A 1 332 ? -6.303 -21.405 -11.410 1.00 68.31 332 GLN A N 1
ATOM 2586 C CA . GLN A 1 332 ? -7.516 -20.706 -10.978 1.00 68.31 332 GLN A CA 1
ATOM 2587 C C . GLN A 1 332 ? -7.223 -19.219 -10.811 1.00 68.31 332 GLN A C 1
ATOM 2589 O O . GLN A 1 332 ? -6.172 -18.846 -10.297 1.00 68.31 332 GLN A O 1
ATOM 2594 N N . THR A 1 333 ? -8.157 -18.371 -11.237 1.00 70.62 333 THR A N 1
ATOM 2595 C CA . THR A 1 333 ? -8.041 -16.927 -11.035 1.00 70.62 333 THR A CA 1
ATOM 2596 C C . THR A 1 333 ? -8.379 -16.567 -9.583 1.00 70.62 333 THR A C 1
ATOM 2598 O O . THR A 1 333 ? -9.251 -17.214 -8.991 1.00 70.62 333 THR A O 1
ATOM 2601 N N . PRO A 1 334 ? -7.757 -15.521 -9.009 1.00 67.38 334 PRO A N 1
ATOM 2602 C CA . PRO A 1 334 ? -8.115 -15.000 -7.687 1.00 67.38 334 PRO A CA 1
ATOM 2603 C C . PRO A 1 334 ? -9.618 -14.741 -7.548 1.00 67.38 334 PRO A C 1
ATOM 2605 O O . PRO A 1 334 ? -10.238 -15.199 -6.594 1.00 67.38 334 PRO A O 1
ATOM 2608 N N . ARG A 1 335 ? -10.243 -14.149 -8.574 1.00 66.06 335 ARG A N 1
ATOM 2609 C CA . ARG A 1 335 ? -11.697 -13.931 -8.626 1.00 66.06 335 ARG A CA 1
ATOM 2610 C C . ARG A 1 335 ? -12.504 -15.224 -8.482 1.00 66.06 335 ARG A C 1
ATOM 2612 O O . ARG A 1 335 ? -13.499 -15.247 -7.769 1.00 66.06 335 ARG A O 1
ATOM 2619 N N . LYS A 1 336 ? -12.076 -16.319 -9.121 1.00 72.44 336 LYS A N 1
ATOM 2620 C CA . LYS A 1 336 ? -12.744 -17.624 -8.999 1.00 72.44 336 LYS A CA 1
ATOM 2621 C C . LYS A 1 336 ? -12.546 -18.237 -7.611 1.00 72.44 336 LYS A C 1
ATOM 2623 O O . LYS A 1 336 ? -13.466 -18.872 -7.103 1.00 72.44 336 LYS A O 1
ATOM 2628 N N . LEU A 1 337 ? -11.374 -18.049 -7.001 1.00 70.31 337 LEU A N 1
ATOM 2629 C CA . LEU A 1 337 ? -11.104 -18.485 -5.628 1.00 70.31 337 LEU A CA 1
ATOM 2630 C C . LEU A 1 337 ? -11.987 -17.738 -4.623 1.00 70.31 337 LEU A C 1
ATOM 2632 O O . LEU A 1 337 ? -12.607 -18.385 -3.783 1.00 70.31 337 LEU A O 1
ATOM 2636 N N . LEU A 1 338 ? -12.082 -16.412 -4.755 1.00 67.31 338 LEU A N 1
ATOM 2637 C CA . LEU A 1 338 ? -12.934 -15.560 -3.923 1.00 67.31 338 LEU A CA 1
ATOM 2638 C C . LEU A 1 338 ? -14.413 -15.896 -4.114 1.00 67.31 338 LEU A C 1
ATOM 2640 O O . LEU A 1 338 ? -15.112 -16.146 -3.140 1.00 67.31 338 LEU A O 1
ATOM 2644 N N . HIS A 1 339 ? -14.877 -16.026 -5.358 1.00 72.94 339 HIS A N 1
ATOM 2645 C CA . HIS A 1 339 ? -16.260 -16.409 -5.635 1.00 72.94 339 HIS A CA 1
ATOM 2646 C C . HIS A 1 339 ? -16.603 -17.794 -5.067 1.00 72.94 339 HIS A C 1
ATOM 2648 O O . HIS A 1 339 ? -17.654 -17.980 -4.462 1.00 72.94 339 HIS A O 1
ATOM 2654 N N . LYS A 1 340 ? -15.695 -18.772 -5.195 1.00 75.81 340 LYS A N 1
ATOM 2655 C CA . LYS A 1 340 ? -15.879 -20.100 -4.594 1.00 75.81 340 LYS A CA 1
ATOM 2656 C C . LYS A 1 340 ? -15.923 -20.038 -3.064 1.00 75.81 340 LYS A C 1
ATOM 2658 O O . LYS A 1 340 ? -16.666 -20.811 -2.467 1.00 75.81 340 LYS A O 1
ATOM 2663 N N . ALA A 1 341 ? -15.116 -19.176 -2.443 1.00 70.19 341 ALA A N 1
ATOM 2664 C CA . ALA A 1 341 ? -15.146 -18.961 -1.000 1.00 70.19 341 ALA A CA 1
ATOM 2665 C C . ALA A 1 341 ? -16.479 -18.336 -0.567 1.00 70.19 341 ALA A C 1
ATOM 2667 O O . ALA A 1 341 ? -17.130 -18.903 0.298 1.00 70.19 341 ALA A O 1
ATOM 2668 N N . SER A 1 342 ? -16.936 -17.283 -1.250 1.00 67.50 342 SER A N 1
ATOM 2669 C CA . SER A 1 342 ? -18.223 -16.622 -0.994 1.00 67.50 342 SER A CA 1
ATOM 2670 C C . SER A 1 342 ? -19.416 -17.579 -1.125 1.00 67.50 342 SER A C 1
ATOM 2672 O O . SER A 1 342 ? -20.230 -17.662 -0.215 1.00 67.50 342 SER A O 1
ATOM 2674 N N . LEU A 1 343 ? -19.477 -18.400 -2.183 1.00 81.56 343 LEU A N 1
ATOM 2675 C CA . LEU A 1 343 ? -20.532 -19.417 -2.331 1.00 81.56 343 LEU A CA 1
ATOM 2676 C C . LEU A 1 343 ? -20.499 -20.482 -1.226 1.00 81.56 343 LEU A C 1
ATOM 2678 O O . LEU A 1 343 ? -21.526 -21.055 -0.859 1.00 81.56 343 LEU A O 1
ATOM 2682 N N . LYS A 1 344 ? -19.299 -20.824 -0.747 1.00 82.38 344 LYS A N 1
ATOM 2683 C CA . LYS A 1 344 ? -19.137 -21.787 0.341 1.00 82.38 344 LYS A CA 1
ATOM 2684 C C . LYS A 1 344 ? -19.623 -21.179 1.657 1.00 82.38 344 LYS A C 1
ATOM 2686 O O . LYS A 1 344 ? -20.344 -21.863 2.377 1.00 82.38 344 LYS A O 1
ATOM 2691 N N . ASP A 1 345 ? -19.254 -19.933 1.918 1.00 70.06 345 ASP A N 1
ATOM 2692 C CA . ASP A 1 345 ? -19.652 -19.188 3.107 1.00 70.06 345 ASP A CA 1
ATOM 2693 C C . ASP A 1 345 ? -21.173 -18.981 3.160 1.00 70.06 345 ASP A C 1
ATOM 2695 O O . ASP A 1 345 ? -21.814 -19.364 4.133 1.00 70.06 345 ASP A O 1
ATOM 2699 N N . GLU A 1 346 ? -21.796 -18.560 2.053 1.00 78.06 346 GLU A N 1
ATOM 2700 C CA . GLU A 1 346 ? -23.258 -18.435 1.940 1.00 78.06 346 GLU A CA 1
ATOM 2701 C C . GLU A 1 346 ? -23.975 -19.758 2.263 1.00 78.06 346 GLU A C 1
ATOM 2703 O O . GLU A 1 346 ? -24.978 -19.798 2.981 1.00 78.06 346 GLU A O 1
ATOM 2708 N N . LYS A 1 347 ? -23.427 -20.882 1.786 1.00 87.12 347 LYS A N 1
ATOM 2709 C CA . LYS A 1 347 ? -23.967 -22.212 2.079 1.00 87.12 347 LYS A CA 1
ATOM 2710 C C . LYS A 1 347 ? -23.798 -22.601 3.551 1.00 87.12 347 LYS A C 1
ATOM 2712 O O . LYS A 1 347 ? -24.694 -23.235 4.114 1.00 87.12 347 LYS A O 1
ATOM 2717 N N . GLU A 1 348 ? -22.657 -22.282 4.158 1.00 78.94 348 GLU A N 1
ATOM 2718 C CA . GLU A 1 348 ? -22.393 -22.526 5.581 1.00 78.94 348 GLU A CA 1
ATOM 2719 C C . GLU A 1 348 ? -23.319 -21.672 6.459 1.00 78.94 348 GLU A C 1
ATOM 2721 O O . GLU A 1 348 ? -23.937 -22.204 7.388 1.00 78.94 348 GLU A O 1
ATOM 2726 N N . TYR A 1 349 ? -23.517 -20.404 6.095 1.00 73.75 349 TYR A N 1
ATOM 2727 C CA . TYR A 1 349 ? -24.460 -19.493 6.732 1.00 73.75 349 TYR A CA 1
ATOM 2728 C C . TYR A 1 349 ? -25.902 -20.005 6.659 1.00 73.75 349 TYR A C 1
ATOM 2730 O O . TYR A 1 349 ? -26.554 -20.131 7.696 1.00 73.75 349 TYR A O 1
ATOM 2738 N N . GLU A 1 350 ? -26.415 -20.363 5.477 1.00 84.75 350 GLU A N 1
ATOM 2739 C CA . GLU A 1 350 ? -27.798 -20.846 5.351 1.00 84.75 350 GLU A CA 1
ATOM 2740 C C . GLU A 1 350 ? -28.014 -22.165 6.111 1.00 84.75 350 GLU A C 1
ATOM 2742 O O . GLU A 1 350 ? -29.048 -22.360 6.757 1.00 84.75 350 GLU A O 1
ATOM 2747 N N . ALA A 1 351 ? -27.012 -23.050 6.142 1.00 84.25 351 ALA A N 1
ATOM 2748 C CA . ALA A 1 351 ? -27.063 -24.254 6.968 1.00 84.25 351 ALA A CA 1
ATOM 2749 C C . ALA A 1 351 ? -27.110 -23.927 8.473 1.00 84.25 351 ALA A C 1
ATOM 2751 O O . ALA A 1 351 ? -27.895 -24.532 9.215 1.00 84.25 351 ALA A O 1
ATOM 2752 N N . ALA A 1 352 ? -26.300 -22.969 8.933 1.00 71.62 352 ALA A N 1
ATOM 2753 C CA . ALA A 1 352 ? -26.286 -22.515 10.322 1.00 71.62 352 ALA A CA 1
ATOM 2754 C C . ALA A 1 352 ? -27.604 -21.827 10.713 1.00 71.62 352 ALA A C 1
ATOM 2756 O O . ALA A 1 352 ? -28.170 -22.130 11.764 1.00 71.62 352 ALA A O 1
ATOM 2757 N N . LYS A 1 353 ? -28.145 -20.978 9.837 1.00 78.31 353 LYS A N 1
ATOM 2758 C CA . LYS A 1 353 ? -29.433 -20.293 9.990 1.00 78.31 353 LYS A CA 1
ATOM 2759 C C . LYS A 1 353 ? -30.596 -21.274 10.087 1.00 78.31 353 LYS A C 1
ATOM 2761 O O . LYS A 1 353 ? -31.416 -21.157 10.995 1.00 78.31 353 LYS A O 1
ATOM 2766 N N . GLU A 1 354 ? -30.660 -22.281 9.218 1.00 87.81 354 GLU A N 1
ATOM 2767 C CA . GLU A 1 354 ? -31.692 -23.322 9.296 1.00 87.81 354 GLU A CA 1
ATOM 2768 C C . GLU A 1 354 ? -31.552 -24.187 10.555 1.00 87.81 354 GLU A C 1
ATOM 2770 O O . GLU A 1 354 ? -32.554 -24.544 11.183 1.00 87.81 354 GLU A O 1
ATOM 2775 N N . ARG A 1 355 ? -30.319 -24.490 10.980 1.00 81.75 355 ARG A N 1
ATOM 2776 C CA . ARG A 1 355 ? -30.069 -25.187 12.250 1.00 81.75 355 ARG A CA 1
ATOM 2777 C C . ARG A 1 355 ? -30.555 -24.360 13.441 1.00 81.75 355 ARG A C 1
ATOM 2779 O O . ARG A 1 355 ? -31.245 -24.912 14.298 1.00 81.75 355 ARG A O 1
ATOM 2786 N N . PHE A 1 356 ? -30.248 -23.065 13.462 1.00 74.25 356 PHE A N 1
ATOM 2787 C CA . PHE A 1 356 ? -30.678 -22.132 14.501 1.00 74.25 356 PHE A CA 1
ATOM 2788 C C . PHE A 1 356 ? -32.204 -22.007 14.556 1.00 74.25 356 PHE A C 1
ATOM 2790 O O . PHE A 1 356 ? -32.794 -22.163 15.620 1.00 74.25 356 PHE A O 1
ATOM 2797 N N . LYS A 1 357 ? -32.878 -21.831 13.411 1.00 83.12 357 LYS A N 1
ATOM 2798 C CA . LYS A 1 357 ? -34.351 -21.779 13.355 1.00 83.12 357 LYS A CA 1
ATOM 2799 C C . LYS A 1 357 ? -35.010 -23.053 13.885 1.00 83.12 357 LYS A C 1
ATOM 2801 O O . LYS A 1 357 ? -36.046 -22.977 14.535 1.00 83.12 357 LYS A O 1
ATOM 2806 N N . LYS A 1 358 ? -34.434 -24.226 13.597 1.00 84.69 358 LYS A N 1
ATOM 2807 C CA . LYS A 1 358 ? -35.006 -25.521 14.005 1.00 84.69 358 LYS A CA 1
ATOM 2808 C C . LYS A 1 358 ? -34.734 -25.885 15.460 1.00 84.69 358 LYS A C 1
ATOM 2810 O O . LYS A 1 358 ? -35.551 -26.575 16.059 1.00 84.69 358 LYS A O 1
ATOM 2815 N N . ARG A 1 359 ? -33.567 -25.523 15.997 1.00 81.25 359 ARG A N 1
ATOM 2816 C CA . ARG A 1 359 ? -33.086 -26.016 17.301 1.00 81.25 359 ARG A CA 1
ATOM 2817 C C . ARG A 1 359 ? -32.848 -24.913 18.335 1.00 81.25 359 ARG A C 1
ATOM 2819 O O . ARG A 1 359 ? -32.483 -25.232 19.460 1.00 81.25 359 ARG A O 1
ATOM 2826 N N . GLY A 1 360 ? -33.076 -23.650 17.979 1.00 71.19 360 GLY A N 1
ATOM 2827 C CA . GLY A 1 360 ? -32.686 -22.502 18.792 1.00 71.19 360 GLY A CA 1
ATOM 2828 C C . GLY A 1 360 ? -31.166 -22.313 18.831 1.00 71.19 360 GLY A C 1
ATOM 2829 O O . GLY A 1 360 ? -30.421 -22.933 18.066 1.00 71.19 360 GLY A O 1
ATOM 2830 N N . ALA A 1 361 ? -30.699 -21.445 19.730 1.00 59.81 361 ALA A N 1
ATOM 2831 C CA . ALA A 1 361 ? -29.274 -21.261 19.977 1.00 59.81 361 ALA A CA 1
ATOM 2832 C C . ALA A 1 361 ? -28.663 -22.557 20.538 1.00 59.81 361 ALA A C 1
ATOM 2834 O O . ALA A 1 361 ? -29.059 -23.033 21.601 1.00 59.81 361 ALA A O 1
ATOM 2835 N N . ASP A 1 362 ? -27.691 -23.129 19.827 1.00 54.84 362 ASP A N 1
ATOM 2836 C CA . ASP A 1 362 ? -26.961 -24.310 20.284 1.00 54.84 362 ASP A CA 1
ATOM 2837 C C . ASP A 1 362 ? -25.912 -23.896 21.326 1.00 54.84 362 ASP A C 1
ATOM 2839 O O . ASP A 1 362 ? -24.753 -23.636 21.008 1.00 54.84 362 ASP A O 1
ATOM 2843 N N . VAL A 1 363 ? -26.330 -23.825 22.590 1.00 51.19 363 VAL A N 1
ATOM 2844 C CA . VAL A 1 363 ? -25.447 -23.530 23.735 1.00 51.19 363 VAL A CA 1
ATOM 2845 C C . VAL A 1 363 ? -24.488 -24.693 24.045 1.00 51.19 363 VAL A C 1
ATOM 2847 O O . VAL A 1 363 ? -23.637 -24.578 24.920 1.00 51.19 363 VAL A O 1
ATOM 2850 N N . SER A 1 364 ? -24.616 -25.823 23.336 1.00 49.78 364 SER A N 1
ATOM 2851 C CA . SER A 1 364 ? -23.871 -27.063 23.585 1.00 49.78 364 SER A CA 1
ATOM 2852 C C . SER A 1 364 ? -22.767 -27.348 22.565 1.00 49.78 364 SER A C 1
ATOM 2854 O O . SER A 1 364 ? -22.154 -28.417 22.607 1.00 49.78 364 SER A O 1
ATOM 2856 N N . SER A 1 365 ? -22.490 -26.420 21.637 1.00 42.91 365 SER A N 1
ATOM 2857 C CA . SER A 1 365 ? -21.473 -26.666 20.616 1.00 42.91 365 SER A CA 1
ATOM 2858 C C . SER A 1 365 ? -20.096 -26.908 21.257 1.00 42.91 365 SER A C 1
ATOM 2860 O O . SER A 1 365 ? -19.508 -26.050 21.915 1.00 42.91 365 SER A O 1
ATOM 2862 N N . GLN A 1 366 ? -19.567 -28.110 21.017 1.00 40.91 366 GLN A N 1
ATOM 2863 C CA . GLN A 1 366 ? -18.221 -28.598 21.352 1.00 40.91 366 GLN A CA 1
ATOM 2864 C C . GLN A 1 366 ? -17.073 -27.760 20.753 1.00 40.91 366 GLN A C 1
ATOM 2866 O O . GLN A 1 366 ? -15.922 -28.192 20.773 1.00 40.91 366 GLN A O 1
ATOM 2871 N N . PHE A 1 367 ? -17.346 -26.567 20.220 1.00 39.59 367 PHE A N 1
ATOM 2872 C CA . PHE A 1 367 ? -16.310 -25.642 19.773 1.00 39.59 367 PHE A CA 1
ATOM 2873 C C . PHE A 1 367 ? -15.424 -25.195 20.948 1.00 39.59 367 PHE A C 1
ATOM 2875 O O . PHE A 1 367 ? -14.227 -24.995 20.781 1.00 39.59 367 PHE A O 1
ATOM 2882 N N . TRP A 1 368 ? -15.986 -25.169 22.162 1.00 35.22 368 TRP A N 1
ATOM 2883 C CA . TRP A 1 368 ? -15.262 -24.852 23.395 1.00 35.22 368 TRP A CA 1
ATOM 2884 C C . TRP A 1 368 ? -14.598 -26.062 24.077 1.00 35.22 368 TRP A C 1
ATOM 2886 O O . TRP A 1 368 ? -13.764 -25.874 24.956 1.00 35.22 368 TRP A O 1
ATOM 2896 N N . SER A 1 369 ? -14.919 -27.308 23.698 1.00 31.52 369 SER A N 1
ATOM 2897 C CA . SER A 1 369 ? -14.493 -28.502 24.457 1.00 31.52 369 SER A CA 1
ATOM 2898 C C . SER A 1 369 ? -13.212 -29.176 23.949 1.00 31.52 369 SER A C 1
ATOM 2900 O O . SER A 1 369 ? -12.841 -30.225 24.469 1.00 31.52 369 SER A O 1
ATOM 2902 N N . LYS A 1 370 ? -12.559 -28.644 22.906 1.00 35.38 370 LYS A N 1
ATOM 2903 C CA . LYS A 1 370 ? -11.329 -29.221 22.322 1.00 35.38 370 LYS A CA 1
ATOM 2904 C C . LYS A 1 370 ? -10.038 -28.498 22.711 1.00 35.38 370 LYS A C 1
ATOM 2906 O O . LYS A 1 370 ? -8.980 -28.842 22.193 1.00 35.38 370 LYS A O 1
ATOM 2911 N N . TRP A 1 371 ? -10.102 -27.543 23.634 1.00 36.97 371 TRP A N 1
ATOM 2912 C CA . TRP A 1 371 ? -8.917 -26.888 24.182 1.00 36.97 371 TRP A CA 1
ATOM 2913 C C . TRP A 1 371 ? -8.453 -27.620 25.450 1.00 36.97 371 TRP A C 1
ATOM 2915 O O . TRP A 1 371 ? -8.636 -27.153 26.570 1.00 36.97 371 TRP A O 1
ATOM 2925 N N . ASN A 1 372 ? -7.876 -28.810 25.278 1.00 32.03 372 ASN A N 1
ATOM 2926 C CA . ASN A 1 372 ? -7.063 -29.414 26.331 1.00 32.03 372 ASN A CA 1
ATOM 2927 C C . ASN A 1 372 ? -5.680 -28.779 26.203 1.00 32.03 372 ASN A C 1
ATOM 2929 O O . ASN A 1 372 ? -4.971 -29.090 25.251 1.00 32.03 372 ASN A O 1
ATOM 2933 N N . GLY A 1 373 ? -5.355 -27.841 27.095 1.00 37.91 373 GLY A N 1
ATOM 2934 C CA . GLY A 1 373 ? -4.139 -27.018 27.098 1.00 37.91 373 GLY A CA 1
ATOM 2935 C C . GLY A 1 373 ? -2.820 -27.780 27.277 1.00 37.91 373 GLY A C 1
ATOM 2936 O O . GLY A 1 373 ? -2.020 -27.425 28.137 1.00 37.91 373 GLY A O 1
ATOM 2937 N N . GLU A 1 374 ? -2.575 -28.812 26.476 1.00 27.73 374 GLU A N 1
ATOM 2938 C CA . GLU A 1 374 ? -1.274 -29.454 26.358 1.00 27.73 374 GLU A CA 1
ATOM 2939 C C . GLU A 1 374 ? -0.425 -28.689 25.339 1.00 27.73 374 GLU A C 1
ATOM 2941 O O . GLU A 1 374 ? -0.724 -28.606 24.146 1.00 27.73 374 GLU A O 1
ATOM 2946 N N . SER A 1 375 ? 0.645 -28.091 25.852 1.00 28.94 375 SER A N 1
ATOM 2947 C CA . SER A 1 375 ? 1.702 -27.446 25.090 1.00 28.94 375 SER A CA 1
ATOM 2948 C C . SER A 1 375 ? 2.390 -28.458 24.172 1.00 28.94 375 SER A C 1
ATOM 2950 O O . SER A 1 375 ? 2.973 -29.441 24.629 1.00 28.94 375 SER A O 1
ATOM 2952 N N . MET A 1 376 ? 2.381 -28.206 22.860 1.00 27.91 376 MET A N 1
ATOM 2953 C CA . MET A 1 376 ? 3.319 -28.897 21.976 1.00 27.91 376 MET A CA 1
ATOM 2954 C C . MET A 1 376 ? 4.743 -28.366 22.231 1.00 27.91 376 MET A C 1
ATOM 2956 O O . MET A 1 376 ? 4.905 -27.158 22.439 1.00 27.91 376 MET A O 1
ATOM 2960 N N . PRO A 1 377 ? 5.784 -29.220 22.224 1.00 25.73 377 PRO A N 1
ATOM 2961 C CA . PRO A 1 377 ? 7.138 -28.807 22.575 1.00 25.73 377 PRO A CA 1
ATOM 2962 C C . PRO A 1 377 ? 7.692 -27.826 21.536 1.00 25.73 377 PRO A C 1
ATOM 2964 O O . PRO A 1 377 ? 7.850 -28.160 20.362 1.00 25.73 377 PRO A O 1
ATOM 2967 N N . PHE A 1 378 ? 7.995 -26.611 21.987 1.00 28.81 378 PHE A N 1
ATOM 2968 C CA . PHE A 1 378 ? 8.671 -25.571 21.218 1.00 28.81 378 PHE A CA 1
ATOM 2969 C C . PHE A 1 378 ? 10.146 -25.925 20.977 1.00 28.81 378 PHE A C 1
ATOM 2971 O O . PHE A 1 378 ? 10.856 -26.327 21.900 1.00 28.81 378 PHE A O 1
ATOM 2978 N N . ILE A 1 379 ? 10.638 -25.664 19.763 1.00 22.52 379 ILE A N 1
ATOM 2979 C CA . ILE A 1 379 ? 12.071 -25.483 19.504 1.00 22.52 379 ILE A CA 1
ATOM 2980 C C . ILE A 1 379 ? 12.387 -24.006 19.750 1.00 22.52 379 ILE A C 1
ATOM 2982 O O . ILE A 1 379 ? 11.953 -23.123 19.014 1.00 22.52 379 ILE A O 1
ATOM 2986 N N . HIS A 1 380 ? 13.125 -23.749 20.824 1.00 22.33 380 HIS A N 1
ATOM 2987 C CA . HIS A 1 380 ? 13.622 -22.436 21.216 1.00 22.33 380 HIS A CA 1
ATOM 2988 C C . HIS A 1 380 ? 14.800 -22.048 20.305 1.00 22.33 380 HIS A C 1
ATOM 2990 O O . HIS A 1 380 ? 15.811 -22.748 20.287 1.00 22.33 380 HIS A O 1
ATOM 2996 N N . VAL A 1 381 ? 14.721 -20.923 19.587 1.00 22.75 381 VAL A N 1
ATOM 2997 C CA . VAL A 1 381 ? 15.901 -20.290 18.970 1.00 22.75 381 VAL A CA 1
ATOM 2998 C C . VAL A 1 381 ? 16.155 -18.982 19.706 1.00 22.75 381 VAL A C 1
ATOM 3000 O O . VAL A 1 381 ? 15.457 -17.991 19.525 1.00 22.75 381 VAL A O 1
ATOM 3003 N N . SER A 1 382 ? 17.126 -19.004 20.617 1.00 22.58 382 SER A N 1
ATOM 3004 C CA . SER A 1 382 ? 17.563 -17.837 21.378 1.00 22.58 382 SER A CA 1
ATOM 3005 C C . SER A 1 382 ? 18.472 -16.947 20.524 1.00 22.58 382 SER A C 1
ATOM 3007 O O . SER A 1 382 ? 19.636 -17.285 20.310 1.00 22.58 382 SER A O 1
ATOM 3009 N N . GLY A 1 383 ? 17.972 -15.796 20.080 1.00 23.33 383 GLY A N 1
ATOM 3010 C CA . GLY A 1 383 ? 18.790 -14.698 19.563 1.00 23.33 383 GLY A CA 1
ATOM 3011 C C . GLY A 1 383 ? 18.783 -13.538 20.555 1.00 23.33 383 GLY A C 1
ATOM 3012 O O . GLY A 1 383 ? 17.736 -12.949 20.800 1.00 23.33 383 GLY A O 1
ATOM 3013 N N . ARG A 1 384 ? 19.933 -13.217 21.161 1.00 20.41 384 ARG A N 1
ATOM 3014 C CA . ARG A 1 384 ? 20.103 -11.986 21.954 1.00 20.41 384 ARG A CA 1
ATOM 3015 C C . ARG A 1 384 ? 20.275 -10.810 20.995 1.00 20.41 384 ARG A C 1
ATOM 3017 O O . ARG A 1 384 ? 21.184 -10.848 20.171 1.00 20.41 384 ARG A O 1
ATOM 3024 N N . VAL A 1 385 ? 19.476 -9.758 21.150 1.00 24.56 385 VAL A N 1
ATOM 3025 C CA . VAL A 1 385 ? 19.682 -8.471 20.469 1.00 24.56 385 VAL A CA 1
ATOM 3026 C C . VAL A 1 385 ? 19.877 -7.391 21.533 1.00 24.56 385 VAL A C 1
ATOM 3028 O O . VAL A 1 385 ? 19.059 -7.243 22.439 1.00 24.56 385 VAL A O 1
ATOM 3031 N N . HIS A 1 386 ? 21.009 -6.688 21.457 1.00 21.84 386 HIS A N 1
ATOM 3032 C CA . HIS A 1 386 ? 21.336 -5.532 22.294 1.00 21.84 386 HIS A CA 1
ATOM 3033 C C . HIS A 1 386 ? 20.654 -4.259 21.756 1.00 21.84 386 HIS A C 1
ATOM 3035 O O . HIS A 1 386 ? 20.503 -4.132 20.541 1.00 21.84 386 HIS A O 1
ATOM 3041 N N . PRO A 1 387 ? 20.272 -3.301 22.622 1.00 24.98 387 PRO A N 1
ATOM 3042 C CA . PRO A 1 387 ? 19.566 -2.095 22.204 1.00 24.98 387 PRO A CA 1
ATOM 3043 C C . PRO A 1 387 ? 20.540 -1.050 21.644 1.00 24.98 387 PRO A C 1
ATOM 3045 O O . PRO A 1 387 ? 21.528 -0.707 22.291 1.00 24.98 387 PRO A O 1
ATOM 3048 N N . LEU A 1 388 ? 20.229 -0.505 20.467 1.00 23.36 388 LEU A N 1
ATOM 3049 C CA . LEU A 1 388 ? 20.805 0.745 19.976 1.00 23.36 388 LEU A CA 1
ATOM 3050 C C . LEU A 1 388 ? 19.718 1.820 20.004 1.00 23.36 388 LEU A C 1
ATOM 3052 O O . LEU A 1 388 ? 18.672 1.692 19.378 1.00 23.36 388 LEU A O 1
ATOM 3056 N N . SER A 1 389 ? 19.980 2.863 20.784 1.00 25.05 389 SER A N 1
ATOM 3057 C CA . SER A 1 389 ? 19.194 4.088 20.889 1.00 25.05 389 SER A CA 1
ATOM 3058 C C . SER A 1 389 ? 19.401 4.965 19.651 1.00 25.05 389 SER A C 1
ATOM 3060 O O . SER A 1 389 ? 20.533 5.365 19.375 1.00 25.05 389 SER A O 1
ATOM 3062 N N . GLY A 1 390 ? 18.325 5.313 18.948 1.00 24.02 390 GLY A N 1
ATOM 3063 C CA . GLY A 1 390 ? 18.334 6.272 17.842 1.00 24.02 390 GLY A CA 1
ATOM 3064 C C . GLY A 1 390 ? 16.925 6.801 17.577 1.00 24.02 390 GLY A C 1
ATOM 3065 O O . GLY A 1 390 ? 15.967 6.039 17.623 1.00 24.02 390 GLY A O 1
ATOM 3066 N N . ASN A 1 391 ? 16.810 8.116 17.386 1.00 24.25 391 ASN A N 1
ATOM 3067 C CA . ASN A 1 391 ? 15.559 8.868 17.272 1.00 24.25 391 ASN A CA 1
ATOM 3068 C C . ASN A 1 391 ? 14.640 8.357 16.148 1.00 24.25 391 ASN A C 1
ATOM 3070 O O . ASN A 1 391 ? 15.082 8.155 15.021 1.00 24.25 391 ASN A O 1
ATOM 3074 N N . ILE A 1 392 ? 13.358 8.212 16.486 1.00 27.86 392 ILE A N 1
ATOM 3075 C CA . ILE A 1 392 ? 12.277 7.706 15.637 1.00 27.86 392 ILE A CA 1
ATOM 3076 C C . ILE A 1 392 ? 11.772 8.845 14.737 1.00 27.86 392 ILE A C 1
ATOM 3078 O O . ILE A 1 392 ? 11.266 9.850 15.235 1.00 27.86 392 ILE A O 1
ATOM 3082 N N . GLN A 1 393 ? 11.912 8.684 13.422 1.00 24.06 393 GLN A N 1
ATOM 3083 C CA . GLN A 1 393 ? 11.104 9.373 12.414 1.00 24.06 393 GLN A CA 1
ATOM 3084 C C . GLN A 1 393 ? 10.270 8.289 11.728 1.00 24.06 393 GLN A C 1
ATOM 3086 O O . GLN A 1 393 ? 10.840 7.431 11.056 1.00 24.06 393 GLN A O 1
ATOM 3091 N N . SER A 1 394 ? 8.959 8.287 11.975 1.00 28.94 394 SER A N 1
ATOM 3092 C CA . SER A 1 394 ? 8.010 7.338 11.392 1.00 28.94 394 SER A CA 1
ATOM 3093 C C . SER A 1 394 ? 7.717 7.707 9.938 1.00 28.94 394 SER A C 1
ATOM 3095 O O . SER A 1 394 ? 7.441 8.864 9.615 1.00 28.94 394 SER A O 1
ATOM 3097 N N . LEU A 1 395 ? 7.805 6.721 9.049 1.00 24.95 395 LEU A N 1
ATOM 3098 C CA . LEU A 1 395 ? 7.343 6.800 7.669 1.00 24.95 395 LEU A CA 1
ATOM 3099 C C . LEU A 1 395 ? 6.126 5.878 7.585 1.00 24.95 395 LEU A C 1
ATOM 3101 O O . LEU A 1 395 ? 6.263 4.683 7.337 1.00 24.95 395 LEU A O 1
ATOM 3105 N N . SER A 1 396 ? 4.933 6.439 7.805 1.00 33.31 396 SER A N 1
ATOM 3106 C CA . SER A 1 396 ? 3.700 5.653 7.837 1.00 33.31 396 SER A CA 1
ATOM 3107 C C . SER A 1 396 ? 3.457 4.957 6.494 1.00 33.31 396 SER A C 1
ATOM 3109 O O . SER A 1 396 ? 3.360 5.576 5.431 1.00 33.31 396 SER A O 1
ATOM 3111 N N . CYS A 1 397 ? 3.361 3.629 6.542 1.00 31.30 397 CYS A N 1
ATOM 3112 C CA . CYS A 1 397 ? 2.879 2.802 5.444 1.00 31.30 397 CYS A CA 1
ATOM 3113 C C . CYS A 1 397 ? 1.491 2.285 5.841 1.00 31.30 397 CYS A C 1
ATOM 3115 O O . CYS A 1 397 ? 1.335 1.171 6.342 1.00 31.30 397 CYS A O 1
ATOM 3117 N N . GLY A 1 398 ? 0.479 3.141 5.676 1.00 31.52 398 GLY A N 1
ATOM 3118 C CA . GLY A 1 398 ? -0.919 2.731 5.787 1.00 31.52 398 GLY A CA 1
ATOM 3119 C C . GLY A 1 398 ? -1.265 1.744 4.671 1.00 31.52 398 GLY A C 1
ATOM 3120 O O . GLY A 1 398 ? -0.762 1.867 3.552 1.00 31.52 398 GLY A O 1
ATOM 3121 N N . CYS A 1 399 ? -2.108 0.749 4.959 1.00 30.38 399 CYS A N 1
ATOM 3122 C CA . CYS A 1 399 ? -2.709 -0.065 3.907 1.00 30.38 399 CYS A CA 1
ATOM 3123 C C . CYS A 1 399 ? -3.464 0.858 2.940 1.00 30.38 399 CYS A C 1
ATOM 3125 O O . CYS A 1 399 ? -4.353 1.609 3.346 1.00 30.38 399 CYS A O 1
ATOM 3127 N N . VAL A 1 400 ? -3.041 0.816 1.677 1.00 30.53 400 VAL A N 1
ATOM 3128 C CA . VAL A 1 400 ? -3.649 1.539 0.561 1.00 30.53 400 VAL A CA 1
ATOM 3129 C C . VAL A 1 400 ? -4.796 0.734 -0.014 1.00 30.53 400 VAL A C 1
ATOM 3131 O O . VAL A 1 400 ? -4.558 -0.463 -0.308 1.00 30.53 400 VAL A O 1
#